Protein 2Z0B (pdb70)

B-factor: mean 16.67, std 8.99, range [2.0, 60.01]

Organism: Homo sapiens (NCBI:txid9606)

Sequence (657 aa):
SGPSQVAFEIRGTLLPGEVFAICGSCDALGNWNPQNAVALLPENDTGESLWKATIVLSRGVSVQYRYFKGYFLEPKTCQVIVHKWETHLQPRSITPLESEIIIDDGQFGISGPSQVAFEIRGTLLPGEVFAICGSCDALGNWNPQNAVALLPESLWKATIVLSRGVSVQYRYFKGYFLEPKTIGGPCQVIVHKWETHPRSITPLESEIIIDDGQFGGSSSSGPSQVAFEIRGTLLPGEVFAICGSCDALGNWNPQNAVALLPENDLWKATIVLSRGVSVQYRYFKGYFLEPKTIGGPCQVIVHKWETHLQPRSITPLESEIIIDDGQFGIHGSSGPSQVAFEIRGTLLPGEEVFAICGSCDALGNWNPQNAVALLPENDTGSLWKATIIVVLSRGVSVQYRRYFKGYFLEPKTIGGPCQVIVHKWETHLQPRSITPLESEIIIDDGQFGIPSQVAFEIRGTLLPGEVFAICGSCDALGNWNPQNAVALLPENSLWKATIVLSRGVSVQYRYFKGYFLEPKTIGGPCQVIVHKWETHPRSITPLESEIIIDDGQFGPSQVAFEIRGTLLPGEVFAICGSCDALGNWNPQNAVALLPENDTGESLWKKATIVLSRGVSVQYRYFKGYFLEPKKTCQVIVHKWETHLQPRSITPLESEIIIDDGQF

Solvent-accessible surface area: 32582 Å² total

InterPro domains:
  IPR002044 Carbohydrate binding module family 20 [PF00686] (5-70)
  IPR002044 Carbohydrate binding module family 20 [PS51166] (1-115)
  IPR002044 Carbohydrate binding module family 20 [SM01065] (3-110)
  IPR013783 Immunoglobulin-like fold [G3DSA:2.60.40.10] (1-125)
  IPR013784 Carbohydrate-binding-like fold [SSF49452] (6-113)
  IPR017946 PLC-like phosphodiesterase, TIM beta/alpha-barrel domain superfamily [G3DSA:3.20.20.190] (301-615)
  IPR017946 PLC-like phosphodiesterase, TIM beta/alpha-barrel domain superfamily [SSF51695] (318-612)
  IPR030395 Glycerophosphodiester phosphodiesterase domain [PF03009] (323-611)
  IPR030395 Glycerophosphodiester phosphodiesterase domain [PS51704] (318-618)
  IPR034839 Glycerophosphocholine phosphodiesterase GPCPD1, CBM20 domain [cd05814] (4-127)
  IPR051578 Glycerophosphodiester Phosphodiesterase [PTHR22958] (29-626)
  IPR057506 GPCPD1-like, C2 domain [PF25329] (130-298)

GO terms:
  GO:0005515 protein binding (F, IPI)

Nearest PDB structures (foldseek):
  2z0b-assembly8_B  TM=1.010E+00  e=6.546E-22  Homo sapiens
  2z0b-assembly9_E  TM=1.002E+00  e=6.139E-20  Homo sapiens
  2z0b-assembly8_C  TM=9.818E-01  e=3.217E-18  Homo sapiens
  2z0b-assembly9_D  TM=9.872E-01  e=6.103E-18  Homo sapiens
  8x8k-assembly4_D  TM=8.287E-01  e=7.245E-07  Homo sapiens

Secondary structure (DSSP, 8-state):
---EEEEEEEE----TT-EEEEEESSGGGTTT-GGG-EE-EE--TT----EEEEEEE-TT--EEEEEEEEEEE-----EEEEEEE--SSPPEEE---SSEEEEEEEETT-/--EEEEEEEEE----TT-EEEEEESSGGGTTT-GGGPEEPEE---EEEEEEEETT--EEEEEEEEEEEPPSSTTPPPEEEEEEE----EEE---SSEEEEEEEE--/-----SEEEEEEEEE----TT-EEEEEESSGGGTTT-GGGPEEPEEPP--EEEEEEEETT--EEEEEEEEEEEPPSSTT-PPEEEEEEE-S-SSPEEE---SSEEEEEEEES---/---SEEEEEEEEE----TT-EEEEEESSGGGTTT-GGGPEEPEE-S-----EEEEEEEETT--EEEEEEEEEEEPPSSTTPPPEEEEEEE-S-SSPEEE---SSEEEEEEEES--/-EEEEEEEE----TT-EEEEEESSTTTTTT-GGG-EE-EE----EEEEEEE-TT--EEEEEEEEEEEPPSSTTPPPEEEEEEE----EEE---SSEEEEEEEE--/-EEEEEEEE----TT-EEEEEESSGGGTTT-GGGPEEPEE--TT----EEEEEEE-TT--EEEEEEEEEEE-----EEEEEEE---SS-EEE---SSEEEEEEEE-

Radius of gyration: 28.68 Å; Cα contacts (8 Å, |Δi|>4): 1728; chains: 6; bounding box: 63×76×71 Å

Foldseek 3Di:
DQKAKEKEKADDDADVQKFKWKAWCDQQQPNRDQLNIGTWAADPPVPDVMTIDITIDDAQDKMWMWMFMWHQPDDPCGDTDTPGIAADDDTDMDHHHDRYYYHYPYYGND/DDKAWEKEWEDEDDDVQKFKWKAWCDPQQPNRDQLSIGTFPPCCTTMDITIDDAQDKMKMWMFMWHFADDPDVPHRTGTDTDGTAPDGDMDHHHDRYYYHYPYYGD/DDFAWAKAFEKEWADDDDDPQKFKWKAWCDVQQPNRDQLSIGTFPDDPVTTIDITIDTAPDKIWMWMFMWHFADAPDVVHGTDTDTDGIQPDPGTDMDGHGGRYYYHHPYYSDDD/DFWAKAFEKEKADDDDDPQKFKWKAWCDVQCPNRDQLNIGTWPDDVDDCCITIDITIDTAPDKIWMWMFMWHFADAPDVVHGTDTDTPGIQPDPGTDMDGHHDRYYYHHPYYSHD/DAWEKEKEDEDDDVQKFKWKAWCDVQCPNRDQLNIGTFPDDPVITIDITDDDAQDKMKMWMFMWHFADDPDPPHGTGTDTDGTAPDTDMDHDHDRYYYHYPYYGD/DAWEKEKADDDADVQKFKWKAWCDQQQPNRDQLSIGTWAADPPVPPVMTIDITDDDAQDKMWMWMFIWHFPDDPCTDIGTPGTDPPPGTDMDRHHDRYYYHYPYYD

CATH classification: 2.60.40.10

Structure (mmCIF, N/CA/C/O backbone):
data_2Z0B
#
_entry.id   2Z0B
#
_cell.length_a   111.040
_cell.length_b   111.040
_cell.length_c   77.385
_cell.angle_alpha   90.00
_cell.angle_beta   90.00
_cell.angle_gamma   120.00
#
_symmetry.space_group_name_H-M   'P 31'
#
loop_
_entity.id
_entity.type
_entity.pdbx_description
1 polymer 'Putative glycerophosphodiester phosphodiesterase 5'
2 non-polymer 'PHOSPHATE ION'
3 water water
#
loop_
_atom_site.group_PDB
_atom_site.id
_atom_site.type_symbol
_atom_site.label_atom_id
_atom_site.label_alt_id
_atom_site.label_comp_id
_atom_site.label_asym_id
_atom_site.label_entity_id
_atom_site.label_seq_id
_atom_site.pdbx_PDB_ins_code
_atom_site.Cartn_x
_atom_site.Cartn_y
_atom_site.Cartn_z
_atom_site.occupancy
_atom_site.B_iso_or_equiv
_atom_site.auth_seq_id
_atom_site.auth_comp_id
_atom_site.auth_asym_id
_atom_site.auth_atom_id
_atom_site.pdbx_PDB_model_num
ATOM 1 N N . SER A 1 6 ? 40.372 42.217 23.716 1.00 28.14 6 SER A N 1
ATOM 2 C CA . SER A 1 6 ? 40.819 43.525 23.146 1.00 28.12 6 SER A CA 1
ATOM 3 C C . SER A 1 6 ? 39.635 44.337 22.615 1.00 27.94 6 SER A C 1
ATOM 4 O O . SER A 1 6 ? 39.094 44.033 21.547 1.00 28.06 6 SER A O 1
ATOM 7 N N . GLY A 1 7 ? 39.238 45.360 23.373 1.00 27.71 7 GLY A N 1
ATOM 8 C CA . GLY A 1 7 ? 38.120 46.235 22.998 1.00 27.20 7 GLY A CA 1
ATOM 9 C C . GLY A 1 7 ? 38.519 47.250 21.939 1.00 26.79 7 GLY A C 1
ATOM 10 O O . GLY A 1 7 ? 39.320 48.141 22.223 1.00 27.07 7 GLY A O 1
ATOM 11 N N . PRO A 1 8 ? 37.933 47.139 20.723 1.00 26.19 8 PRO A N 1
ATOM 12 C CA . PRO A 1 8 ? 38.194 47.894 19.489 1.00 25.53 8 PRO A CA 1
ATOM 13 C C . PRO A 1 8 ? 38.717 49.321 19.646 1.00 24.80 8 PRO A C 1
ATOM 14 O O . PRO A 1 8 ? 38.390 50.008 20.611 1.00 24.82 8 PRO A O 1
ATOM 18 N N . SER A 1 9 ? 39.511 49.760 18.674 1.00 23.80 9 SER A N 1
ATOM 19 C CA . SER A 1 9 ? 40.088 51.101 18.684 1.00 22.99 9 SER A CA 1
ATOM 20 C C . SER A 1 9 ? 39.505 51.961 17.562 1.00 22.28 9 SER A C 1
ATOM 21 O O . SER A 1 9 ? 39.573 51.582 16.395 1.00 22.00 9 SER A O 1
ATOM 24 N N . GLN A 1 10 ? 38.912 53.100 17.932 1.00 21.64 10 GLN A N 1
ATOM 25 C CA . GLN A 1 10 ? 38.375 54.065 16.964 1.00 21.04 10 GLN A CA 1
ATOM 26 C C . GLN A 1 10 ? 39.480 55.023 16.566 1.00 20.18 10 GLN A C 1
ATOM 27 O O . GLN A 1 10 ? 39.990 55.777 17.397 1.00 19.85 10 GLN A O 1
ATOM 33 N N . VAL A 1 11 ? 39.850 54.989 15.290 1.00 19.36 11 VAL A N 1
ATOM 34 C CA . VAL A 1 11 ? 40.957 55.792 14.805 1.00 18.56 11 VAL A CA 1
ATOM 35 C C . VAL A 1 11 ? 40.480 56.792 13.757 1.00 18.45 11 VAL A C 1
ATOM 36 O O . VAL A 1 11 ? 39.825 56.422 12.776 1.00 18.04 11 VAL A O 1
ATOM 40 N N . ALA A 1 12 ? 40.792 58.061 13.988 1.00 18.04 12 ALA A N 1
ATOM 41 C CA . ALA A 1 12 ? 40.531 59.092 13.004 1.00 17.95 12 ALA A CA 1
ATOM 42 C C . ALA A 1 12 ? 41.821 59.322 12.220 1.00 17.78 12 ALA A C 1
ATOM 43 O O . ALA A 1 12 ? 42.853 59.676 12.797 1.00 18.00 12 ALA A O 1
ATOM 45 N N . PHE A 1 13 ? 41.768 59.057 10.916 1.00 17.30 13 PHE A N 1
ATOM 46 C CA . PHE A 1 13 ? 42.884 59.308 10.014 1.00 16.99 13 PHE A CA 1
ATOM 47 C C . PHE A 1 13 ? 42.601 60.607 9.266 1.00 16.81 13 PHE A C 1
ATOM 48 O O . PHE A 1 13 ? 41.524 60.767 8.694 1.00 17.08 13 PHE A O 1
ATOM 56 N N . GLU A 1 14 ? 43.566 61.522 9.257 1.00 16.51 14 GLU A N 1
ATOM 57 C CA . GLU A 1 14 ? 43.402 62.813 8.583 1.00 16.32 14 GLU A CA 1
ATOM 58 C C . GLU A 1 14 ? 44.545 63.131 7.630 1.00 15.63 14 GLU A C 1
ATOM 59 O O . GLU A 1 14 ? 45.703 62.790 7.889 1.00 15.59 14 GLU A O 1
ATOM 65 N N . ILE A 1 15 ? 44.202 63.813 6.538 1.00 14.69 15 ILE A N 1
ATOM 66 C CA . ILE A 1 15 ? 45.160 64.218 5.517 1.00 13.95 15 ILE A CA 1
ATOM 67 C C . ILE A 1 15 ? 44.614 65.454 4.796 1.00 13.35 15 ILE A C 1
ATOM 68 O O . ILE A 1 15 ? 43.390 65.650 4.728 1.00 12.96 15 ILE A O 1
ATOM 73 N N . ARG A 1 16 ? 45.519 66.287 4.281 1.00 12.72 16 ARG A N 1
ATOM 74 C CA . ARG A 1 16 ? 45.156 67.507 3.557 1.00 12.18 16 ARG A CA 1
ATOM 75 C C . ARG A 1 16 ? 45.679 67.489 2.126 1.00 12.02 16 ARG A C 1
ATOM 76 O O . ARG A 1 16 ? 46.726 66.898 1.846 1.00 12.07 16 ARG A O 1
ATOM 84 N N . GLY A 1 17 ? 44.959 68.152 1.226 1.00 11.50 17 GLY A N 1
ATOM 85 C CA . GLY A 1 17 ? 45.401 68.274 -0.160 1.00 11.46 17 GLY A CA 1
ATOM 86 C C . GLY A 1 17 ? 44.332 68.773 -1.106 1.00 11.22 17 GLY A C 1
ATOM 87 O O . GLY A 1 17 ? 43.164 68.909 -0.730 1.00 11.30 17 GLY A O 1
ATOM 88 N N . THR A 1 18 ? 44.742 69.040 -2.343 1.00 11.12 18 THR A N 1
ATOM 89 C CA . THR A 1 18 ? 43.835 69.522 -3.379 1.00 11.40 18 THR A CA 1
ATOM 90 C C . THR A 1 18 ? 43.186 68.350 -4.103 1.00 11.20 18 THR A C 1
ATOM 91 O O . THR A 1 18 ? 43.724 67.236 -4.104 1.00 11.36 18 THR A O 1
ATOM 95 N N . LEU A 1 19 ? 42.032 68.603 -4.715 1.00 10.68 19 LEU A N 1
ATOM 96 C CA . LEU A 1 19 ? 41.287 67.563 -5.428 1.00 10.39 19 LEU A CA 1
ATOM 97 C C . LEU A 1 19 ? 40.663 68.114 -6.699 1.00 10.06 19 LEU A C 1
ATOM 98 O O . LEU A 1 19 ? 40.331 69.297 -6.770 1.00 10.05 19 LEU A O 1
ATOM 103 N N . LEU A 1 20 ? 40.512 67.245 -7.696 1.00 9.65 20 LEU A N 1
ATOM 104 C CA . LEU A 1 20 ? 39.846 67.589 -8.944 1.00 9.27 20 LEU A CA 1
ATOM 105 C C . LEU A 1 20 ? 38.326 67.468 -8.757 1.00 9.22 20 LEU A C 1
ATOM 106 O O . LEU A 1 20 ? 37.875 66.850 -7.787 1.00 9.29 20 LEU A O 1
ATOM 111 N N . PRO A 1 21 ? 37.525 68.080 -9.657 1.00 9.16 21 PRO A N 1
ATOM 112 C CA . PRO A 1 21 ? 36.063 67.949 -9.563 1.00 9.14 21 PRO A CA 1
ATOM 113 C C . PRO A 1 21 ? 35.609 66.489 -9.475 1.00 9.27 21 PRO A C 1
ATOM 114 O O . PRO A 1 21 ? 36.016 65.667 -10.292 1.00 9.33 21 PRO A O 1
ATOM 118 N N . GLY A 1 22 ? 34.785 66.168 -8.479 1.00 9.94 22 GLY A N 1
ATOM 119 C CA . GLY A 1 22 ? 34.294 64.798 -8.286 1.00 9.96 22 GLY A CA 1
ATOM 120 C C . GLY A 1 22 ? 35.259 63.855 -7.579 1.00 10.33 22 GLY A C 1
ATOM 121 O O . GLY A 1 22 ? 34.911 62.704 -7.278 1.00 10.38 22 GLY A O 1
ATOM 122 N N . GLU A 1 23 ? 36.470 64.336 -7.311 1.00 10.30 23 GLU A N 1
ATOM 123 C CA . GLU A 1 23 ? 37.508 63.527 -6.668 1.00 10.42 23 GLU A CA 1
ATOM 124 C C . GLU A 1 23 ? 37.475 63.670 -5.149 1.00 10.39 23 GLU A C 1
ATOM 125 O O . GLU A 1 23 ? 37.097 64.712 -4.619 1.00 10.17 23 GLU A O 1
ATOM 131 N N . VAL A 1 24 ? 37.859 62.605 -4.452 1.00 10.61 24 VAL A N 1
ATOM 132 C CA . VAL A 1 24 ? 37.908 62.596 -2.989 1.00 10.68 24 VAL A CA 1
ATOM 133 C C . VAL A 1 24 ? 39.200 61.933 -2.511 1.00 11.11 24 VAL A C 1
ATOM 134 O O . VAL A 1 24 ? 39.908 61.304 -3.300 1.00 11.16 24 VAL A O 1
ATOM 138 N N . PHE A 1 25 ? 39.508 62.092 -1.225 1.00 11.34 25 PHE A N 1
ATOM 139 C CA . PHE A 1 25 ? 40.586 61.338 -0.600 1.00 11.80 25 PHE A CA 1
ATOM 140 C C . PHE A 1 25 ? 40.018 60.017 -0.078 1.00 11.96 25 PHE A C 1
ATOM 141 O O . PHE A 1 25 ? 38.842 59.939 0.298 1.00 11.76 25 PHE A O 1
ATOM 149 N N . ALA A 1 26 ? 40.858 58.985 -0.097 1.00 12.06 26 ALA A N 1
ATOM 150 C CA . ALA A 1 26 ? 40.495 57.662 0.385 1.00 12.23 26 ALA A CA 1
ATOM 151 C C . ALA A 1 26 ? 41.671 56.998 1.088 1.00 12.57 26 ALA A C 1
ATOM 152 O O . ALA A 1 26 ? 42.833 57.296 0.800 1.00 13.22 26 ALA A O 1
ATOM 154 N N . ILE A 1 27 ? 41.358 56.106 2.022 1.00 12.52 27 ILE A N 1
ATOM 155 C CA . ILE A 1 27 ? 42.372 55.348 2.744 1.00 12.23 27 ILE A CA 1
ATOM 156 C C . ILE A 1 27 ? 42.210 53.860 2.427 1.00 12.27 27 ILE A C 1
ATOM 157 O O . ILE A 1 27 ? 41.097 53.329 2.419 1.00 12.33 27 ILE A O 1
ATOM 162 N N . CYS A 1 28 ? 43.325 53.203 2.136 1.00 12.33 28 CYS A N 1
ATOM 163 C CA . CYS A 1 28 ? 43.317 51.794 1.775 1.00 12.87 28 CYS A CA 1
ATOM 164 C C . CYS A 1 28 ? 44.496 51.123 2.471 1.00 13.13 28 CYS A C 1
ATOM 165 O O . CYS A 1 28 ? 45.562 51.735 2.606 1.00 13.58 28 CYS A O 1
ATOM 168 N N . GLY A 1 29 ? 44.312 49.876 2.906 1.00 13.39 29 GLY A N 1
ATOM 169 C CA . GLY A 1 29 ? 45.332 49.200 3.708 1.00 13.40 29 GLY A CA 1
ATOM 170 C C . GLY A 1 29 ? 45.201 47.708 3.950 1.00 13.78 29 GLY A C 1
ATOM 171 O O . GLY A 1 29 ? 44.324 47.047 3.397 1.00 13.59 29 GLY A O 1
ATOM 172 N N . SER A 1 30 ? 46.063 47.206 4.835 1.00 13.97 30 SER A N 1
ATOM 173 C CA . SER A 1 30 ? 46.297 45.772 5.057 1.00 14.63 30 SER A CA 1
ATOM 174 C C . SER A 1 30 ? 45.302 44.964 5.906 1.00 15.25 30 SER A C 1
ATOM 175 O O . SER A 1 30 ? 45.627 43.852 6.336 1.00 16.12 30 SER A O 1
ATOM 178 N N . CYS A 1 31 ? 44.118 45.503 6.171 1.00 15.97 31 CYS A N 1
ATOM 179 C CA . CYS A 1 31 ? 43.110 44.779 6.962 1.00 16.37 31 CYS A CA 1
ATOM 180 C C . CYS A 1 31 ? 41.736 44.940 6.321 1.00 16.14 31 CYS A C 1
ATOM 181 O O . CYS A 1 31 ? 41.581 45.731 5.388 1.00 16.20 31 CYS A O 1
ATOM 184 N N . ASP A 1 32 ? 40.748 44.196 6.820 1.00 15.89 32 ASP A N 1
ATOM 185 C CA . ASP A 1 32 ? 39.371 44.256 6.304 1.00 15.75 32 ASP A CA 1
ATOM 186 C C . ASP A 1 32 ? 38.782 45.663 6.274 1.00 15.42 32 ASP A C 1
ATOM 187 O O . ASP A 1 32 ? 38.270 46.105 5.246 1.00 15.55 32 ASP A O 1
ATOM 192 N N . ALA A 1 33 ? 38.871 46.360 7.404 1.00 15.16 33 ALA A N 1
ATOM 193 C CA . ALA A 1 33 ? 38.305 47.697 7.564 1.00 14.92 33 ALA A CA 1
ATOM 194 C C . ALA A 1 33 ? 38.878 48.707 6.572 1.00 14.83 33 ALA A C 1
ATOM 195 O O . ALA A 1 33 ? 38.238 49.710 6.258 1.00 14.92 33 ALA A O 1
ATOM 197 N N . LEU A 1 34 ? 40.080 48.426 6.077 1.00 14.58 34 LEU A N 1
ATOM 198 C CA . LEU A 1 34 ? 40.746 49.286 5.108 1.00 14.42 34 LEU A CA 1
ATOM 199 C C . LEU A 1 34 ? 40.762 48.687 3.693 1.00 14.30 34 LEU A C 1
ATOM 200 O O . LEU A 1 34 ? 41.396 49.224 2.786 1.00 13.98 34 LEU A O 1
ATOM 205 N N . GLY A 1 35 ? 40.063 47.565 3.523 1.00 14.41 35 GLY A N 1
ATOM 206 C CA . GLY A 1 35 ? 39.890 46.941 2.208 1.00 14.54 35 GLY A CA 1
ATOM 207 C C . GLY A 1 35 ? 40.965 46.012 1.663 1.00 14.47 35 GLY A C 1
ATOM 208 O O . GLY A 1 35 ? 40.957 45.714 0.469 1.00 14.49 35 GLY A O 1
ATOM 209 N N . ASN A 1 36 ? 41.885 45.561 2.519 1.00 14.73 36 ASN A N 1
ATOM 210 C CA . ASN A 1 36 ? 42.945 44.602 2.130 1.00 14.67 36 ASN A CA 1
ATOM 211 C C . ASN A 1 36 ? 43.755 44.984 0.879 1.00 14.48 36 ASN A C 1
ATOM 212 O O . ASN A 1 36 ? 44.048 44.129 0.038 1.00 14.35 36 ASN A O 1
ATOM 217 N N . TRP A 1 37 ? 44.113 46.263 0.776 1.00 14.22 37 TRP A N 1
ATOM 218 C CA . TRP A 1 37 ? 44.846 46.826 -0.377 1.00 14.43 37 TRP A CA 1
ATOM 219 C C . TRP A 1 37 ? 44.060 46.891 -1.704 1.00 14.34 37 TRP A C 1
ATOM 220 O O . TRP A 1 37 ? 44.609 47.286 -2.736 1.00 14.36 37 TRP A O 1
ATOM 231 N N . ASN A 1 38 ? 42.786 46.499 -1.662 1.00 14.25 38 ASN A N 1
ATOM 232 C CA . ASN A 1 38 ? 41.896 46.591 -2.822 1.00 14.31 38 ASN A CA 1
ATOM 233 C C . ASN A 1 38 ? 41.101 47.902 -2.765 1.00 14.18 38 ASN A C 1
ATOM 234 O O . ASN A 1 38 ? 40.197 48.043 -1.936 1.00 14.11 38 ASN A O 1
ATOM 239 N N . PRO A 1 39 ? 41.426 48.861 -3.657 1.00 14.11 39 PRO A N 1
ATOM 240 C CA . PRO A 1 39 ? 40.780 50.178 -3.664 1.00 14.03 39 PRO A CA 1
ATOM 241 C C . PRO A 1 39 ? 39.258 50.115 -3.791 1.00 13.90 39 PRO A C 1
ATOM 242 O O . PRO A 1 39 ? 38.575 51.034 -3.341 1.00 13.55 39 PRO A O 1
ATOM 246 N N . GLN A 1 40 ? 38.735 49.042 -4.388 1.00 13.65 40 GLN A N 1
ATOM 247 C CA . GLN A 1 40 ? 37.284 48.862 -4.506 1.00 13.59 40 GLN A CA 1
ATOM 248 C C . GLN A 1 40 ? 36.615 48.844 -3.127 1.00 13.65 40 GLN A C 1
ATOM 249 O O . GLN A 1 40 ? 35.466 49.271 -2.982 1.00 13.72 40 GLN A O 1
ATOM 255 N N . ASN A 1 41 ? 37.354 48.370 -2.121 1.00 13.41 41 ASN A N 1
ATOM 256 C CA . ASN A 1 41 ? 36.866 48.328 -0.741 1.00 13.15 41 ASN A CA 1
ATOM 257 C C . ASN A 1 41 ? 37.541 49.332 0.189 1.00 12.96 41 ASN A C 1
ATOM 258 O O . ASN A 1 41 ? 37.514 49.178 1.413 1.00 13.10 41 ASN A O 1
ATOM 263 N N . ALA A 1 42 ? 38.135 50.366 -0.397 1.00 12.85 42 ALA A N 1
ATOM 264 C CA . ALA A 1 42 ? 38.776 51.423 0.371 1.00 12.74 42 ALA A CA 1
ATOM 265 C C . ALA A 1 42 ? 37.713 52.280 1.055 1.00 12.50 42 ALA A C 1
ATOM 266 O O . ALA A 1 42 ? 36.525 52.195 0.725 1.00 12.39 42 ALA A O 1
ATOM 268 N N . VAL A 1 43 ? 38.141 53.099 2.009 1.00 12.15 43 VAL A N 1
ATOM 269 C CA . VAL A 1 43 ? 37.216 53.980 2.710 1.00 12.05 43 VAL A CA 1
ATOM 270 C C . VAL A 1 43 ? 37.449 55.418 2.273 1.00 11.95 43 VAL A C 1
ATOM 271 O O . VAL A 1 43 ? 38.560 55.936 2.387 1.00 11.78 43 VAL A O 1
ATOM 275 N N . ALA A 1 44 ? 36.396 56.046 1.754 1.00 11.76 44 ALA A N 1
ATOM 276 C CA . ALA A 1 44 ? 36.463 57.442 1.345 1.00 11.90 44 ALA A CA 1
ATOM 277 C C . ALA A 1 44 ? 36.468 58.352 2.575 1.00 11.85 44 ALA A C 1
ATOM 278 O O . ALA A 1 44 ? 35.699 58.148 3.521 1.00 11.86 44 ALA A O 1
ATOM 280 N N . LEU A 1 45 ? 37.357 59.338 2.576 1.00 11.75 45 LEU A N 1
ATOM 281 C CA . LEU A 1 45 ? 37.361 60.325 3.649 1.00 11.47 45 LEU A CA 1
ATOM 282 C C . LEU A 1 45 ? 36.249 61.340 3.383 1.00 11.74 45 LEU A C 1
ATOM 283 O O . LEU A 1 45 ? 35.665 61.379 2.289 1.00 12.01 45 LEU A O 1
ATOM 288 N N . LEU A 1 46 ? 35.946 62.140 4.397 1.00 11.93 46 LEU A N 1
ATOM 289 C CA . LEU A 1 46 ? 34.974 63.220 4.279 1.00 12.10 46 LEU A CA 1
ATOM 290 C C . LEU A 1 46 ? 35.661 64.517 4.711 1.00 11.91 46 LEU A C 1
ATOM 291 O O . LEU A 1 46 ? 36.612 64.474 5.505 1.00 11.78 46 LEU A O 1
ATOM 296 N N . PRO A 1 47 ? 35.215 65.670 4.175 1.00 11.91 47 PRO A N 1
ATOM 297 C CA . PRO A 1 47 ? 35.814 66.931 4.613 1.00 12.15 47 PRO A CA 1
ATOM 298 C C . PRO A 1 47 ? 35.632 67.140 6.123 1.00 12.52 47 PRO A C 1
ATOM 299 O O . PRO A 1 47 ? 34.561 66.848 6.669 1.00 12.27 47 PRO A O 1
ATOM 303 N N . GLU A 1 48 ? 36.682 67.618 6.788 1.00 12.95 48 GLU A N 1
ATOM 304 C CA . GLU A 1 48 ? 36.635 67.900 8.222 1.00 13.36 48 GLU A CA 1
ATOM 305 C C . GLU A 1 48 ? 36.712 69.414 8.453 1.00 13.28 48 GLU A C 1
ATOM 306 O O . GLU A 1 48 ? 37.716 70.058 8.130 1.00 12.87 48 GLU A O 1
ATOM 312 N N . ASN A 1 49 ? 35.633 69.966 9.007 1.00 13.37 49 ASN A N 1
ATOM 313 C CA . ASN A 1 49 ? 35.489 71.408 9.188 1.00 13.39 49 ASN A CA 1
ATOM 314 C C . ASN A 1 49 ? 35.502 71.898 10.641 1.00 13.74 49 ASN A C 1
ATOM 315 O O . ASN A 1 49 ? 35.403 73.104 10.885 1.00 13.39 49 ASN A O 1
ATOM 320 N N . ASP A 1 50 ? 35.642 70.975 11.593 1.00 13.89 50 ASP A N 1
ATOM 321 C CA . ASP A 1 50 ? 35.567 71.330 13.018 1.00 14.26 50 ASP A CA 1
ATOM 322 C C . ASP A 1 50 ? 36.749 72.150 13.558 1.00 14.01 50 ASP A C 1
ATOM 323 O O . ASP A 1 50 ? 36.664 72.695 14.656 1.00 14.02 50 ASP A O 1
ATOM 328 N N . THR A 1 51 ? 37.843 72.227 12.799 1.00 13.65 51 THR A N 1
ATOM 329 C CA . THR A 1 51 ? 38.997 73.044 13.206 1.00 13.38 51 THR A CA 1
ATOM 330 C C . THR A 1 51 ? 39.184 74.287 12.325 1.00 12.89 51 THR A C 1
ATOM 331 O O . THR A 1 51 ? 40.126 75.062 12.517 1.00 12.54 51 THR A O 1
ATOM 335 N N . GLY A 1 52 ? 38.269 74.474 11.375 1.00 12.24 52 GLY A N 1
ATOM 336 C CA . GLY A 1 52 ? 38.275 75.647 10.509 1.00 11.87 52 GLY A CA 1
ATOM 337 C C . GLY A 1 52 ? 39.310 75.632 9.399 1.00 11.54 52 GLY A C 1
ATOM 338 O O . GLY A 1 52 ? 39.623 76.680 8.830 1.00 11.52 52 GLY A O 1
ATOM 339 N N . GLU A 1 53 ? 39.843 74.449 9.090 1.00 11.12 53 GLU A N 1
ATOM 340 C CA . GLU A 1 53 ? 40.812 74.306 7.998 1.00 11.00 53 GLU A CA 1
ATOM 341 C C . GLU A 1 53 ? 40.124 74.338 6.634 1.00 10.83 53 GLU A C 1
ATOM 342 O O . GLU A 1 53 ? 38.909 74.148 6.533 1.00 10.82 53 GLU A O 1
ATOM 348 N N . SER A 1 54 ? 40.913 74.568 5.588 1.00 10.45 54 SER A N 1
ATOM 349 C CA . SER A 1 54 ? 40.376 74.724 4.241 1.00 10.63 54 SER A CA 1
ATOM 350 C C . SER A 1 54 ? 40.378 73.446 3.404 1.00 11.24 54 SER A C 1
ATOM 351 O O . SER A 1 54 ? 39.548 73.292 2.499 1.00 10.89 54 SER A O 1
ATOM 362 N N . LEU A 1 56 ? 41.079 69.964 4.837 1.00 11.76 56 LEU A N 1
ATOM 363 C CA . LEU A 1 56 ? 41.247 68.802 5.698 1.00 10.98 56 LEU A CA 1
ATOM 364 C C . LEU A 1 56 ? 40.165 67.757 5.457 1.00 10.73 56 LEU A C 1
ATOM 365 O O . LEU A 1 56 ? 38.975 68.079 5.364 1.00 10.31 56 LEU A O 1
ATOM 370 N N . TRP A 1 57 ? 40.603 66.506 5.346 1.00 10.59 57 TRP A N 1
ATOM 371 C CA . TRP A 1 57 ? 39.718 65.363 5.159 1.00 10.75 57 TRP A CA 1
ATOM 372 C C . TRP A 1 57 ? 39.975 64.346 6.268 1.00 11.21 57 TRP A C 1
ATOM 373 O O . TRP A 1 57 ? 41.096 64.240 6.765 1.00 10.85 57 TRP A O 1
ATOM 384 N N . LYS A 1 58 ? 38.930 63.618 6.655 1.00 11.52 58 LYS A N 1
ATOM 385 C CA . LYS A 1 58 ? 39.022 62.633 7.734 1.00 12.27 58 LYS A CA 1
ATOM 386 C C . LYS A 1 58 ? 38.188 61.370 7.498 1.00 12.03 58 LYS A C 1
ATOM 387 O O . LYS A 1 58 ? 37.136 61.415 6.863 1.00 11.68 58 LYS A O 1
ATOM 393 N N . ALA A 1 59 ? 38.680 60.251 8.023 1.00 12.21 59 ALA A N 1
ATOM 394 C CA . ALA A 1 59 ? 37.941 58.996 8.052 1.00 12.63 59 ALA A CA 1
ATOM 395 C C . ALA A 1 59 ? 38.119 58.372 9.428 1.00 13.10 59 ALA A C 1
ATOM 396 O O . ALA A 1 59 ? 39.244 58.286 9.940 1.00 13.36 59 ALA A O 1
ATOM 398 N N . THR A 1 60 ? 37.008 57.967 10.037 1.00 13.08 60 THR A N 1
ATOM 399 C CA . THR A 1 60 ? 37.041 57.287 11.325 1.00 13.31 60 THR A CA 1
ATOM 400 C C . THR A 1 60 ? 36.856 55.798 11.067 1.00 13.62 60 THR A C 1
ATOM 401 O O . THR A 1 60 ? 35.863 55.382 10.460 1.00 13.69 60 THR A O 1
ATOM 405 N N . ILE A 1 61 ? 37.824 55.009 11.534 1.00 13.79 61 ILE A N 1
ATOM 406 C CA . ILE A 1 61 ? 37.890 53.573 11.271 1.00 14.08 61 ILE A CA 1
ATOM 407 C C . ILE A 1 61 ? 38.069 52.801 12.576 1.00 14.19 61 ILE A C 1
ATOM 408 O O . ILE A 1 61 ? 38.843 53.210 13.444 1.00 14.34 61 ILE A O 1
ATOM 413 N N . VAL A 1 62 ? 37.356 51.686 12.707 1.00 14.25 62 VAL A N 1
ATOM 414 C CA . VAL A 1 62 ? 37.507 50.808 13.861 1.00 14.37 62 VAL A CA 1
ATOM 415 C C . VAL A 1 62 ? 38.557 49.744 13.521 1.00 14.41 62 VAL A C 1
ATOM 416 O O . VAL A 1 62 ? 38.421 49.023 12.529 1.00 14.64 62 VAL A O 1
ATOM 420 N N . LEU A 1 63 ? 39.614 49.684 14.330 1.00 14.42 63 LEU A N 1
ATOM 421 C CA . LEU A 1 63 ? 40.696 48.708 14.154 1.00 14.20 63 LEU A CA 1
ATOM 422 C C . LEU A 1 63 ? 40.878 47.915 15.439 1.00 14.06 63 LEU A C 1
ATOM 423 O O . LEU A 1 63 ? 40.513 48.388 16.509 1.00 14.16 63 LEU A O 1
ATOM 428 N N . SER A 1 64 ? 41.447 46.717 15.337 1.00 13.73 64 SER A N 1
ATOM 429 C CA . SER A 1 64 ? 41.704 45.897 16.517 1.00 13.68 64 SER A CA 1
ATOM 430 C C . SER A 1 64 ? 42.931 46.408 17.254 1.00 13.22 64 SER A C 1
ATOM 431 O O . SER A 1 64 ? 43.963 46.684 16.627 1.00 12.89 64 SER A O 1
ATOM 434 N N . ARG A 1 65 ? 42.806 46.545 18.574 1.00 12.62 65 ARG A N 1
ATOM 435 C CA . ARG A 1 65 ? 43.924 46.933 19.436 1.00 12.64 65 ARG A CA 1
ATOM 436 C C . ARG A 1 65 ? 45.085 45.951 19.323 1.00 11.82 65 ARG A C 1
ATOM 437 O O . ARG A 1 65 ? 44.880 44.735 19.304 1.00 11.66 65 ARG A O 1
ATOM 445 N N . GLY A 1 66 ? 46.296 46.495 19.236 1.00 11.26 66 GLY A N 1
ATOM 446 C CA . GLY A 1 66 ? 47.516 45.694 19.211 1.00 10.65 66 GLY A CA 1
ATOM 447 C C . GLY A 1 66 ? 47.847 45.036 17.882 1.00 10.16 66 GLY A C 1
ATOM 448 O O . GLY A 1 66 ? 48.841 44.320 17.778 1.00 9.63 66 GLY A O 1
ATOM 449 N N . VAL A 1 67 ? 47.021 45.273 16.867 1.00 10.02 67 VAL A N 1
ATOM 450 C CA . VAL A 1 67 ? 47.264 44.693 15.543 1.00 9.88 67 VAL A CA 1
ATOM 451 C C . VAL A 1 67 ? 47.852 45.761 14.626 1.00 9.94 67 VAL A C 1
ATOM 452 O O . VAL A 1 67 ? 47.240 46.805 14.412 1.00 10.04 67 VAL A O 1
ATOM 456 N N . SER A 1 68 ? 49.053 45.498 14.118 1.00 10.09 68 SER A N 1
ATOM 457 C CA . SER A 1 68 ? 49.736 46.413 13.210 1.00 10.43 68 SER A CA 1
ATOM 458 C C . SER A 1 68 ? 49.055 46.455 11.840 1.00 10.46 68 SER A C 1
ATOM 459 O O . SER A 1 68 ? 48.742 45.417 11.252 1.00 9.75 68 SER A O 1
ATOM 462 N N . VAL A 1 69 ? 48.826 47.670 11.353 1.00 10.69 69 VAL A N 1
ATOM 463 C CA . VAL A 1 69 ? 48.134 47.904 10.091 1.00 10.92 69 VAL A CA 1
ATOM 464 C C . VAL A 1 69 ? 48.939 48.883 9.241 1.00 11.28 69 VAL A C 1
ATOM 465 O O . VAL A 1 69 ? 49.410 49.907 9.748 1.00 11.26 69 VAL A O 1
ATOM 469 N N . GLN A 1 70 ? 49.116 48.543 7.963 1.00 11.60 70 GLN A N 1
ATOM 470 C CA . GLN A 1 70 ? 49.770 49.423 6.996 1.00 12.33 70 GLN A CA 1
ATOM 471 C C . GLN A 1 70 ? 48.702 49.999 6.072 1.00 12.78 70 GLN A C 1
ATOM 472 O O . GLN A 1 70 ? 47.706 49.333 5.771 1.00 12.70 70 GLN A O 1
ATOM 478 N N . TYR A 1 71 ? 48.917 51.231 5.619 1.00 13.19 71 TYR A N 1
ATOM 479 C CA . TYR A 1 71 ? 47.930 51.934 4.809 1.00 13.69 71 TYR A CA 1
ATOM 480 C C . TYR A 1 71 ? 48.550 53.051 3.977 1.00 14.07 71 TYR A C 1
ATOM 481 O O . TYR A 1 71 ? 49.670 53.504 4.249 1.00 14.01 71 TYR A O 1
ATOM 490 N N . ARG A 1 72 ? 47.807 53.477 2.959 1.00 14.30 72 ARG A N 1
ATOM 491 C CA . ARG A 1 72 ? 48.184 54.597 2.110 1.00 14.76 72 ARG A CA 1
ATOM 492 C C . ARG A 1 72 ? 46.943 55.390 1.756 1.00 14.71 72 ARG A C 1
ATOM 493 O O . ARG A 1 72 ? 45.838 54.835 1.668 1.00 14.90 72 ARG A O 1
ATOM 501 N N . TYR A 1 73 ? 47.128 56.687 1.531 1.00 14.20 73 TYR A N 1
ATOM 502 C CA . TYR A 1 73 ? 46.053 57.513 1.033 1.00 13.50 73 TYR A CA 1
ATOM 503 C C . TYR A 1 73 ? 46.120 57.528 -0.484 1.00 13.64 73 TYR A C 1
ATOM 504 O O . TYR A 1 73 ? 47.197 57.383 -1.087 1.00 13.36 73 TYR A O 1
ATOM 513 N N . PHE A 1 74 ? 44.954 57.657 -1.098 1.00 13.57 74 PHE A N 1
ATOM 514 C CA . PHE A 1 74 ? 44.899 57.928 -2.517 1.00 13.63 74 PHE A CA 1
ATOM 515 C C . PHE A 1 74 ? 43.818 58.960 -2.792 1.00 13.84 74 PHE A C 1
ATOM 516 O O . PHE A 1 74 ? 42.962 59.237 -1.938 1.00 13.90 74 PHE A O 1
ATOM 524 N N . LYS A 1 75 ? 43.908 59.565 -3.967 1.00 13.71 75 LYS A N 1
ATOM 525 C CA . LYS A 1 75 ? 42.875 60.456 -4.439 1.00 13.88 75 LYS A CA 1
ATOM 526 C C . LYS A 1 75 ? 42.254 59.749 -5.633 1.00 12.87 75 LYS A C 1
ATOM 527 O O . LYS A 1 75 ? 42.962 59.206 -6.492 1.00 12.46 75 LYS A O 1
ATOM 533 N N . GLY A 1 76 ? 40.929 59.683 -5.637 1.00 12.06 76 GLY A N 1
ATOM 534 C CA . GLY A 1 76 ? 40.225 58.974 -6.680 1.00 11.67 76 GLY A CA 1
ATOM 535 C C . GLY A 1 76 ? 38.741 59.230 -6.725 1.00 11.54 76 GLY A C 1
ATOM 536 O O . GLY A 1 76 ? 38.231 60.152 -6.092 1.00 11.08 76 GLY A O 1
ATOM 537 N N . TYR A 1 77 ? 38.049 58.376 -7.464 1.00 11.79 77 TYR A N 1
ATOM 538 C CA . TYR A 1 77 ? 36.635 58.554 -7.735 1.00 12.41 77 TYR A CA 1
ATOM 539 C C . TYR A 1 77 ? 35.809 57.369 -7.262 1.00 13.05 77 TYR A C 1
ATOM 540 O O . TYR A 1 77 ? 36.171 56.222 -7.503 1.00 12.97 77 TYR A O 1
ATOM 549 N N . PHE A 1 78 ? 34.708 57.664 -6.577 1.00 13.95 78 PHE A N 1
ATOM 550 C CA . PHE A 1 78 ? 33.757 56.648 -6.127 1.00 14.96 78 PHE A CA 1
ATOM 551 C C . PHE A 1 78 ? 32.489 56.822 -6.953 1.00 15.73 78 PHE A C 1
ATOM 552 O O . PHE A 1 78 ? 31.670 57.694 -6.671 1.00 15.77 78 PHE A O 1
ATOM 560 N N . LEU A 1 79 ? 32.345 55.987 -7.979 1.00 17.05 79 LEU A N 1
ATOM 561 C CA . LEU A 1 79 ? 31.245 56.089 -8.937 1.00 18.53 79 LEU A CA 1
ATOM 562 C C . LEU A 1 79 ? 30.181 55.006 -8.739 1.00 19.49 79 LEU A C 1
ATOM 563 O O . LEU A 1 79 ? 30.406 54.025 -8.032 1.00 19.51 79 LEU A O 1
ATOM 568 N N . GLU A 1 80 ? 29.026 55.198 -9.375 1.00 20.74 80 GLU A N 1
ATOM 569 C CA . GLU A 1 80 ? 27.937 54.220 -9.347 1.00 21.99 80 GLU A CA 1
ATOM 570 C C . GLU A 1 80 ? 28.151 53.182 -10.460 1.00 22.68 80 GLU A C 1
ATOM 571 O O . GLU A 1 80 ? 28.827 53.482 -11.450 1.00 22.81 80 GLU A O 1
ATOM 577 N N . PRO A 1 81 ? 27.587 51.959 -10.305 1.00 23.37 81 PRO A N 1
ATOM 578 C CA . PRO A 1 81 ? 27.725 50.894 -11.316 1.00 23.76 81 PRO A CA 1
ATOM 579 C C . PRO A 1 81 ? 27.219 51.274 -12.710 1.00 24.25 81 PRO A C 1
ATOM 580 O O . PRO A 1 81 ? 26.283 52.068 -12.836 1.00 24.36 81 PRO A O 1
ATOM 584 N N . LYS A 1 82 ? 27.842 50.707 -13.744 1.00 24.71 82 LYS A N 1
ATOM 585 C CA . LYS A 1 82 ? 27.438 50.958 -15.134 1.00 25.17 82 LYS A CA 1
ATOM 586 C C . LYS A 1 82 ? 26.181 50.177 -15.508 1.00 25.20 82 LYS A C 1
ATOM 587 O O . LYS A 1 82 ? 25.407 50.606 -16.366 1.00 25.11 82 LYS A O 1
ATOM 593 N N . THR A 1 83 ? 25.994 49.033 -14.855 1.00 25.38 83 THR A N 1
ATOM 594 C CA . THR A 1 83 ? 24.835 48.170 -15.082 1.00 25.55 83 THR A CA 1
ATOM 595 C C . THR A 1 83 ? 24.105 47.869 -13.771 1.00 25.58 83 THR A C 1
ATOM 596 O O . THR A 1 83 ? 24.681 47.975 -12.684 1.00 25.54 83 THR A O 1
ATOM 600 N N . CYS A 1 88 ? 29.676 48.845 -7.743 1.00 25.08 88 CYS A N 1
ATOM 601 C CA . CYS A 1 88 ? 30.378 50.120 -7.627 1.00 25.26 88 CYS A CA 1
ATOM 602 C C . CYS A 1 88 ? 31.707 50.132 -8.369 1.00 24.58 88 CYS A C 1
ATOM 603 O O . CYS A 1 88 ? 32.228 49.083 -8.757 1.00 24.87 88 CYS A O 1
ATOM 606 N N . GLN A 1 89 ? 32.237 51.336 -8.568 1.00 23.59 89 GLN A N 1
ATOM 607 C CA . GLN A 1 89 ? 33.506 51.530 -9.255 1.00 22.47 89 GLN A CA 1
ATOM 608 C C . GLN A 1 89 ? 34.367 52.523 -8.486 1.00 21.05 89 GLN A C 1
ATOM 609 O O . GLN A 1 89 ? 33.943 53.646 -8.219 1.00 20.95 89 GLN A O 1
ATOM 615 N N . VAL A 1 90 ? 35.568 52.094 -8.119 1.00 19.56 90 VAL A N 1
ATOM 616 C CA . VAL A 1 90 ? 36.533 52.975 -7.471 1.00 18.45 90 VAL A CA 1
ATOM 617 C C . VAL A 1 90 ? 37.718 53.091 -8.419 1.00 17.89 90 VAL A C 1
ATOM 618 O O . VAL A 1 90 ? 38.340 52.090 -8.790 1.00 17.63 90 VAL A O 1
ATOM 622 N N . ILE A 1 91 ? 37.998 54.317 -8.842 1.00 17.01 91 ILE A N 1
ATOM 623 C CA . ILE A 1 91 ? 39.108 54.573 -9.744 1.00 16.64 91 ILE A CA 1
ATOM 624 C C . ILE A 1 91 ? 40.115 55.459 -9.033 1.00 16.19 91 ILE A C 1
ATOM 625 O O . ILE A 1 91 ? 39.814 56.595 -8.667 1.00 16.07 91 ILE A O 1
ATOM 630 N N . VAL A 1 92 ? 41.304 54.909 -8.827 1.00 15.78 92 VAL A N 1
ATOM 631 C CA . VAL A 1 92 ? 42.396 55.632 -8.212 1.00 15.54 92 VAL A CA 1
ATOM 632 C C . VAL A 1 92 ? 43.042 56.515 -9.271 1.00 15.38 92 VAL A C 1
ATOM 633 O O . VAL A 1 92 ? 43.388 56.049 -10.356 1.00 14.97 92 VAL A O 1
ATOM 637 N N . HIS A 1 93 ? 43.169 57.797 -8.963 1.00 15.18 93 HIS A N 1
ATOM 638 C CA . HIS A 1 93 ? 43.898 58.701 -9.824 1.00 15.41 93 HIS A CA 1
ATOM 639 C C . HIS A 1 93 ? 45.374 58.657 -9.436 1.00 15.99 93 HIS A C 1
ATOM 640 O O . HIS A 1 93 ? 46.243 58.454 -10.290 1.00 15.53 93 HIS A O 1
ATOM 647 N N . LYS A 1 94 ? 45.639 58.798 -8.140 1.00 16.69 94 LYS A N 1
ATOM 648 C CA . LYS A 1 94 ? 47.000 58.917 -7.648 1.00 17.60 94 LYS A CA 1
ATOM 649 C C . LYS A 1 94 ? 47.159 58.399 -6.215 1.00 17.81 94 LYS A C 1
ATOM 650 O O . LYS A 1 94 ? 46.431 58.818 -5.316 1.00 17.41 94 LYS A O 1
ATOM 656 N N . TRP A 1 95 ? 48.095 57.468 -6.023 1.00 18.39 95 TRP A N 1
ATOM 657 C CA . TRP A 1 95 ? 48.483 57.012 -4.690 1.00 19.17 95 TRP A CA 1
ATOM 658 C C . TRP A 1 95 ? 49.522 58.001 -4.171 1.00 20.21 95 TRP A C 1
ATOM 659 O O . TRP A 1 95 ? 50.217 58.641 -4.963 1.00 20.05 95 TRP A O 1
ATOM 670 N N . GLU A 1 96 ? 49.634 58.113 -2.849 1.00 21.52 96 GLU A N 1
ATOM 671 C CA . GLU A 1 96 ? 50.604 59.014 -2.208 1.00 23.06 96 GLU A CA 1
ATOM 672 C C . GLU A 1 96 ? 52.026 58.945 -2.756 1.00 24.18 96 GLU A C 1
ATOM 673 O O . GLU A 1 96 ? 52.510 57.867 -3.107 1.00 24.33 96 GLU A O 1
ATOM 679 N N . THR A 1 97 ? 52.691 60.104 -2.779 1.00 25.66 97 THR A N 1
ATOM 680 C CA . THR A 1 97 ? 54.031 60.271 -3.373 1.00 27.12 97 THR A CA 1
ATOM 681 C C . THR A 1 97 ? 55.145 59.383 -2.777 1.00 27.66 97 THR A C 1
ATOM 682 O O . THR A 1 97 ? 54.893 58.548 -1.901 1.00 28.02 97 THR A O 1
ATOM 686 N N . HIS A 1 98 ? 56.369 59.591 -3.266 1.00 28.23 98 HIS A N 1
ATOM 687 C CA . HIS A 1 98 ? 57.563 58.828 -2.878 1.00 28.68 98 HIS A CA 1
ATOM 688 C C . HIS A 1 98 ? 57.797 58.703 -1.367 1.00 28.79 98 HIS A C 1
ATOM 689 O O . HIS A 1 98 ? 58.665 59.375 -0.794 1.00 28.93 98 HIS A O 1
ATOM 696 N N . LEU A 1 99 ? 57.013 57.830 -0.738 1.00 28.71 99 LEU A N 1
ATOM 697 C CA . LEU A 1 99 ? 57.141 57.523 0.684 1.00 28.53 99 LEU A CA 1
ATOM 698 C C . LEU A 1 99 ? 56.696 56.089 0.968 1.00 28.05 99 LEU A C 1
ATOM 699 O O . LEU A 1 99 ? 55.826 55.552 0.276 1.00 28.22 99 LEU A O 1
ATOM 704 N N . GLN A 1 100 ? 57.312 55.475 1.978 1.00 27.28 100 GLN A N 1
ATOM 705 C CA . GLN A 1 100 ? 56.977 54.113 2.407 1.00 26.61 100 GLN A CA 1
ATOM 706 C C . GLN A 1 100 ? 55.513 54.032 2.853 1.00 25.65 100 GLN A C 1
ATOM 707 O O . GLN A 1 100 ? 54.943 55.047 3.264 1.00 25.79 100 GLN A O 1
ATOM 713 N N . PRO A 1 101 ? 54.887 52.836 2.753 1.00 24.68 101 PRO A N 1
ATOM 714 C CA . PRO A 1 101 ? 53.517 52.724 3.264 1.00 23.62 101 PRO A CA 1
ATOM 715 C C . PRO A 1 101 ? 53.477 53.111 4.741 1.00 22.51 101 PRO A C 1
ATOM 716 O O . PRO A 1 101 ? 54.393 52.771 5.495 1.00 22.16 101 PRO A O 1
ATOM 720 N N . ARG A 1 102 ? 52.435 53.841 5.124 1.00 21.28 102 ARG A N 1
ATOM 721 C CA . ARG A 1 102 ? 52.249 54.298 6.494 1.00 20.24 102 ARG A CA 1
ATOM 722 C C . ARG A 1 102 ? 51.855 53.113 7.373 1.00 19.54 102 ARG A C 1
ATOM 723 O O . ARG A 1 102 ? 51.355 52.106 6.872 1.00 19.01 102 ARG A O 1
ATOM 731 N N . SER A 1 103 ? 52.082 53.235 8.677 1.00 19.06 103 SER A N 1
ATOM 732 C CA . SER A 1 103 ? 51.802 52.144 9.606 1.00 18.69 103 SER A CA 1
ATOM 733 C C . SER A 1 103 ? 51.309 52.621 10.973 1.00 18.10 103 SER A C 1
ATOM 734 O O . SER A 1 103 ? 51.686 53.702 11.442 1.00 18.01 103 SER A O 1
ATOM 737 N N . ILE A 1 104 ? 50.460 51.807 11.597 1.00 17.18 104 ILE A N 1
ATOM 738 C CA . ILE A 1 104 ? 49.960 52.079 12.955 1.00 16.54 104 ILE A CA 1
ATOM 739 C C . ILE A 1 104 ? 49.722 50.775 13.718 1.00 15.60 104 ILE A C 1
ATOM 740 O O . ILE A 1 104 ? 49.300 49.775 13.142 1.00 15.02 104 ILE A O 1
ATOM 745 N N . THR A 1 105 ? 50.024 50.798 15.012 1.00 15.06 105 THR A N 1
ATOM 746 C CA . THR A 1 105 ? 49.685 49.717 15.920 1.00 14.66 105 THR A CA 1
ATOM 747 C C . THR A 1 105 ? 48.862 50.406 17.013 1.00 14.57 105 THR A C 1
ATOM 748 O O . THR A 1 105 ? 49.429 51.005 17.928 1.00 14.47 105 THR A O 1
ATOM 752 N N . PRO A 1 106 ? 47.519 50.346 16.902 1.00 14.51 106 PRO A N 1
ATOM 753 C CA . PRO A 1 106 ? 46.640 51.067 17.826 1.00 14.61 106 PRO A CA 1
ATOM 754 C C . PRO A 1 106 ? 46.634 50.438 19.213 1.00 14.81 106 PRO A C 1
ATOM 755 O O . PRO A 1 106 ? 46.458 49.225 19.343 1.00 14.53 106 PRO A O 1
ATOM 759 N N . LEU A 1 107 ? 46.820 51.268 20.239 1.00 15.43 107 LEU A N 1
ATOM 760 C CA . LEU A 1 107 ? 46.876 50.783 21.617 1.00 15.91 107 LEU A CA 1
ATOM 761 C C . LEU A 1 107 ? 45.791 51.379 22.517 1.00 16.50 107 LEU A C 1
ATOM 762 O O . LEU A 1 107 ? 45.377 50.750 23.494 1.00 16.67 107 LEU A O 1
ATOM 767 N N . GLU A 1 108 ? 45.346 52.589 22.182 1.00 17.01 108 GLU A N 1
ATOM 768 C CA . GLU A 1 108 ? 44.295 53.294 22.919 1.00 17.70 108 GLU A CA 1
ATOM 769 C C . GLU A 1 108 ? 42.918 53.073 22.280 1.00 17.78 108 GLU A C 1
ATOM 770 O O . GLU A 1 108 ? 42.818 52.632 21.127 1.00 17.63 108 GLU A O 1
ATOM 776 N N . SER A 1 109 ? 41.869 53.396 23.038 1.00 17.75 109 SER A N 1
ATOM 777 C CA . SER A 1 109 ? 40.479 53.256 22.596 1.00 18.00 109 SER A CA 1
ATOM 778 C C . SER A 1 109 ? 40.105 54.280 21.529 1.00 18.02 109 SER A C 1
ATOM 779 O O . SER A 1 109 ? 39.308 53.988 20.639 1.00 18.06 109 SER A O 1
ATOM 782 N N . GLU A 1 110 ? 40.676 55.478 21.649 1.00 18.16 110 GLU A N 1
ATOM 783 C CA . GLU A 1 110 ? 40.443 56.593 20.735 1.00 18.56 110 GLU A CA 1
ATOM 784 C C . GLU A 1 110 ? 41.792 57.153 20.301 1.00 18.16 110 GLU A C 1
ATOM 785 O O . GLU A 1 110 ? 42.658 57.425 21.142 1.00 18.00 110 GLU A O 1
ATOM 791 N N . ILE A 1 111 ? 41.973 57.314 18.991 1.00 17.81 111 ILE A N 1
ATOM 792 C CA . ILE A 1 111 ? 43.229 57.818 18.431 1.00 17.22 111 ILE A CA 1
ATOM 793 C C . ILE A 1 111 ? 42.965 58.752 17.255 1.00 17.11 111 ILE A C 1
ATOM 794 O O . ILE A 1 111 ? 42.096 58.486 16.423 1.00 16.97 111 ILE A O 1
ATOM 799 N N . ILE A 1 112 ? 43.709 59.852 17.197 1.00 16.89 112 ILE A N 1
ATOM 800 C CA . ILE A 1 112 ? 43.667 60.729 16.032 1.00 17.01 112 ILE A CA 1
ATOM 801 C C . ILE A 1 112 ? 45.049 60.699 15.396 1.00 16.78 112 ILE A C 1
ATOM 802 O O . ILE A 1 112 ? 46.058 61.020 16.043 1.00 16.67 112 ILE A O 1
ATOM 807 N N . ILE A 1 113 ? 45.082 60.266 14.142 1.00 16.38 113 ILE A N 1
ATOM 808 C CA . ILE A 1 113 ? 46.307 60.227 13.358 1.00 16.18 113 ILE A CA 1
ATOM 809 C C . ILE A 1 113 ? 46.230 61.343 12.325 1.00 15.99 113 ILE A C 1
ATOM 810 O O . ILE A 1 113 ? 45.452 61.271 11.368 1.00 16.00 113 ILE A O 1
ATOM 815 N N . ASP A 1 114 ? 47.020 62.388 12.543 1.00 15.57 114 ASP A N 1
ATOM 816 C CA . ASP A 1 114 ? 47.091 63.495 11.604 1.00 15.52 114 ASP A CA 1
ATOM 817 C C . ASP A 1 114 ? 48.326 63.288 10.731 1.00 15.22 114 ASP A C 1
ATOM 818 O O . ASP A 1 114 ? 49.449 63.542 11.163 1.00 15.08 114 ASP A O 1
ATOM 823 N N . ASP A 1 115 ? 48.109 62.814 9.505 1.00 15.12 115 ASP A N 1
ATOM 824 C CA . ASP A 1 115 ? 49.216 62.505 8.592 1.00 14.92 115 ASP A CA 1
ATOM 825 C C . ASP A 1 115 ? 49.719 63.690 7.750 1.00 15.00 115 ASP A C 1
ATOM 826 O O . ASP A 1 115 ? 50.518 63.508 6.830 1.00 15.04 115 ASP A O 1
ATOM 831 N N . GLY A 1 116 ? 49.253 64.893 8.076 1.00 15.08 116 GLY A N 1
ATOM 832 C CA . GLY A 1 116 ? 49.742 66.120 7.448 1.00 15.46 116 GLY A CA 1
ATOM 833 C C . GLY A 1 116 ? 49.230 66.391 6.049 1.00 15.90 116 GLY A C 1
ATOM 834 O O . GLY A 1 116 ? 48.022 66.513 5.840 1.00 15.63 116 GLY A O 1
ATOM 835 N N . GLN A 1 117 ? 50.166 66.493 5.101 1.00 16.41 117 GLN A N 1
ATOM 836 C CA . GLN A 1 117 ? 49.867 66.765 3.694 1.00 17.09 117 GLN A CA 1
ATOM 837 C C . GLN A 1 117 ? 49.973 65.510 2.832 1.00 17.43 117 GLN A C 1
ATOM 838 O O . GLN A 1 117 ? 50.905 64.715 2.993 1.00 17.32 117 GLN A O 1
ATOM 844 N N . PHE A 1 118 ? 49.022 65.348 1.912 1.00 18.07 118 PHE A N 1
ATOM 845 C CA . PHE A 1 118 ? 49.002 64.212 0.991 1.00 18.41 118 PHE A CA 1
ATOM 846 C C . PHE A 1 118 ? 50.312 64.141 0.221 1.00 19.17 118 PHE A C 1
ATOM 847 O O . PHE A 1 118 ? 50.694 65.093 -0.458 1.00 19.24 118 PHE A O 1
ATOM 855 N N . GLY A 1 119 ? 50.992 63.004 0.345 1.00 20.16 119 GLY A N 1
ATOM 856 C CA . GLY A 1 119 ? 52.282 62.786 -0.301 1.00 21.34 119 GLY A CA 1
ATOM 857 C C . GLY A 1 119 ? 53.481 63.065 0.594 1.00 22.06 119 GLY A C 1
ATOM 858 O O . GLY A 1 119 ? 54.624 62.885 0.175 1.00 22.33 119 GLY A O 1
ATOM 859 N N . ILE A 1 120 ? 53.225 63.510 1.824 1.00 22.52 120 ILE A N 1
ATOM 860 C CA . ILE A 1 120 ? 54.287 63.830 2.786 1.00 22.94 120 ILE A CA 1
ATOM 861 C C . ILE A 1 120 ? 53.989 63.201 4.154 1.00 23.03 120 ILE A C 1
ATOM 862 O O . ILE A 1 120 ? 52.865 63.288 4.669 1.00 23.07 120 ILE A O 1
ATOM 867 N N . SER B 1 6 ? 9.555 61.129 -17.403 1.00 28.46 6 SER B N 1
ATOM 868 C CA . SER B 1 6 ? 10.737 61.875 -16.870 1.00 28.43 6 SER B CA 1
ATOM 869 C C . SER B 1 6 ? 11.607 61.023 -15.943 1.00 28.37 6 SER B C 1
ATOM 870 O O . SER B 1 6 ? 12.770 61.358 -15.693 1.00 28.34 6 SER B O 1
ATOM 873 N N . GLY B 1 7 ? 11.042 59.921 -15.450 1.00 28.28 7 GLY B N 1
ATOM 874 C CA . GLY B 1 7 ? 11.735 59.021 -14.526 1.00 28.12 7 GLY B CA 1
ATOM 875 C C . GLY B 1 7 ? 12.801 58.144 -15.165 1.00 27.97 7 GLY B C 1
ATOM 876 O O . GLY B 1 7 ? 13.255 58.425 -16.277 1.00 28.10 7 GLY B O 1
ATOM 877 N N . PRO B 1 8 ? 13.216 57.072 -14.460 1.00 27.79 8 PRO B N 1
ATOM 878 C CA . PRO B 1 8 ? 14.241 56.167 -14.978 1.00 27.61 8 PRO B CA 1
ATOM 879 C C . PRO B 1 8 ? 13.687 55.015 -15.823 1.00 27.40 8 PRO B C 1
ATOM 880 O O . PRO B 1 8 ? 12.680 54.397 -15.463 1.00 27.37 8 PRO B O 1
ATOM 884 N N . SER B 1 9 ? 14.353 54.744 -16.941 1.00 27.17 9 SER B N 1
ATOM 885 C CA . SER B 1 9 ? 13.979 53.651 -17.830 1.00 26.87 9 SER B CA 1
ATOM 886 C C . SER B 1 9 ? 15.083 52.601 -17.862 1.00 26.66 9 SER B C 1
ATOM 887 O O . SER B 1 9 ? 16.193 52.864 -18.329 1.00 26.61 9 SER B O 1
ATOM 890 N N . GLN B 1 10 ? 14.764 51.415 -17.353 1.00 26.37 10 GLN B N 1
ATOM 891 C CA . GLN B 1 10 ? 15.705 50.304 -17.297 1.00 26.06 10 GLN B CA 1
ATOM 892 C C . GLN B 1 10 ? 15.674 49.559 -18.630 1.00 25.61 10 GLN B C 1
ATOM 893 O O . GLN B 1 10 ? 14.740 48.801 -18.908 1.00 25.58 10 GLN B O 1
ATOM 899 N N . VAL B 1 11 ? 16.698 49.785 -19.451 1.00 25.12 11 VAL B N 1
ATOM 900 C CA . VAL B 1 11 ? 16.744 49.228 -20.805 1.00 24.68 11 VAL B CA 1
ATOM 901 C C . VAL B 1 11 ? 17.796 48.128 -20.978 1.00 24.44 11 VAL B C 1
ATOM 902 O O . VAL B 1 11 ? 18.980 48.330 -20.702 1.00 24.33 11 VAL B O 1
ATOM 906 N N . ALA B 1 12 ? 17.344 46.966 -21.444 1.00 24.14 12 ALA B N 1
ATOM 907 C CA . ALA B 1 12 ? 18.223 45.836 -21.706 1.00 23.84 12 ALA B CA 1
ATOM 908 C C . ALA B 1 12 ? 18.531 45.738 -23.198 1.00 23.72 12 ALA B C 1
ATOM 909 O O . ALA B 1 12 ? 17.632 45.518 -24.013 1.00 23.51 12 ALA B O 1
ATOM 911 N N . PHE B 1 13 ? 19.803 45.922 -23.549 1.00 23.48 13 PHE B N 1
ATOM 912 C CA . PHE B 1 13 ? 20.251 45.823 -24.938 1.00 23.42 13 PHE B CA 1
ATOM 913 C C . PHE B 1 13 ? 20.846 44.443 -25.202 1.00 23.55 13 PHE B C 1
ATOM 914 O O . PHE B 1 13 ? 21.662 43.954 -24.415 1.00 23.51 13 PHE B O 1
ATOM 922 N N . GLU B 1 14 ? 20.436 43.825 -26.310 1.00 23.58 14 GLU B N 1
ATOM 923 C CA . GLU B 1 14 ? 20.884 42.478 -26.673 1.00 23.70 14 GLU B CA 1
ATOM 924 C C . GLU B 1 14 ? 21.380 42.384 -28.112 1.00 23.69 14 GLU B C 1
ATOM 925 O O . GLU B 1 14 ? 20.832 43.030 -29.009 1.00 23.61 14 GLU B O 1
ATOM 931 N N . ILE B 1 15 ? 22.416 41.571 -28.320 1.00 23.73 15 ILE B N 1
ATOM 932 C CA . ILE B 1 15 ? 22.966 41.311 -29.654 1.00 23.81 15 ILE B CA 1
ATOM 933 C C . ILE B 1 15 ? 23.750 39.992 -29.676 1.00 23.91 15 ILE B C 1
ATOM 934 O O . ILE B 1 15 ? 24.277 39.558 -28.647 1.00 23.76 15 ILE B O 1
ATOM 939 N N . ARG B 1 16 ? 23.805 39.359 -30.847 1.00 24.16 16 ARG B N 1
ATOM 940 C CA . ARG B 1 16 ? 24.555 38.117 -31.037 1.00 24.43 16 ARG B CA 1
ATOM 941 C C . ARG B 1 16 ? 25.672 38.318 -32.057 1.00 24.37 16 ARG B C 1
ATOM 942 O O . ARG B 1 16 ? 25.636 39.264 -32.846 1.00 24.44 16 ARG B O 1
ATOM 950 N N . GLY B 1 17 ? 26.652 37.417 -32.045 1.00 24.28 17 GLY B N 1
ATOM 951 C CA . GLY B 1 17 ? 27.770 37.475 -32.984 1.00 24.32 17 GLY B CA 1
ATOM 952 C C . GLY B 1 17 ? 28.966 36.655 -32.540 1.00 24.35 17 GLY B C 1
ATOM 953 O O . GLY B 1 17 ? 29.021 36.191 -31.401 1.00 24.28 17 GLY B O 1
ATOM 954 N N . THR B 1 18 ? 29.924 36.483 -33.448 1.00 24.47 18 THR B N 1
ATOM 955 C CA . THR B 1 18 ? 31.130 35.691 -33.187 1.00 24.62 18 THR B CA 1
ATOM 956 C C . THR B 1 18 ? 32.252 36.546 -32.595 1.00 24.17 18 THR B C 1
ATOM 957 O O . THR B 1 18 ? 32.366 37.734 -32.910 1.00 24.41 18 THR B O 1
ATOM 961 N N . LEU B 1 19 ? 33.067 35.939 -31.732 1.00 23.65 19 LEU B N 1
ATOM 962 C CA . LEU B 1 19 ? 34.132 36.660 -31.021 1.00 23.04 19 LEU B CA 1
ATOM 963 C C . LEU B 1 19 ? 35.420 35.855 -30.827 1.00 22.66 19 LEU B C 1
ATOM 964 O O . LEU B 1 19 ? 35.399 34.624 -30.788 1.00 22.53 19 LEU B O 1
ATOM 969 N N . LEU B 1 20 ? 36.536 36.569 -30.699 1.00 22.16 20 LEU B N 1
ATOM 970 C CA . LEU B 1 20 ? 37.838 35.959 -30.429 1.00 21.84 20 LEU B CA 1
ATOM 971 C C . LEU B 1 20 ? 37.954 35.633 -28.932 1.00 21.57 20 LEU B C 1
ATOM 972 O O . LEU B 1 20 ? 37.123 36.091 -28.145 1.00 21.59 20 LEU B O 1
ATOM 977 N N . PRO B 1 21 ? 38.953 34.812 -28.535 1.00 21.29 21 PRO B N 1
ATOM 978 C CA . PRO B 1 21 ? 39.149 34.518 -27.108 1.00 20.92 21 PRO B CA 1
ATOM 979 C C . PRO B 1 21 ? 39.221 35.765 -26.220 1.00 20.64 21 PRO B C 1
ATOM 980 O O . PRO B 1 21 ? 40.042 36.655 -26.459 1.00 20.54 21 PRO B O 1
ATOM 984 N N . GLY B 1 22 ? 38.344 35.823 -25.219 1.00 20.26 22 GLY B N 1
ATOM 985 C CA . GLY B 1 22 ? 38.300 36.931 -24.266 1.00 19.64 22 GLY B CA 1
ATOM 986 C C . GLY B 1 22 ? 37.655 38.215 -24.762 1.00 19.44 22 GLY B C 1
ATOM 987 O O . GLY B 1 22 ? 37.464 39.161 -23.988 1.00 19.36 22 GLY B O 1
ATOM 988 N N . GLU B 1 23 ? 37.322 38.252 -26.051 1.00 19.10 23 GLU B N 1
ATOM 989 C CA . GLU B 1 23 ? 36.687 39.414 -26.665 1.00 18.90 23 GLU B CA 1
ATOM 990 C C . GLU B 1 23 ? 35.213 39.498 -26.249 1.00 18.77 23 GLU B C 1
ATOM 991 O O . GLU B 1 23 ? 34.566 38.479 -26.013 1.00 18.88 23 GLU B O 1
ATOM 997 N N . VAL B 1 24 ? 34.701 40.718 -26.132 1.00 18.81 24 VAL B N 1
ATOM 998 C CA . VAL B 1 24 ? 33.311 40.940 -25.735 1.00 18.71 24 VAL B CA 1
ATOM 999 C C . VAL B 1 24 ? 32.630 41.960 -26.649 1.00 18.92 24 VAL B C 1
ATOM 1000 O O . VAL B 1 24 ? 33.299 42.647 -27.431 1.00 18.59 24 VAL B O 1
ATOM 1004 N N . PHE B 1 25 ? 31.303 42.045 -26.546 1.00 18.86 25 PHE B N 1
ATOM 1005 C CA . PHE B 1 25 ? 30.540 43.089 -27.214 1.00 19.05 25 PHE B CA 1
ATOM 1006 C C . PHE B 1 25 ? 30.302 44.223 -26.229 1.00 19.35 25 PHE B C 1
ATOM 1007 O O . PHE B 1 25 ? 30.134 43.990 -25.026 1.00 19.24 25 PHE B O 1
ATOM 1015 N N . ALA B 1 26 ? 30.298 45.451 -26.737 1.00 19.29 26 ALA B N 1
ATOM 1016 C CA . ALA B 1 26 ? 30.075 46.614 -25.891 1.00 19.52 26 ALA B CA 1
ATOM 1017 C C . ALA B 1 26 ? 29.119 47.576 -26.560 1.00 19.65 26 ALA B C 1
ATOM 1018 O O . ALA B 1 26 ? 28.988 47.585 -27.787 1.00 19.90 26 ALA B O 1
ATOM 1020 N N . ILE B 1 27 ? 28.441 48.374 -25.742 1.00 19.83 27 ILE B N 1
ATOM 1021 C CA . ILE B 1 27 ? 27.526 49.391 -26.246 1.00 19.80 27 ILE B CA 1
ATOM 1022 C C . ILE B 1 27 ? 28.031 50.776 -25.865 1.00 19.72 27 ILE B C 1
ATOM 1023 O O . ILE B 1 27 ? 28.382 51.031 -24.713 1.00 19.91 27 ILE B O 1
ATOM 1028 N N . CYS B 1 28 ? 28.093 51.657 -26.854 1.00 19.52 28 CYS B N 1
ATOM 1029 C CA . CYS B 1 28 ? 28.571 53.007 -26.642 1.00 19.44 28 CYS B CA 1
ATOM 1030 C C . CYS B 1 28 ? 27.604 53.969 -27.333 1.00 19.57 28 CYS B C 1
ATOM 1031 O O . CYS B 1 28 ? 27.106 53.672 -28.423 1.00 19.35 28 CYS B O 1
ATOM 1034 N N . GLY B 1 29 ? 27.321 55.106 -26.699 1.00 19.52 29 GLY B N 1
ATOM 1035 C CA . GLY B 1 29 ? 26.323 56.026 -27.241 1.00 19.81 29 GLY B CA 1
ATOM 1036 C C . GLY B 1 29 ? 26.310 57.448 -26.721 1.00 19.99 29 GLY B C 1
ATOM 1037 O O . GLY B 1 29 ? 27.216 57.869 -26.003 1.00 19.99 29 GLY B O 1
ATOM 1038 N N . SER B 1 30 ? 25.234 58.159 -27.057 1.00 20.13 30 SER B N 1
ATOM 1039 C CA . SER B 1 30 ? 25.127 59.610 -26.877 1.00 20.43 30 SER B CA 1
ATOM 1040 C C . SER B 1 30 ? 24.683 60.167 -25.516 1.00 20.57 30 SER B C 1
ATOM 1041 O O . SER B 1 30 ? 24.120 61.260 -25.464 1.00 21.01 30 SER B O 1
ATOM 1044 N N . CYS B 1 31 ? 24.924 59.445 -24.427 1.00 20.77 31 CYS B N 1
ATOM 1045 C CA . CYS B 1 31 ? 24.593 59.967 -23.093 1.00 20.98 31 CYS B CA 1
ATOM 1046 C C . CYS B 1 31 ? 25.588 59.497 -22.029 1.00 20.87 31 CYS B C 1
ATOM 1047 O O . CYS B 1 31 ? 26.490 58.706 -22.326 1.00 20.67 31 CYS B O 1
ATOM 1050 N N . ASP B 1 32 ? 25.429 59.998 -20.802 1.00 20.79 32 ASP B N 1
ATOM 1051 C CA . ASP B 1 32 ? 26.295 59.619 -19.673 1.00 20.72 32 ASP B CA 1
ATOM 1052 C C . ASP B 1 32 ? 26.334 58.115 -19.437 1.00 20.29 32 ASP B C 1
ATOM 1053 O O . ASP B 1 32 ? 27.398 57.550 -19.165 1.00 20.44 32 ASP B O 1
ATOM 1058 N N . ALA B 1 33 ? 25.167 57.480 -19.535 1.00 19.89 33 ALA B N 1
ATOM 1059 C CA . ALA B 1 33 ? 25.022 56.041 -19.327 1.00 19.46 33 ALA B CA 1
ATOM 1060 C C . ALA B 1 33 ? 25.763 55.212 -20.376 1.00 19.27 33 ALA B C 1
ATOM 1061 O O . ALA B 1 33 ? 26.242 54.110 -20.085 1.00 19.27 33 ALA B O 1
ATOM 1063 N N . LEU B 1 34 ? 25.856 55.740 -21.591 1.00 18.81 34 LEU B N 1
ATOM 1064 C CA . LEU B 1 34 ? 26.507 55.014 -22.680 1.00 18.63 34 LEU B CA 1
ATOM 1065 C C . LEU B 1 34 ? 27.892 55.559 -23.023 1.00 18.34 34 LEU B C 1
ATOM 1066 O O . LEU B 1 34 ? 28.490 55.193 -24.043 1.00 18.40 34 LEU B O 1
ATOM 1071 N N . GLY B 1 35 ? 28.385 56.439 -22.154 1.00 18.23 35 GLY B N 1
ATOM 1072 C CA . GLY B 1 35 ? 29.742 56.957 -22.234 1.00 17.90 35 GLY B CA 1
ATOM 1073 C C . GLY B 1 35 ? 30.019 58.139 -23.134 1.00 17.75 35 GLY B C 1
ATOM 1074 O O . GLY B 1 35 ? 31.180 58.461 -23.358 1.00 17.33 35 GLY B O 1
ATOM 1075 N N . ASN B 1 36 ? 28.966 58.784 -23.647 1.00 17.80 36 ASN B N 1
ATOM 1076 C CA . ASN B 1 36 ? 29.100 59.947 -24.544 1.00 17.67 36 ASN B CA 1
ATOM 1077 C C . ASN B 1 36 ? 30.069 59.694 -25.705 1.00 17.52 36 ASN B C 1
ATOM 1078 O O . ASN B 1 36 ? 30.961 60.506 -25.974 1.00 17.30 36 ASN B O 1
ATOM 1083 N N . TRP B 1 37 ? 29.890 58.548 -26.366 1.00 17.53 37 TRP B N 1
ATOM 1084 C CA . TRP B 1 37 ? 30.714 58.111 -27.505 1.00 17.44 37 TRP B CA 1
ATOM 1085 C C . TRP B 1 37 ? 32.192 57.846 -27.196 1.00 17.34 37 TRP B C 1
ATOM 1086 O O . TRP B 1 37 ? 32.982 57.611 -28.108 1.00 17.09 37 TRP B O 1
ATOM 1097 N N . ASN B 1 38 ? 32.558 57.893 -25.915 1.00 17.35 38 ASN B N 1
ATOM 1098 C CA . ASN B 1 38 ? 33.916 57.590 -25.476 1.00 17.14 38 ASN B CA 1
ATOM 1099 C C . ASN B 1 38 ? 33.986 56.078 -25.269 1.00 17.48 38 ASN B C 1
ATOM 1100 O O . ASN B 1 38 ? 33.314 55.552 -24.376 1.00 17.45 38 ASN B O 1
ATOM 1105 N N . PRO B 1 39 ? 34.772 55.368 -26.109 1.00 17.27 39 PRO B N 1
ATOM 1106 C CA . PRO B 1 39 ? 34.843 53.902 -26.013 1.00 17.38 39 PRO B CA 1
ATOM 1107 C C . PRO B 1 39 ? 35.361 53.420 -24.652 1.00 17.57 39 PRO B C 1
ATOM 1108 O O . PRO B 1 39 ? 34.998 52.326 -24.207 1.00 17.00 39 PRO B O 1
ATOM 1112 N N . GLN B 1 40 ? 36.189 54.243 -24.004 1.00 17.68 40 GLN B N 1
ATOM 1113 C CA . GLN B 1 40 ? 36.709 53.943 -22.665 1.00 17.89 40 GLN B CA 1
ATOM 1114 C C . GLN B 1 40 ? 35.594 53.935 -21.620 1.00 18.03 40 GLN B C 1
ATOM 1115 O O . GLN B 1 40 ? 35.753 53.355 -20.550 1.00 18.56 40 GLN B O 1
ATOM 1121 N N . ASN B 1 41 ? 34.472 54.583 -21.928 1.00 17.80 41 ASN B N 1
ATOM 1122 C CA . ASN B 1 41 ? 33.319 54.604 -21.022 1.00 17.81 41 ASN B CA 1
ATOM 1123 C C . ASN B 1 41 ? 32.144 53.761 -21.532 1.00 17.88 41 ASN B C 1
ATOM 1124 O O . ASN B 1 41 ? 31.029 53.859 -21.019 1.00 17.42 41 ASN B O 1
ATOM 1129 N N . ALA B 1 42 ? 32.403 52.936 -22.547 1.00 17.96 42 ALA B N 1
ATOM 1130 C CA . ALA B 1 42 ? 31.385 52.047 -23.086 1.00 18.30 42 ALA B CA 1
ATOM 1131 C C . ALA B 1 42 ? 31.019 50.998 -22.046 1.00 18.71 42 ALA B C 1
ATOM 1132 O O . ALA B 1 42 ? 31.788 50.733 -21.112 1.00 18.73 42 ALA B O 1
ATOM 1134 N N . VAL B 1 43 ? 29.835 50.413 -22.197 1.00 19.07 43 VAL B N 1
ATOM 1135 C CA . VAL B 1 43 ? 29.363 49.402 -21.264 1.00 18.96 43 VAL B CA 1
ATOM 1136 C C . VAL B 1 43 ? 29.517 48.028 -21.913 1.00 19.18 43 VAL B C 1
ATOM 1137 O O . VAL B 1 43 ? 28.980 47.780 -22.993 1.00 18.96 43 VAL B O 1
ATOM 1141 N N . ALA B 1 44 ? 30.276 47.150 -21.259 1.00 19.41 44 ALA B N 1
ATOM 1142 C CA . ALA B 1 44 ? 30.466 45.783 -21.747 1.00 19.94 44 ALA B CA 1
ATOM 1143 C C . ALA B 1 44 ? 29.207 44.960 -21.551 1.00 20.25 44 ALA B C 1
ATOM 1144 O O . ALA B 1 44 ? 28.597 44.982 -20.477 1.00 20.19 44 ALA B O 1
ATOM 1146 N N . LEU B 1 45 ? 28.821 44.238 -22.598 1.00 20.73 45 LEU B N 1
ATOM 1147 C CA . LEU B 1 45 ? 27.707 43.321 -22.513 1.00 21.22 45 LEU B CA 1
ATOM 1148 C C . LEU B 1 45 ? 28.192 42.064 -21.805 1.00 21.70 45 LEU B C 1
ATOM 1149 O O . LEU B 1 45 ? 29.388 41.753 -21.825 1.00 21.52 45 LEU B O 1
ATOM 1154 N N . LEU B 1 46 ? 27.261 41.363 -21.166 1.00 22.40 46 LEU B N 1
ATOM 1155 C CA . LEU B 1 46 ? 27.549 40.124 -20.451 1.00 23.11 46 LEU B CA 1
ATOM 1156 C C . LEU B 1 46 ? 27.022 38.931 -21.243 1.00 23.41 46 LEU B C 1
ATOM 1157 O O . LEU B 1 46 ? 25.928 39.005 -21.807 1.00 23.47 46 LEU B O 1
ATOM 1162 N N . PRO B 1 47 ? 27.796 37.828 -21.292 1.00 23.89 47 PRO B N 1
ATOM 1163 C CA . PRO B 1 47 ? 27.322 36.623 -21.976 1.00 24.21 47 PRO B CA 1
ATOM 1164 C C . PRO B 1 47 ? 26.165 35.977 -21.205 1.00 24.48 47 PRO B C 1
ATOM 1165 O O . PRO B 1 47 ? 26.296 35.690 -20.010 1.00 24.48 47 PRO B O 1
ATOM 1169 N N . GLU B 1 48 ? 25.040 35.775 -21.889 1.00 24.72 48 GLU B N 1
ATOM 1170 C CA . GLU B 1 48 ? 23.844 35.211 -21.270 1.00 25.09 48 GLU B CA 1
ATOM 1171 C C . GLU B 1 48 ? 23.622 33.756 -21.691 1.00 25.07 48 GLU B C 1
ATOM 1172 O O . GLU B 1 48 ? 23.262 33.471 -22.836 1.00 25.16 48 GLU B O 1
ATOM 1178 N N . SER B 1 54 ? 28.836 32.295 -24.865 1.00 38.82 54 SER B N 1
ATOM 1179 C CA . SER B 1 54 ? 27.477 32.171 -25.389 1.00 38.84 54 SER B CA 1
ATOM 1180 C C . SER B 1 54 ? 27.269 33.090 -26.597 1.00 38.65 54 SER B C 1
ATOM 1181 O O . SER B 1 54 ? 28.004 34.069 -26.772 1.00 38.73 54 SER B O 1
ATOM 1192 N N . LEU B 1 56 ? 24.352 34.870 -27.285 1.00 35.66 56 LEU B N 1
ATOM 1193 C CA . LEU B 1 56 ? 23.599 36.063 -26.883 1.00 34.69 56 LEU B CA 1
ATOM 1194 C C . LEU B 1 56 ? 24.312 36.863 -25.790 1.00 33.75 56 LEU B C 1
ATOM 1195 O O . LEU B 1 56 ? 24.689 36.314 -24.751 1.00 33.64 56 LEU B O 1
ATOM 1200 N N . TRP B 1 57 ? 24.479 38.161 -26.041 1.00 32.69 57 TRP B N 1
ATOM 1201 C CA . TRP B 1 57 ? 25.124 39.086 -25.105 1.00 31.55 57 TRP B CA 1
ATOM 1202 C C . TRP B 1 57 ? 24.138 40.169 -24.669 1.00 30.92 57 TRP B C 1
ATOM 1203 O O . TRP B 1 57 ? 23.389 40.698 -25.491 1.00 30.74 57 TRP B O 1
ATOM 1214 N N . LYS B 1 58 ? 24.148 40.501 -23.379 1.00 30.13 58 LYS B N 1
ATOM 1215 C CA . LYS B 1 58 ? 23.177 41.447 -22.823 1.00 29.51 58 LYS B CA 1
ATOM 1216 C C . LYS B 1 58 ? 23.747 42.437 -21.797 1.00 28.97 58 LYS B C 1
ATOM 1217 O O . LYS B 1 58 ? 24.622 42.097 -20.998 1.00 28.66 58 LYS B O 1
ATOM 1223 N N . ALA B 1 59 ? 23.227 43.662 -21.837 1.00 28.33 59 ALA B N 1
ATOM 1224 C CA . ALA B 1 59 ? 23.588 44.709 -20.884 1.00 27.87 59 ALA B CA 1
ATOM 1225 C C . ALA B 1 59 ? 22.340 45.475 -20.442 1.00 27.45 59 ALA B C 1
ATOM 1226 O O . ALA B 1 59 ? 21.557 45.933 -21.279 1.00 27.33 59 ALA B O 1
ATOM 1228 N N . THR B 1 60 ? 22.154 45.601 -19.130 1.00 26.89 60 THR B N 1
ATOM 1229 C CA . THR B 1 60 ? 21.018 46.342 -18.579 1.00 26.46 60 THR B CA 1
ATOM 1230 C C . THR B 1 60 ? 21.467 47.727 -18.112 1.00 26.20 60 THR B C 1
ATOM 1231 O O . THR B 1 60 ? 22.260 47.855 -17.178 1.00 26.07 60 THR B O 1
ATOM 1235 N N . ILE B 1 61 ? 20.939 48.755 -18.771 1.00 25.95 61 ILE B N 1
ATOM 1236 C CA . ILE B 1 61 ? 21.366 50.137 -18.557 1.00 25.83 61 ILE B CA 1
ATOM 1237 C C . ILE B 1 61 ? 20.185 51.067 -18.283 1.00 25.57 61 ILE B C 1
ATOM 1238 O O . ILE B 1 61 ? 19.143 50.972 -18.936 1.00 25.46 61 ILE B O 1
ATOM 1243 N N . VAL B 1 62 ? 20.362 51.961 -17.313 1.00 25.36 62 VAL B N 1
ATOM 1244 C CA . VAL B 1 62 ? 19.329 52.927 -16.944 1.00 25.12 62 VAL B CA 1
ATOM 1245 C C . VAL B 1 62 ? 19.480 54.219 -17.752 1.00 25.04 62 VAL B C 1
ATOM 1246 O O . VAL B 1 62 ? 20.510 54.895 -17.681 1.00 24.92 62 VAL B O 1
ATOM 1250 N N . LEU B 1 63 ? 18.447 54.543 -18.525 1.00 25.00 63 LEU B N 1
ATOM 1251 C CA . LEU B 1 63 ? 18.417 55.764 -19.327 1.00 24.99 63 LEU B CA 1
ATOM 1252 C C . LEU B 1 63 ? 17.298 56.678 -18.833 1.00 25.15 63 LEU B C 1
ATOM 1253 O O . LEU B 1 63 ? 16.475 56.268 -18.008 1.00 25.18 63 LEU B O 1
ATOM 1258 N N . SER B 1 64 ? 17.273 57.914 -19.326 1.00 25.28 64 SER B N 1
ATOM 1259 C CA . SER B 1 64 ? 16.210 58.852 -18.971 1.00 25.41 64 SER B CA 1
ATOM 1260 C C . SER B 1 64 ? 15.026 58.688 -19.915 1.00 25.39 64 SER B C 1
ATOM 1261 O O . SER B 1 64 ? 15.188 58.712 -21.137 1.00 25.32 64 SER B O 1
ATOM 1264 N N . ARG B 1 65 ? 13.845 58.510 -19.327 1.00 25.41 65 ARG B N 1
ATOM 1265 C CA . ARG B 1 65 ? 12.595 58.341 -20.066 1.00 25.48 65 ARG B CA 1
ATOM 1266 C C . ARG B 1 65 ? 12.272 59.584 -20.897 1.00 25.40 65 ARG B C 1
ATOM 1267 O O . ARG B 1 65 ? 12.374 60.712 -20.408 1.00 25.39 65 ARG B O 1
ATOM 1275 N N . GLY B 1 66 ? 11.899 59.362 -22.156 1.00 25.35 66 GLY B N 1
ATOM 1276 C CA . GLY B 1 66 ? 11.502 60.437 -23.068 1.00 25.26 66 GLY B CA 1
ATOM 1277 C C . GLY B 1 66 ? 12.628 61.088 -23.853 1.00 25.22 66 GLY B C 1
ATOM 1278 O O . GLY B 1 66 ? 12.371 61.879 -24.764 1.00 25.27 66 GLY B O 1
ATOM 1279 N N . VAL B 1 67 ? 13.870 60.750 -23.510 1.00 25.05 67 VAL B N 1
ATOM 1280 C CA . VAL B 1 67 ? 15.044 61.346 -24.145 1.00 24.93 67 VAL B CA 1
ATOM 1281 C C . VAL B 1 67 ? 15.608 60.463 -25.262 1.00 24.87 67 VAL B C 1
ATOM 1282 O O . VAL B 1 67 ? 15.933 59.293 -25.038 1.00 24.94 67 VAL B O 1
ATOM 1286 N N . SER B 1 68 ? 15.721 61.040 -26.458 1.00 24.76 68 SER B N 1
ATOM 1287 C CA . SER B 1 68 ? 16.283 60.354 -27.621 1.00 24.57 68 SER B CA 1
ATOM 1288 C C . SER B 1 68 ? 17.785 60.116 -27.462 1.00 24.38 68 SER B C 1
ATOM 1289 O O . SER B 1 68 ? 18.548 61.048 -27.186 1.00 24.39 68 SER B O 1
ATOM 1292 N N . VAL B 1 69 ? 18.193 58.861 -27.643 1.00 24.07 69 VAL B N 1
ATOM 1293 C CA . VAL B 1 69 ? 19.585 58.445 -27.493 1.00 23.72 69 VAL B CA 1
ATOM 1294 C C . VAL B 1 69 ? 20.053 57.643 -28.710 1.00 23.59 69 VAL B C 1
ATOM 1295 O O . VAL B 1 69 ? 19.353 56.739 -29.171 1.00 23.58 69 VAL B O 1
ATOM 1299 N N . GLN B 1 70 ? 21.229 57.992 -29.230 1.00 23.47 70 GLN B N 1
ATOM 1300 C CA . GLN B 1 70 ? 21.847 57.273 -30.350 1.00 23.33 70 GLN B CA 1
ATOM 1301 C C . GLN B 1 70 ? 22.950 56.352 -29.824 1.00 23.10 70 GLN B C 1
ATOM 1302 O O . GLN B 1 70 ? 23.658 56.716 -28.884 1.00 22.90 70 GLN B O 1
ATOM 1308 N N . TYR B 1 71 ? 23.099 55.170 -30.426 1.00 22.83 71 TYR B N 1
ATOM 1309 C CA . TYR B 1 71 ? 24.085 54.184 -29.954 1.00 22.62 71 TYR B CA 1
ATOM 1310 C C . TYR B 1 71 ? 24.571 53.220 -31.043 1.00 22.66 71 TYR B C 1
ATOM 1311 O O . TYR B 1 71 ? 23.901 53.026 -32.056 1.00 22.28 71 TYR B O 1
ATOM 1320 N N . ARG B 1 72 ? 25.739 52.623 -30.806 1.00 22.51 72 ARG B N 1
ATOM 1321 C CA . ARG B 1 72 ? 26.334 51.613 -31.686 1.00 22.68 72 ARG B CA 1
ATOM 1322 C C . ARG B 1 72 ? 27.030 50.556 -30.828 1.00 22.01 72 ARG B C 1
ATOM 1323 O O . ARG B 1 72 ? 27.414 50.824 -29.684 1.00 21.65 72 ARG B O 1
ATOM 1331 N N . TYR B 1 73 ? 27.186 49.355 -31.378 1.00 21.46 73 TYR B N 1
ATOM 1332 C CA . TYR B 1 73 ? 27.904 48.292 -30.687 1.00 20.90 73 TYR B CA 1
ATOM 1333 C C . TYR B 1 73 ? 29.304 48.150 -31.264 1.00 20.72 73 TYR B C 1
ATOM 1334 O O . TYR B 1 73 ? 29.533 48.411 -32.451 1.00 20.64 73 TYR B O 1
ATOM 1343 N N . PHE B 1 74 ? 30.246 47.751 -30.417 1.00 20.31 74 PHE B N 1
ATOM 1344 C CA . PHE B 1 74 ? 31.550 47.351 -30.915 1.00 19.96 74 PHE B CA 1
ATOM 1345 C C . PHE B 1 74 ? 31.999 46.066 -30.243 1.00 19.89 74 PHE B C 1
ATOM 1346 O O . PHE B 1 74 ? 31.420 45.636 -29.244 1.00 19.72 74 PHE B O 1
ATOM 1354 N N . LYS B 1 75 ? 32.989 45.423 -30.847 1.00 19.92 75 LYS B N 1
ATOM 1355 C CA . LYS B 1 75 ? 33.630 44.271 -30.250 1.00 19.82 75 LYS B CA 1
ATOM 1356 C C . LYS B 1 75 ? 35.011 44.729 -29.821 1.00 19.16 75 LYS B C 1
ATOM 1357 O O . LYS B 1 75 ? 35.662 45.517 -30.515 1.00 18.76 75 LYS B O 1
ATOM 1363 N N . GLY B 1 76 ? 35.450 44.242 -28.672 1.00 18.90 76 GLY B N 1
ATOM 1364 C CA . GLY B 1 76 ? 36.742 44.629 -28.146 1.00 18.80 76 GLY B CA 1
ATOM 1365 C C . GLY B 1 76 ? 37.072 43.963 -26.833 1.00 18.85 76 GLY B C 1
ATOM 1366 O O . GLY B 1 76 ? 36.439 42.991 -26.439 1.00 18.89 76 GLY B O 1
ATOM 1367 N N . TYR B 1 77 ? 38.069 44.518 -26.155 1.00 18.85 77 TYR B N 1
ATOM 1368 C CA . TYR B 1 77 ? 38.588 43.954 -24.915 1.00 18.83 77 TYR B CA 1
ATOM 1369 C C . TYR B 1 77 ? 38.507 44.971 -23.793 1.00 18.77 77 TYR B C 1
ATOM 1370 O O . TYR B 1 77 ? 38.836 46.144 -23.988 1.00 18.50 77 TYR B O 1
ATOM 1379 N N . PHE B 1 78 ? 38.041 44.505 -22.635 1.00 18.65 78 PHE B N 1
ATOM 1380 C CA . PHE B 1 78 ? 37.981 45.304 -21.416 1.00 19.23 78 PHE B CA 1
ATOM 1381 C C . PHE B 1 78 ? 39.064 44.766 -20.492 1.00 19.41 78 PHE B C 1
ATOM 1382 O O . PHE B 1 78 ? 38.980 43.640 -19.993 1.00 19.33 78 PHE B O 1
ATOM 1390 N N . LEU B 1 79 ? 40.092 45.579 -20.288 1.00 19.92 79 LEU B N 1
ATOM 1391 C CA . LEU B 1 79 ? 41.280 45.152 -19.570 1.00 20.95 79 LEU B CA 1
ATOM 1392 C C . LEU B 1 79 ? 41.257 45.486 -18.093 1.00 21.68 79 LEU B C 1
ATOM 1393 O O . LEU B 1 79 ? 40.728 46.515 -17.688 1.00 21.87 79 LEU B O 1
ATOM 1398 N N . GLU B 1 80 ? 41.847 44.602 -17.299 1.00 22.40 80 GLU B N 1
ATOM 1399 C CA . GLU B 1 80 ? 42.042 44.837 -15.881 1.00 24.01 80 GLU B CA 1
ATOM 1400 C C . GLU B 1 80 ? 42.969 46.064 -15.759 1.00 23.99 80 GLU B C 1
ATOM 1401 O O . GLU B 1 80 ? 43.802 46.292 -16.644 1.00 23.57 80 GLU B O 1
ATOM 1407 N N . PRO B 1 81 ? 42.817 46.868 -14.684 1.00 24.56 81 PRO B N 1
ATOM 1408 C CA . PRO B 1 81 ? 43.710 48.011 -14.481 1.00 24.86 81 PRO B CA 1
ATOM 1409 C C . PRO B 1 81 ? 45.184 47.603 -14.522 1.00 25.15 81 PRO B C 1
ATOM 1410 O O . PRO B 1 81 ? 45.556 46.555 -13.984 1.00 24.84 81 PRO B O 1
ATOM 1414 N N . LYS B 1 82 ? 46.003 48.435 -15.158 1.00 25.52 82 LYS B N 1
ATOM 1415 C CA . LYS B 1 82 ? 47.437 48.200 -15.269 1.00 26.33 82 LYS B CA 1
ATOM 1416 C C . LYS B 1 82 ? 48.118 48.477 -13.929 1.00 26.16 82 LYS B C 1
ATOM 1417 O O . LYS B 1 82 ? 49.028 47.753 -13.518 1.00 26.02 82 LYS B O 1
ATOM 1423 N N . THR B 1 83 ? 47.658 49.533 -13.261 1.00 26.35 83 THR B N 1
ATOM 1424 C CA . THR B 1 83 ? 48.119 49.900 -11.929 1.00 26.86 83 THR B CA 1
ATOM 1425 C C . THR B 1 83 ? 46.985 49.608 -10.952 1.00 26.68 83 THR B C 1
ATOM 1426 O O . THR B 1 83 ? 45.814 49.594 -11.336 1.00 26.74 83 THR B O 1
ATOM 1430 N N . ILE B 1 84 ? 47.329 49.389 -9.692 1.00 26.58 84 ILE B N 1
ATOM 1431 C CA . ILE B 1 84 ? 46.334 49.075 -8.673 1.00 26.64 84 ILE B CA 1
ATOM 1432 C C . ILE B 1 84 ? 45.263 50.172 -8.547 1.00 26.50 84 ILE B C 1
ATOM 1433 O O . ILE B 1 84 ? 45.564 51.324 -8.217 1.00 26.63 84 ILE B O 1
ATOM 1438 N N . GLY B 1 85 ? 44.019 49.793 -8.828 1.00 26.26 85 GLY B N 1
ATOM 1439 C CA . GLY B 1 85 ? 42.884 50.701 -8.730 1.00 26.25 85 GLY B CA 1
ATOM 1440 C C . GLY B 1 85 ? 42.657 51.585 -9.943 1.00 26.41 85 GLY B C 1
ATOM 1441 O O . GLY B 1 85 ? 41.753 52.423 -9.936 1.00 26.38 85 GLY B O 1
ATOM 1442 N N . GLY B 1 86 ? 43.464 51.392 -10.985 1.00 26.28 86 GLY B N 1
ATOM 1443 C CA . GLY B 1 86 ? 43.347 52.169 -12.221 1.00 26.67 86 GLY B CA 1
ATOM 1444 C C . GLY B 1 86 ? 42.051 51.897 -12.965 1.00 26.94 86 GLY B C 1
ATOM 1445 O O . GLY B 1 86 ? 41.296 51.002 -12.596 1.00 26.76 86 GLY B O 1
ATOM 1446 N N . PRO B 1 87 ? 41.771 52.674 -14.024 1.00 27.47 87 PRO B N 1
ATOM 1447 C CA . PRO B 1 87 ? 40.540 52.397 -14.756 1.00 27.57 87 PRO B CA 1
ATOM 1448 C C . PRO B 1 87 ? 40.713 51.183 -15.666 1.00 27.58 87 PRO B C 1
ATOM 1449 O O . PRO B 1 87 ? 41.844 50.824 -16.002 1.00 27.49 87 PRO B O 1
ATOM 1453 N N . CYS B 1 88 ? 39.603 50.537 -16.014 1.00 28.09 88 CYS B N 1
ATOM 1454 C CA . CYS B 1 88 ? 39.607 49.468 -17.002 1.00 27.96 88 CYS B CA 1
ATOM 1455 C C . CYS B 1 88 ? 39.923 50.116 -18.344 1.00 27.27 88 CYS B C 1
ATOM 1456 O O . CYS B 1 88 ? 39.308 51.120 -18.707 1.00 27.58 88 CYS B O 1
ATOM 1459 N N . GLN B 1 89 ? 40.909 49.585 -19.058 1.00 26.40 89 GLN B N 1
ATOM 1460 C CA . GLN B 1 89 ? 41.220 50.106 -20.375 1.00 25.40 89 GLN B CA 1
ATOM 1461 C C . GLN B 1 89 ? 40.417 49.332 -21.409 1.00 24.47 89 GLN B C 1
ATOM 1462 O O . GLN B 1 89 ? 40.288 48.108 -21.328 1.00 24.45 89 GLN B O 1
ATOM 1468 N N . VAL B 1 90 ? 39.876 50.057 -22.377 1.00 23.28 90 VAL B N 1
ATOM 1469 C CA . VAL B 1 90 ? 39.083 49.446 -23.425 1.00 22.40 90 VAL B CA 1
ATOM 1470 C C . VAL B 1 90 ? 39.867 49.493 -24.732 1.00 21.87 90 VAL B C 1
ATOM 1471 O O . VAL B 1 90 ? 40.441 50.525 -25.090 1.00 21.22 90 VAL B O 1
ATOM 1475 N N . ILE B 1 91 ? 39.927 48.353 -25.411 1.00 21.57 91 ILE B N 1
ATOM 1476 C CA . ILE B 1 91 ? 40.559 48.273 -26.720 1.00 21.25 91 ILE B CA 1
ATOM 1477 C C . ILE B 1 91 ? 39.495 47.907 -27.743 1.00 21.30 91 ILE B C 1
ATOM 1478 O O . ILE B 1 91 ? 38.930 46.815 -27.699 1.00 20.91 91 ILE B O 1
ATOM 1483 N N . VAL B 1 92 ? 39.208 48.851 -28.639 1.00 21.22 92 VAL B N 1
ATOM 1484 C CA . VAL B 1 92 ? 38.233 48.647 -29.701 1.00 21.08 92 VAL B CA 1
ATOM 1485 C C . VAL B 1 92 ? 38.883 47.844 -30.825 1.00 21.31 92 VAL B C 1
ATOM 1486 O O . VAL B 1 92 ? 39.921 48.239 -31.371 1.00 21.11 92 VAL B O 1
ATOM 1490 N N . HIS B 1 93 ? 38.286 46.698 -31.136 1.00 21.54 93 HIS B N 1
ATOM 1491 C CA . HIS B 1 93 ? 38.720 45.884 -32.259 1.00 21.84 93 HIS B CA 1
ATOM 1492 C C . HIS B 1 93 ? 37.971 46.369 -33.504 1.00 22.11 93 HIS B C 1
ATOM 1493 O O . HIS B 1 93 ? 38.598 46.850 -34.456 1.00 22.04 93 HIS B O 1
ATOM 1500 N N . LYS B 1 94 ? 36.640 46.266 -33.490 1.00 22.08 94 LYS B N 1
ATOM 1501 C CA . LYS B 1 94 ? 35.813 46.734 -34.603 1.00 22.74 94 LYS B CA 1
ATOM 1502 C C . LYS B 1 94 ? 34.437 47.224 -34.161 1.00 22.44 94 LYS B C 1
ATOM 1503 O O . LYS B 1 94 ? 33.798 46.635 -33.287 1.00 22.35 94 LYS B O 1
ATOM 1509 N N . TRP B 1 95 ? 33.997 48.317 -34.771 1.00 22.58 95 TRP B N 1
ATOM 1510 C CA . TRP B 1 95 ? 32.632 48.786 -34.608 1.00 22.85 95 TRP B CA 1
ATOM 1511 C C . TRP B 1 95 ? 31.768 47.987 -35.579 1.00 23.29 95 TRP B C 1
ATOM 1512 O O . TRP B 1 95 ? 32.276 47.463 -36.575 1.00 22.96 95 TRP B O 1
ATOM 1523 N N . GLU B 1 96 ? 30.474 47.884 -35.286 1.00 23.99 96 GLU B N 1
ATOM 1524 C CA . GLU B 1 96 ? 29.539 47.231 -36.201 1.00 24.90 96 GLU B CA 1
ATOM 1525 C C . GLU B 1 96 ? 29.411 48.067 -37.477 1.00 25.62 96 GLU B C 1
ATOM 1526 O O . GLU B 1 96 ? 29.564 49.293 -37.443 1.00 25.72 96 GLU B O 1
ATOM 1532 N N . THR B 1 97 ? 29.134 47.399 -38.596 1.00 26.48 97 THR B N 1
ATOM 1533 C CA . THR B 1 97 ? 29.036 48.075 -39.894 1.00 27.26 97 THR B CA 1
ATOM 1534 C C . THR B 1 97 ? 27.623 48.595 -40.222 1.00 27.58 97 THR B C 1
ATOM 1535 O O . THR B 1 97 ? 27.315 48.907 -41.378 1.00 27.95 97 THR B O 1
ATOM 1539 N N . HIS B 1 98 ? 26.777 48.689 -39.196 1.00 28.05 98 HIS B N 1
ATOM 1540 C CA . HIS B 1 98 ? 25.406 49.184 -39.335 1.00 28.41 98 HIS B CA 1
ATOM 1541 C C . HIS B 1 98 ? 25.397 50.622 -39.854 1.00 28.54 98 HIS B C 1
ATOM 1542 O O . HIS B 1 98 ? 26.246 51.433 -39.480 1.00 28.71 98 HIS B O 1
ATOM 1549 N N . PRO B 1 101 ? 23.949 55.050 -37.272 1.00 28.63 101 PRO B N 1
ATOM 1550 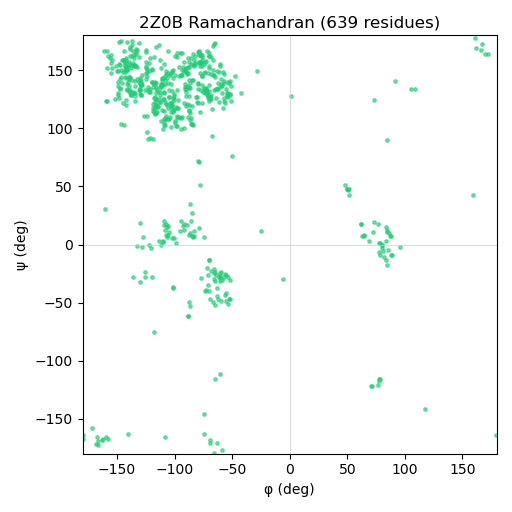C CA . PRO B 1 101 ? 23.845 54.562 -35.900 1.00 28.45 101 PRO B CA 1
ATOM 1551 C C . PRO B 1 101 ? 22.405 54.224 -35.510 1.00 28.28 101 PRO B C 1
ATOM 1552 O O . PRO B 1 101 ? 21.464 54.625 -36.196 1.00 28.18 101 PRO B O 1
ATOM 1556 N N . ARG B 1 102 ? 22.253 53.485 -34.413 1.00 27.99 102 ARG B N 1
ATOM 1557 C CA . ARG B 1 102 ? 20.943 53.076 -33.913 1.00 27.57 102 ARG B CA 1
ATOM 1558 C C . ARG B 1 102 ? 20.415 54.152 -32.971 1.00 27.28 102 ARG B C 1
ATOM 1559 O O . ARG B 1 102 ? 21.186 54.972 -32.476 1.00 26.92 102 ARG B O 1
ATOM 1567 N N . SER B 1 103 ? 19.106 54.159 -32.732 1.00 27.02 103 SER B N 1
ATOM 1568 C CA . SER B 1 103 ? 18.506 55.135 -31.820 1.00 26.98 103 SER B CA 1
ATOM 1569 C C . SER B 1 103 ? 17.309 54.592 -31.040 1.00 26.83 103 SER B C 1
ATOM 1570 O O . SER B 1 103 ? 16.590 53.711 -31.516 1.00 26.89 103 SER B O 1
ATOM 1573 N N . ILE B 1 104 ? 17.114 55.130 -29.839 1.00 26.68 104 ILE B N 1
ATOM 1574 C CA . ILE B 1 104 ? 16.022 54.727 -28.954 1.00 26.45 104 ILE B CA 1
ATOM 1575 C C . ILE B 1 104 ? 15.510 55.895 -28.106 1.00 26.37 104 ILE B C 1
ATOM 1576 O O . ILE B 1 104 ? 16.295 56.661 -27.540 1.00 26.35 104 ILE B O 1
ATOM 1581 N N . THR B 1 105 ? 14.188 56.027 -28.043 1.00 26.35 105 THR B N 1
ATOM 1582 C CA . THR B 1 105 ? 13.537 57.004 -27.176 1.00 26.21 105 THR B CA 1
ATOM 1583 C C . THR B 1 105 ? 12.656 56.228 -26.187 1.00 26.18 105 THR B C 1
ATOM 1584 O O . THR B 1 105 ? 11.495 55.933 -26.485 1.00 26.25 105 THR B O 1
ATOM 1588 N N . PRO B 1 106 ? 13.224 55.869 -25.018 1.00 26.17 106 PRO B N 1
ATOM 1589 C CA . PRO B 1 106 ? 12.522 55.120 -23.975 1.00 26.13 106 PRO B CA 1
ATOM 1590 C C . PRO B 1 106 ? 11.276 55.839 -23.473 1.00 26.15 106 PRO B C 1
ATOM 1591 O O . PRO B 1 106 ? 11.335 57.024 -23.147 1.00 26.08 106 PRO B O 1
ATOM 1595 N N . LEU B 1 107 ? 10.158 55.117 -23.423 1.00 26.25 107 LEU B N 1
ATOM 1596 C CA . LEU B 1 107 ? 8.874 55.688 -23.002 1.00 26.30 107 LEU B CA 1
ATOM 1597 C C . LEU B 1 107 ? 8.198 54.890 -21.882 1.00 26.31 107 LEU B C 1
ATOM 1598 O O . LEU B 1 107 ? 7.060 55.183 -21.505 1.00 26.33 107 LEU B O 1
ATOM 1603 N N . GLU B 1 108 ? 8.903 53.888 -21.357 1.00 26.30 108 GLU B N 1
ATOM 1604 C CA . GLU B 1 108 ? 8.391 53.062 -20.257 1.00 26.31 108 GLU B CA 1
ATOM 1605 C C . GLU B 1 108 ? 9.491 52.655 -19.270 1.00 26.18 108 GLU B C 1
ATOM 1606 O O . GLU B 1 108 ? 10.681 52.798 -19.560 1.00 26.16 108 GLU B O 1
ATOM 1612 N N . SER B 1 109 ? 9.077 52.156 -18.105 1.00 26.10 109 SER B N 1
ATOM 1613 C CA . SER B 1 109 ? 9.996 51.789 -17.021 1.00 26.04 109 SER B CA 1
ATOM 1614 C C . SER B 1 109 ? 10.973 50.659 -17.357 1.00 25.92 109 SER B C 1
ATOM 1615 O O . SER B 1 109 ? 12.126 50.694 -16.924 1.00 25.88 109 SER B O 1
ATOM 1618 N N . GLU B 1 110 ? 10.509 49.663 -18.112 1.00 25.80 110 GLU B N 1
ATOM 1619 C CA . GLU B 1 110 ? 11.350 48.524 -18.509 1.00 25.63 110 GLU B CA 1
ATOM 1620 C C . GLU B 1 110 ? 11.197 48.193 -19.994 1.00 25.39 110 GLU B C 1
ATOM 1621 O O . GLU B 1 110 ? 10.079 48.021 -20.491 1.00 25.30 110 GLU B O 1
ATOM 1627 N N . ILE B 1 111 ? 12.330 48.106 -20.692 1.00 25.08 111 ILE B N 1
ATOM 1628 C CA . ILE B 1 111 ? 12.360 47.824 -22.131 1.00 24.89 111 ILE B CA 1
ATOM 1629 C C . ILE B 1 111 ? 13.451 46.806 -22.469 1.00 24.75 111 ILE B C 1
ATOM 1630 O O . ILE B 1 111 ? 14.541 46.832 -21.888 1.00 24.70 111 ILE B O 1
ATOM 1635 N N . ILE B 1 112 ? 13.147 45.915 -23.412 1.00 24.51 112 ILE B N 1
ATOM 1636 C CA . ILE B 1 112 ? 14.107 44.925 -23.902 1.00 24.31 112 ILE B CA 1
ATOM 1637 C C . ILE B 1 112 ? 14.340 45.133 -25.403 1.00 24.13 112 ILE B C 1
ATOM 1638 O O . ILE B 1 112 ? 13.412 45.011 -26.209 1.00 24.16 112 ILE B O 1
ATOM 1643 N N . ILE B 1 113 ? 15.581 45.459 -25.759 1.00 23.89 113 ILE B N 1
ATOM 1644 C CA . ILE B 1 113 ? 15.967 45.712 -27.149 1.00 23.69 113 ILE B CA 1
ATOM 1645 C C . ILE B 1 113 ? 16.809 44.567 -27.709 1.00 23.64 113 ILE B C 1
ATOM 1646 O O . ILE B 1 113 ? 17.874 44.249 -27.174 1.00 23.58 113 ILE B O 1
ATOM 1651 N N . ASP B 1 114 ? 16.320 43.952 -28.782 1.00 23.45 114 ASP B N 1
ATOM 1652 C CA . ASP B 1 114 ? 17.047 42.894 -29.468 1.00 23.41 114 ASP B CA 1
ATOM 1653 C C . ASP B 1 114 ? 17.464 43.427 -30.832 1.00 23.48 114 ASP B C 1
ATOM 1654 O O . ASP B 1 114 ? 16.634 43.581 -31.728 1.00 23.46 114 ASP B O 1
ATOM 1659 N N . ASP B 1 115 ? 18.753 43.724 -30.976 1.00 23.58 115 ASP B N 1
ATOM 1660 C CA . ASP B 1 115 ? 19.284 44.264 -32.230 1.00 23.86 115 ASP B CA 1
ATOM 1661 C C . ASP B 1 115 ? 19.822 43.185 -33.181 1.00 24.14 115 ASP B C 1
ATOM 1662 O O . ASP B 1 115 ? 20.550 43.485 -34.131 1.00 24.14 115 ASP B O 1
ATOM 1667 N N . GLY B 1 116 ? 19.445 41.936 -32.917 1.00 24.60 116 GLY B N 1
ATOM 1668 C CA . GLY B 1 116 ? 19.770 40.806 -33.785 1.00 25.08 116 GLY B CA 1
ATOM 1669 C C . GLY B 1 116 ? 21.222 40.378 -33.811 1.00 25.43 116 GLY B C 1
ATOM 1670 O O . GLY B 1 116 ? 21.792 40.019 -32.781 1.00 25.32 116 GLY B O 1
ATOM 1671 N N . GLN B 1 117 ? 21.810 40.409 -35.005 1.00 25.86 117 GLN B N 1
ATOM 1672 C CA . GLN B 1 117 ? 23.190 39.980 -35.216 1.00 26.32 117 GLN B CA 1
ATOM 1673 C C . GLN B 1 117 ? 24.121 41.165 -35.443 1.00 26.66 117 GLN B C 1
ATOM 1674 O O . GLN B 1 117 ? 23.742 42.153 -36.075 1.00 26.78 117 GLN B O 1
ATOM 1680 N N . PHE B 1 118 ? 25.340 41.045 -34.922 1.00 26.96 118 PHE B N 1
ATOM 1681 C CA . PHE B 1 118 ? 26.367 42.077 -35.034 1.00 27.44 118 PHE B CA 1
ATOM 1682 C C . PHE B 1 118 ? 26.884 42.199 -36.469 1.00 27.90 118 PHE B C 1
ATOM 1683 O O . PHE B 1 118 ? 27.350 41.220 -37.061 1.00 27.85 118 PHE B O 1
ATOM 1691 N N . GLY B 1 119 ? 26.790 43.408 -37.017 1.00 28.67 119 GLY B N 1
ATOM 1692 C CA . GLY B 1 119 ? 27.298 43.698 -38.355 1.00 29.38 119 GLY B CA 1
ATOM 1693 C C . GLY B 1 119 ? 28.789 43.984 -38.315 1.00 29.94 119 GLY B C 1
ATOM 1694 O O . GLY B 1 119 ? 29.557 43.463 -39.131 1.00 30.63 119 GLY B O 1
ATOM 1695 N N . GLY C 1 1 ? 59.641 37.967 6.279 1.00 27.21 1 GLY C N 1
ATOM 1696 C CA . GLY C 1 1 ? 60.427 38.946 7.084 1.00 27.79 1 GLY C CA 1
ATOM 1697 C C . GLY C 1 1 ? 61.563 38.336 7.884 1.00 27.87 1 GLY C C 1
ATOM 1698 O O . GLY C 1 1 ? 61.855 38.791 8.988 1.00 28.02 1 GLY C O 1
ATOM 1699 N N . SER C 1 2 ? 62.212 37.319 7.318 1.00 28.06 2 SER C N 1
ATOM 1700 C CA . SER C 1 2 ? 63.334 36.624 7.964 1.00 28.11 2 SER C CA 1
ATOM 1701 C C . SER C 1 2 ? 64.622 37.461 7.950 1.00 28.78 2 SER C C 1
ATOM 1702 O O . SER C 1 2 ? 64.562 38.690 8.063 1.00 29.07 2 SER C O 1
ATOM 1705 N N . SER C 1 3 ? 65.772 36.785 7.832 1.00 29.14 3 SER C N 1
ATOM 1706 C CA . SER C 1 3 ? 67.122 37.389 7.731 1.00 29.22 3 SER C CA 1
ATOM 1707 C C . SER C 1 3 ? 68.211 36.391 8.128 1.00 29.29 3 SER C C 1
ATOM 1708 O O . SER C 1 3 ? 69.150 36.141 7.371 1.00 29.08 3 SER C O 1
ATOM 1711 N N . SER C 1 5 ? 67.944 31.334 6.450 1.00 14.45 5 SER C N 1
ATOM 1712 C CA . SER C 1 5 ? 68.409 30.277 5.561 1.00 14.36 5 SER C CA 1
ATOM 1713 C C . SER C 1 5 ? 67.240 29.568 4.875 1.00 13.63 5 SER C C 1
ATOM 1714 O O . SER C 1 5 ? 67.361 29.123 3.732 1.00 14.07 5 SER C O 1
ATOM 1717 N N . SER C 1 6 ? 66.110 29.475 5.572 1.00 12.82 6 SER C N 1
ATOM 1718 C CA . SER C 1 6 ? 64.935 28.775 5.040 1.00 11.85 6 SER C CA 1
ATOM 1719 C C . SER C 1 6 ? 63.632 29.582 5.089 1.00 10.58 6 SER C C 1
ATOM 1720 O O . SER C 1 6 ? 62.588 29.133 4.603 1.00 11.17 6 SER C O 1
ATOM 1723 N N . GLY C 1 7 ? 63.698 30.785 5.636 1.00 8.91 7 GLY C N 1
ATOM 1724 C CA . GLY C 1 7 ? 62.502 31.601 5.788 1.00 7.01 7 GLY C CA 1
ATOM 1725 C C . GLY C 1 7 ? 61.858 32.160 4.531 1.00 5.19 7 GLY C C 1
ATOM 1726 O O . GLY C 1 7 ? 62.202 31.772 3.406 1.00 5.65 7 GLY C O 1
ATOM 1727 N N . PRO C 1 8 ? 60.879 33.058 4.720 1.00 3.86 8 PRO C N 1
ATOM 1728 C CA . PRO C 1 8 ? 60.232 33.726 3.595 1.00 2.90 8 PRO C CA 1
ATOM 1729 C C . PRO C 1 8 ? 61.158 34.770 2.984 1.00 2.77 8 PRO C C 1
ATOM 1730 O O . PRO C 1 8 ? 62.068 35.264 3.648 1.00 2.00 8 PRO C O 1
ATOM 1734 N N . SER C 1 9 ? 60.908 35.097 1.724 1.00 2.21 9 SER C N 1
ATOM 1735 C CA . SER C 1 9 ? 61.655 36.132 1.031 1.00 3.06 9 SER C CA 1
ATOM 1736 C C . SER C 1 9 ? 60.685 36.935 0.187 1.00 3.05 9 SER C C 1
ATOM 1737 O O . SER C 1 9 ? 59.859 36.366 -0.520 1.00 3.45 9 SER C O 1
ATOM 1740 N N . GLN C 1 10 ? 60.779 38.256 0.282 1.00 3.36 10 GLN C N 1
ATOM 1741 C CA . GLN C 1 10 ? 60.048 39.140 -0.627 1.00 3.39 10 GLN C CA 1
ATOM 1742 C C . GLN C 1 10 ? 60.907 39.308 -1.877 1.00 3.24 10 GLN C C 1
ATOM 1743 O O . GLN C 1 10 ? 61.903 40.035 -1.864 1.00 3.31 10 GLN C O 1
ATOM 1749 N N . VAL C 1 11 ? 60.519 38.613 -2.941 1.00 2.78 11 VAL C N 1
ATOM 1750 C CA . VAL C 1 11 ? 61.277 38.579 -4.181 1.00 2.86 11 VAL C CA 1
ATOM 1751 C C . VAL C 1 11 ? 60.625 39.481 -5.235 1.00 3.18 11 VAL C C 1
ATOM 1752 O O . VAL C 1 11 ? 59.500 39.238 -5.684 1.00 2.64 11 VAL C O 1
ATOM 1756 N N . ALA C 1 12 ? 61.339 40.539 -5.594 1.00 3.71 12 ALA C N 1
ATOM 1757 C CA . ALA C 1 12 ? 60.877 41.469 -6.609 1.00 4.10 12 ALA C CA 1
ATOM 1758 C C . ALA C 1 12 ? 61.478 41.103 -7.964 1.00 4.78 12 ALA C C 1
ATOM 1759 O O . ALA C 1 12 ? 62.681 41.255 -8.174 1.00 5.35 12 ALA C O 1
ATOM 1761 N N . PHE C 1 13 ? 60.636 40.603 -8.868 1.00 4.67 13 PHE C N 1
ATOM 1762 C CA . PHE C 1 13 ? 61.051 40.258 -10.231 1.00 5.23 13 PHE C CA 1
ATOM 1763 C C . PHE C 1 13 ? 60.864 41.489 -11.100 1.00 5.06 13 PHE C C 1
ATOM 1764 O O . PHE C 1 13 ? 59.799 42.109 -11.063 1.00 5.18 13 PHE C O 1
ATOM 1772 N N . GLU C 1 14 ? 61.895 41.836 -11.870 1.00 5.15 14 GLU C N 1
ATOM 1773 C CA . GLU C 1 14 ? 61.890 43.035 -12.715 1.00 5.55 14 GLU C CA 1
ATOM 1774 C C . GLU C 1 14 ? 62.322 42.745 -14.157 1.00 5.01 14 GLU C C 1
ATOM 1775 O O . GLU C 1 14 ? 63.278 42.008 -14.378 1.00 5.11 14 GLU C O 1
ATOM 1781 N N . ILE C 1 15 ? 61.623 43.346 -15.118 1.00 4.74 15 ILE C N 1
ATOM 1782 C CA . ILE C 1 15 ? 61.969 43.232 -16.552 1.00 5.03 15 ILE C CA 1
ATOM 1783 C C . ILE C 1 15 ? 61.588 44.542 -17.267 1.00 4.71 15 ILE C C 1
ATOM 1784 O O . ILE C 1 15 ? 60.714 45.281 -16.799 1.00 4.08 15 ILE C O 1
ATOM 1789 N N . ARG C 1 16 ? 62.264 44.840 -18.378 1.00 4.85 16 ARG C N 1
ATOM 1790 C CA . ARG C 1 16 ? 61.962 46.025 -19.181 1.00 4.96 16 ARG C CA 1
ATOM 1791 C C . ARG C 1 16 ? 61.565 45.605 -20.595 1.00 5.07 16 ARG C C 1
ATOM 1792 O O . ARG C 1 16 ? 62.011 44.572 -21.092 1.00 4.65 16 ARG C O 1
ATOM 1800 N N . GLY C 1 17 ? 60.733 46.409 -21.243 1.00 5.66 17 GLY C N 1
ATOM 1801 C CA . GLY C 1 17 ? 60.377 46.140 -22.633 1.00 6.85 17 GLY C CA 1
ATOM 1802 C C . GLY C 1 17 ? 59.238 46.974 -23.165 1.00 7.43 17 GLY C C 1
ATOM 1803 O O . GLY C 1 17 ? 58.484 47.573 -22.399 1.00 7.77 17 GLY C O 1
ATOM 1804 N N . THR C 1 18 ? 59.120 46.994 -24.489 1.00 8.37 18 THR C N 1
ATOM 1805 C CA . THR C 1 18 ? 58.051 47.707 -25.176 1.00 9.09 18 THR C CA 1
ATOM 1806 C C . THR C 1 18 ? 56.799 46.839 -25.255 1.00 8.88 18 THR C C 1
ATOM 1807 O O . THR C 1 18 ? 56.876 45.617 -25.442 1.00 9.28 18 THR C O 1
ATOM 1811 N N . LEU C 1 19 ? 55.648 47.479 -25.082 1.00 8.44 19 LEU C N 1
ATOM 1812 C CA . LEU C 1 19 ? 54.369 46.789 -25.093 1.00 7.98 19 LEU C CA 1
ATOM 1813 C C . LEU C 1 19 ? 53.353 47.527 -25.937 1.00 7.63 19 LEU C C 1
ATOM 1814 O O . LEU C 1 19 ? 53.454 48.741 -26.130 1.00 7.75 19 LEU C O 1
ATOM 1819 N N . LEU C 1 20 ? 52.375 46.783 -26.442 1.00 7.05 20 LEU C N 1
ATOM 1820 C CA . LEU C 1 20 ? 51.278 47.373 -27.189 1.00 6.91 20 LEU C CA 1
ATOM 1821 C C . LEU C 1 20 ? 50.290 47.979 -26.195 1.00 6.41 20 LEU C C 1
ATOM 1822 O O . LEU C 1 20 ? 50.354 47.663 -25.000 1.00 6.21 20 LEU C O 1
ATOM 1827 N N . PRO C 1 21 ? 49.395 48.874 -26.666 1.00 6.02 21 PRO C N 1
ATOM 1828 C CA . PRO C 1 21 ? 48.408 49.448 -25.751 1.00 5.87 21 PRO C CA 1
ATOM 1829 C C . PRO C 1 21 ? 47.636 48.382 -24.968 1.00 5.64 21 PRO C C 1
ATOM 1830 O O . PRO C 1 21 ? 47.144 47.410 -25.549 1.00 5.90 21 PRO C O 1
ATOM 1834 N N . GLY C 1 22 ? 47.582 48.548 -23.652 1.00 5.20 22 GLY C N 1
ATOM 1835 C CA . GLY C 1 22 ? 46.852 47.633 -22.778 1.00 4.72 22 GLY C CA 1
ATOM 1836 C C . GLY C 1 22 ? 47.580 46.377 -22.338 1.00 4.54 22 GLY C C 1
ATOM 1837 O O . GLY C 1 22 ? 47.165 45.724 -21.378 1.00 4.52 22 GLY C O 1
ATOM 1838 N N . GLU C 1 23 ? 48.651 46.023 -23.045 1.00 4.10 23 GLU C N 1
ATOM 1839 C CA . GLU C 1 23 ? 49.444 44.846 -22.709 1.00 4.18 23 GLU C CA 1
ATOM 1840 C C . GLU C 1 23 ? 50.287 45.052 -21.469 1.00 3.77 23 GLU C C 1
ATOM 1841 O O . GLU C 1 23 ? 50.760 46.157 -21.197 1.00 3.84 23 GLU C O 1
ATOM 1847 N N . VAL C 1 24 ? 50.493 43.960 -20.740 1.00 4.07 24 VAL C N 1
ATOM 1848 C CA . VAL C 1 24 ? 51.329 43.956 -19.547 1.00 3.51 24 VAL C CA 1
ATOM 1849 C C . VAL C 1 24 ? 52.304 42.788 -19.634 1.00 3.87 24 VAL C C 1
ATOM 1850 O O . VAL C 1 24 ? 52.095 41.852 -20.420 1.00 3.79 24 VAL C O 1
ATOM 1854 N N . PHE C 1 25 ? 53.373 42.865 -18.845 1.00 3.55 25 PHE C N 1
ATOM 1855 C CA . PHE C 1 25 ? 54.265 41.741 -18.621 1.00 3.90 25 PHE C CA 1
ATOM 1856 C C . PHE C 1 25 ? 53.758 40.960 -17.411 1.00 4.32 25 PHE C C 1
ATOM 1857 O O . PHE C 1 25 ? 53.155 41.530 -16.501 1.00 3.74 25 PHE C O 1
ATOM 1865 N N . ALA C 1 26 ? 54.000 39.658 -17.418 1.00 4.79 26 ALA C N 1
ATOM 1866 C CA . ALA C 1 26 ? 53.578 38.785 -16.346 1.00 5.19 26 ALA C CA 1
ATOM 1867 C C . ALA C 1 26 ? 54.615 37.693 -16.143 1.00 5.40 26 ALA C C 1
ATOM 1868 O O . ALA C 1 26 ? 55.405 37.394 -17.052 1.00 5.42 26 ALA C O 1
ATOM 1870 N N . ILE C 1 27 ? 54.597 37.110 -14.947 1.00 5.25 27 ILE C N 1
ATOM 1871 C CA . ILE C 1 27 ? 55.481 36.005 -14.596 1.00 5.12 27 ILE C CA 1
ATOM 1872 C C . ILE C 1 27 ? 54.630 34.771 -14.270 1.00 5.35 27 ILE C C 1
ATOM 1873 O O . ILE C 1 27 ? 53.581 34.862 -13.625 1.00 5.30 27 ILE C O 1
ATOM 1878 N N . CYS C 1 28 ? 55.093 33.627 -14.747 1.00 6.00 28 CYS C N 1
ATOM 1879 C CA . CYS C 1 28 ? 54.391 32.367 -14.609 1.00 6.29 28 CYS C CA 1
ATOM 1880 C C . CYS C 1 28 ? 55.465 31.315 -14.345 1.00 6.04 28 CYS C C 1
ATOM 1881 O O . CYS C 1 28 ? 56.470 31.283 -15.063 1.00 6.16 28 CYS C O 1
ATOM 1884 N N . GLY C 1 29 ? 55.257 30.447 -13.350 1.00 5.63 29 GLY C N 1
ATOM 1885 C CA . GLY C 1 29 ? 56.307 29.511 -12.946 1.00 4.75 29 GLY C CA 1
ATOM 1886 C C . GLY C 1 29 ? 55.949 28.254 -12.166 1.00 4.34 29 GLY C C 1
ATOM 1887 O O . GLY C 1 29 ? 54.784 27.876 -12.069 1.00 4.58 29 GLY C O 1
ATOM 1888 N N . SER C 1 30 ? 56.974 27.634 -11.584 1.00 3.52 30 SER C N 1
ATOM 1889 C CA . SER C 1 30 ? 56.8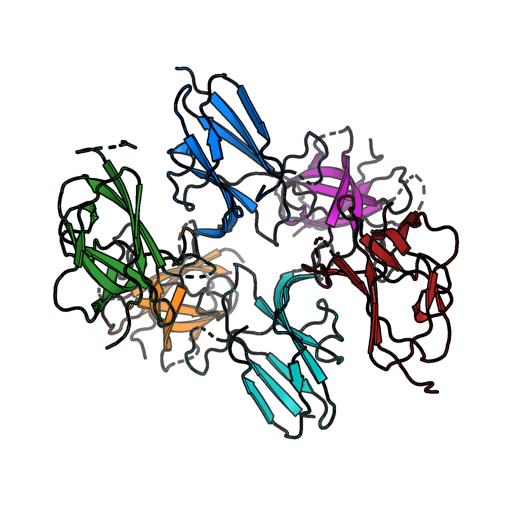92 26.264 -11.076 1.00 3.64 30 SER C CA 1
ATOM 1890 C C . SER C 1 30 ? 56.298 26.025 -9.678 1.00 3.63 30 SER C C 1
ATOM 1891 O O . SER C 1 30 ? 56.428 24.924 -9.152 1.00 4.00 30 SER C O 1
ATOM 1894 N N . CYS C 1 31 ? 55.663 27.024 -9.076 1.00 3.44 31 CYS C N 1
ATOM 1895 C CA . CYS C 1 31 ? 55.048 26.820 -7.755 1.00 3.97 31 CYS C CA 1
ATOM 1896 C C . CYS C 1 31 ? 53.716 27.560 -7.642 1.00 3.66 31 CYS C C 1
ATOM 1897 O O . CYS C 1 31 ? 53.351 28.310 -8.552 1.00 3.00 31 CYS C O 1
ATOM 1900 N N . ASP C 1 32 ? 53.005 27.348 -6.529 1.00 3.57 32 ASP C N 1
ATOM 1901 C CA . ASP C 1 32 ? 51.696 27.963 -6.290 1.00 4.23 32 ASP C CA 1
ATOM 1902 C C . ASP C 1 32 ? 51.694 29.474 -6.477 1.00 4.20 32 ASP C C 1
ATOM 1903 O O . ASP C 1 32 ? 50.788 30.017 -7.097 1.00 4.53 32 ASP C O 1
ATOM 1908 N N . ALA C 1 33 ? 52.693 30.143 -5.899 1.00 4.32 33 ALA C N 1
ATOM 1909 C CA . ALA C 1 33 ? 52.823 31.599 -5.972 1.00 4.64 33 ALA C CA 1
ATOM 1910 C C . ALA C 1 33 ? 53.049 32.090 -7.401 1.00 4.90 33 ALA C C 1
ATOM 1911 O O . ALA C 1 33 ? 52.705 33.232 -7.743 1.00 5.28 33 ALA C O 1
ATOM 1913 N N . LEU C 1 34 ? 53.623 31.221 -8.227 1.00 4.82 34 LEU C N 1
ATOM 1914 C CA . LEU C 1 34 ? 53.914 31.543 -9.627 1.00 5.10 34 LEU C CA 1
ATOM 1915 C C . LEU C 1 34 ? 52.859 31.006 -10.610 1.00 4.66 34 LEU C C 1
ATOM 1916 O O . LEU C 1 34 ? 52.981 31.166 -11.831 1.00 4.75 34 LEU C O 1
ATOM 1921 N N . GLY C 1 35 ? 51.829 30.362 -10.069 1.00 4.38 35 GLY C N 1
ATOM 1922 C CA . GLY C 1 35 ? 50.718 29.859 -10.876 1.00 3.95 35 GLY C CA 1
ATOM 1923 C C . GLY C 1 35 ? 50.841 28.465 -11.460 1.00 3.25 35 GLY C C 1
ATOM 1924 O O . GLY C 1 35 ? 49.985 28.058 -12.237 1.00 3.29 35 GLY C O 1
ATOM 1925 N N . ASN C 1 36 ? 51.881 27.722 -11.076 1.00 2.71 36 ASN C N 1
ATOM 1926 C CA . ASN C 1 36 ? 52.076 26.347 -11.551 1.00 2.27 36 ASN C CA 1
ATOM 1927 C C . ASN C 1 36 ? 51.992 26.216 -13.082 1.00 2.43 36 ASN C C 1
ATOM 1928 O O . ASN C 1 36 ? 51.301 25.341 -13.609 1.00 2.00 36 ASN C O 1
ATOM 1933 N N . TRP C 1 37 ? 52.691 27.117 -13.772 1.00 2.77 37 TRP C N 1
ATOM 1934 C CA . TRP C 1 37 ? 52.734 27.129 -15.236 1.00 3.53 37 TRP C CA 1
ATOM 1935 C C . TRP C 1 37 ? 51.374 27.343 -15.926 1.00 4.05 37 TRP C C 1
ATOM 1936 O O . TRP C 1 37 ? 51.233 27.060 -17.108 1.00 5.17 37 TRP C O 1
ATOM 1947 N N . ASN C 1 38 ? 50.380 27.839 -15.192 1.00 4.23 38 ASN C N 1
ATOM 1948 C CA . ASN C 1 38 ? 49.068 28.149 -15.768 1.00 4.15 38 ASN C CA 1
ATOM 1949 C C . ASN C 1 38 ? 48.941 29.667 -15.927 1.00 4.02 38 ASN C C 1
ATOM 1950 O O . ASN C 1 38 ? 48.827 30.386 -14.920 1.00 4.01 38 ASN C O 1
ATOM 1955 N N . PRO C 1 39 ? 48.986 30.170 -17.189 1.00 3.75 39 PRO C N 1
ATOM 1956 C CA . PRO C 1 39 ? 48.881 31.608 -17.442 1.00 3.63 39 PRO C CA 1
ATOM 1957 C C . PRO C 1 39 ? 47.670 32.277 -16.785 1.00 3.57 39 PRO C C 1
ATOM 1958 O O . PRO C 1 39 ? 47.750 33.456 -16.440 1.00 3.75 39 PRO C O 1
ATOM 1962 N N . GLN C 1 40 ? 46.571 31.538 -16.612 1.00 3.51 40 GLN C N 1
ATOM 1963 C CA . GLN C 1 40 ? 45.391 32.067 -15.917 1.00 3.66 40 GLN C CA 1
ATOM 1964 C C . GLN C 1 40 ? 45.716 32.468 -14.475 1.00 4.08 40 GLN C C 1
ATOM 1965 O O . GLN C 1 40 ? 45.065 33.347 -13.902 1.00 3.78 40 GLN C O 1
ATOM 1971 N N . ASN C 1 41 ? 46.729 31.819 -13.904 1.00 4.04 41 ASN C N 1
ATOM 1972 C CA . ASN C 1 41 ? 47.168 32.105 -12.535 1.00 4.46 41 ASN C CA 1
ATOM 1973 C C . ASN C 1 41 ? 48.522 32.807 -12.468 1.00 3.91 41 ASN C C 1
ATOM 1974 O O . ASN C 1 41 ? 49.155 32.860 -11.418 1.00 3.83 41 ASN C O 1
ATOM 1979 N N . ALA C 1 42 ? 48.956 33.365 -13.594 1.00 3.88 42 ALA C N 1
ATOM 1980 C CA . ALA C 1 42 ? 50.210 34.090 -13.634 1.00 3.83 42 ALA C CA 1
ATOM 1981 C C . ALA C 1 42 ? 50.102 35.414 -12.861 1.00 4.15 42 ALA C C 1
ATOM 1982 O O . ALA C 1 42 ? 48.999 35.906 -12.591 1.00 3.90 42 ALA C O 1
ATOM 1984 N N . VAL C 1 43 ? 51.248 35.985 -12.508 1.00 4.21 43 VAL C N 1
ATOM 1985 C CA . VAL C 1 43 ? 51.270 37.254 -11.786 1.00 4.80 43 VAL C CA 1
ATOM 1986 C C . VAL C 1 43 ? 51.622 38.398 -12.742 1.00 4.63 43 VAL C C 1
ATOM 1987 O O . VAL C 1 43 ? 52.703 38.420 -13.322 1.00 4.12 43 VAL C O 1
ATOM 1991 N N . ALA C 1 44 ? 50.710 39.353 -12.876 1.00 4.81 44 ALA C N 1
ATOM 1992 C CA . ALA C 1 44 ? 50.940 40.518 -13.725 1.00 5.34 44 ALA C CA 1
ATOM 1993 C C . ALA C 1 44 ? 51.931 41.452 -13.051 1.00 5.78 44 ALA C C 1
ATOM 1994 O O . ALA C 1 44 ? 51.800 41.751 -11.867 1.00 5.11 44 ALA C O 1
ATOM 1996 N N . LEU C 1 45 ? 52.931 41.901 -13.805 1.00 6.20 45 LEU C N 1
ATOM 1997 C CA . LEU C 1 45 ? 53.867 42.896 -13.299 1.00 6.97 45 LEU C CA 1
ATOM 1998 C C . LEU C 1 45 ? 53.188 44.265 -13.340 1.00 7.27 45 LEU C C 1
ATOM 1999 O O . LEU C 1 45 ? 52.221 44.468 -14.089 1.00 7.19 45 LEU C O 1
ATOM 2004 N N . LEU C 1 46 ? 53.678 45.180 -12.512 1.00 7.77 46 LEU C N 1
ATOM 2005 C CA . LEU C 1 46 ? 53.181 46.550 -12.449 1.00 9.00 46 LEU C CA 1
ATOM 2006 C C . LEU C 1 46 ? 54.254 47.502 -12.970 1.00 9.93 46 LEU C C 1
ATOM 2007 O O . LEU C 1 46 ? 55.432 47.349 -12.631 1.00 9.03 46 LEU C O 1
ATOM 2012 N N . PRO C 1 47 ? 53.849 48.491 -13.791 1.00 11.48 47 PRO C N 1
ATOM 2013 C CA . PRO C 1 47 ? 54.809 49.452 -14.333 1.00 13.17 47 PRO C CA 1
ATOM 2014 C C . PRO C 1 47 ? 55.383 50.354 -13.239 1.00 14.79 47 PRO C C 1
ATOM 2015 O O . PRO C 1 47 ? 54.639 51.093 -12.592 1.00 15.10 47 PRO C O 1
ATOM 2019 N N . GLU C 1 48 ? 56.693 50.248 -13.018 1.00 16.78 48 GLU C N 1
ATOM 2020 C CA . GLU C 1 48 ? 57.398 51.054 -12.022 1.00 18.97 48 GLU C CA 1
ATOM 2021 C C . GLU C 1 48 ? 57.798 52.329 -12.757 1.00 20.09 48 GLU C C 1
ATOM 2022 O O . GLU C 1 48 ? 58.518 52.279 -13.761 1.00 20.29 48 GLU C O 1
ATOM 2028 N N . ASN C 1 49 ? 57.318 53.464 -12.264 1.00 21.58 49 ASN C N 1
ATOM 2029 C CA . ASN C 1 49 ? 57.459 54.738 -12.971 1.00 22.95 49 ASN C CA 1
ATOM 2030 C C . ASN C 1 49 ? 58.841 55.395 -12.905 1.00 23.56 49 ASN C C 1
ATOM 2031 O O . ASN C 1 49 ? 59.360 55.685 -11.822 1.00 23.73 49 ASN C O 1
ATOM 2036 N N . ASP C 1 50 ? 59.415 55.621 -14.087 1.00 24.26 50 ASP C N 1
ATOM 2037 C CA . ASP C 1 50 ? 60.731 56.241 -14.243 1.00 24.83 50 ASP C CA 1
ATOM 2038 C C . ASP C 1 50 ? 60.606 57.558 -15.012 1.00 24.96 50 ASP C C 1
ATOM 2039 O O . ASP C 1 50 ? 59.847 57.657 -15.980 1.00 25.18 50 ASP C O 1
ATOM 2052 N N . LEU C 1 56 ? 60.436 50.150 -16.633 1.00 18.79 56 LEU C N 1
ATOM 2053 C CA . LEU C 1 56 ? 60.545 48.967 -15.800 1.00 15.49 56 LEU C CA 1
ATOM 2054 C C . LEU C 1 56 ? 59.200 48.440 -15.291 1.00 13.19 56 LEU C C 1
ATOM 2055 O O . LEU C 1 56 ? 58.311 49.205 -14.926 1.00 12.53 56 LEU C O 1
ATOM 2060 N N . TRP C 1 57 ? 59.073 47.119 -15.278 1.00 10.35 57 TRP C N 1
ATOM 2061 C CA . TRP C 1 57 ? 57.890 46.442 -14.769 1.00 8.54 57 TRP C CA 1
ATOM 2062 C C . TRP C 1 57 ? 58.330 45.558 -13.616 1.00 7.78 57 TRP C C 1
ATOM 2063 O O . TRP C 1 57 ? 59.376 44.915 -13.699 1.00 7.59 57 TRP C O 1
ATOM 2074 N N . LYS C 1 58 ? 57.528 45.517 -12.554 1.00 6.72 58 LYS C N 1
ATOM 2075 C CA . LYS C 1 58 ? 57.889 44.748 -11.359 1.00 6.24 58 LYS C CA 1
ATOM 2076 C C . LYS C 1 58 ? 56.714 44.060 -10.655 1.00 5.39 58 LYS C C 1
ATOM 2077 O O . LYS C 1 58 ? 55.596 44.577 -10.629 1.00 4.96 58 LYS C O 1
ATOM 2083 N N . ALA C 1 59 ? 56.997 42.872 -10.122 1.00 4.94 59 ALA C N 1
ATOM 2084 C CA . ALA C 1 59 ? 56.083 42.139 -9.244 1.00 4.89 59 ALA C CA 1
ATOM 2085 C C . ALA C 1 59 ? 56.869 41.600 -8.045 1.00 4.74 59 ALA C C 1
ATOM 2086 O O . ALA C 1 59 ? 57.934 40.996 -8.213 1.00 4.42 59 ALA C O 1
ATOM 2088 N N . THR C 1 60 ? 56.351 41.838 -6.840 1.00 4.67 60 THR C N 1
ATOM 2089 C CA . THR C 1 60 ? 56.965 41.310 -5.626 1.00 4.88 60 THR C CA 1
ATOM 2090 C C . THR C 1 60 ? 56.128 40.133 -5.127 1.00 5.17 60 THR C C 1
ATOM 2091 O O . THR C 1 60 ? 54.910 40.251 -4.963 1.00 5.34 60 THR C O 1
ATOM 2095 N N . ILE C 1 61 ? 56.796 39.001 -4.920 1.00 5.17 61 ILE C N 1
ATOM 2096 C CA . ILE C 1 61 ? 56.149 37.742 -4.541 1.00 5.06 61 ILE C CA 1
ATOM 2097 C C . ILE C 1 61 ? 56.879 37.117 -3.344 1.00 4.76 61 ILE C C 1
ATOM 2098 O O . ILE C 1 61 ? 58.112 37.133 -3.284 1.00 4.78 61 ILE C O 1
ATOM 2103 N N . VAL C 1 62 ? 56.120 36.562 -2.403 1.00 4.14 62 VAL C N 1
ATOM 2104 C CA . VAL C 1 62 ? 56.724 35.917 -1.222 1.00 3.86 62 VAL C CA 1
ATOM 2105 C C . VAL C 1 62 ? 57.023 34.455 -1.561 1.00 3.48 62 VAL C C 1
ATOM 2106 O O . VAL C 1 62 ? 56.107 33.658 -1.821 1.00 3.77 62 VAL C O 1
ATOM 2110 N N . LEU C 1 63 ? 58.314 34.130 -1.565 1.00 2.97 63 LEU C N 1
ATOM 2111 C CA . LEU C 1 63 ? 58.818 32.791 -1.907 1.00 3.25 63 LEU C CA 1
ATOM 2112 C C . LEU C 1 63 ? 59.691 32.232 -0.778 1.00 3.36 63 LEU C C 1
ATOM 2113 O O . LEU C 1 63 ? 60.077 32.971 0.121 1.00 3.32 63 LEU C O 1
ATOM 2118 N N . SER C 1 64 ? 59.982 30.930 -0.795 1.00 3.43 64 SER C N 1
ATOM 2119 C CA . SER C 1 64 ? 60.828 30.339 0.261 1.00 3.22 64 SER C CA 1
ATOM 2120 C C . SER C 1 64 ? 62.297 30.458 -0.108 1.00 3.18 64 SER C C 1
ATOM 2121 O O . SER C 1 64 ? 62.671 30.179 -1.236 1.00 2.89 64 SER C O 1
ATOM 2124 N N . ARG C 1 65 ? 63.122 30.859 0.854 1.00 3.52 65 ARG C N 1
ATOM 2125 C CA . ARG C 1 65 ? 64.573 30.927 0.672 1.00 3.47 65 ARG C CA 1
ATOM 2126 C C . ARG C 1 65 ? 65.164 29.524 0.610 1.00 3.69 65 ARG C C 1
ATOM 2127 O O . ARG C 1 65 ? 64.659 28.600 1.263 1.00 3.15 65 ARG C O 1
ATOM 2135 N N . GLY C 1 66 ? 66.239 29.374 -0.164 1.00 3.82 66 GLY C N 1
ATOM 2136 C CA . GLY C 1 66 ? 66.956 28.102 -0.263 1.00 4.18 66 GLY C CA 1
ATOM 2137 C C . GLY C 1 66 ? 66.289 27.105 -1.196 1.00 4.74 66 GLY C C 1
ATOM 2138 O O . GLY C 1 66 ? 66.786 25.998 -1.385 1.00 4.64 66 GLY C O 1
ATOM 2139 N N . VAL C 1 67 ? 65.167 27.510 -1.787 1.00 5.20 67 VAL C N 1
ATOM 2140 C CA . VAL C 1 67 ? 64.390 26.654 -2.683 1.00 5.53 67 VAL C CA 1
ATOM 2141 C C . VAL C 1 67 ? 64.371 27.250 -4.093 1.00 5.39 67 VAL C C 1
ATOM 2142 O O . VAL C 1 67 ? 64.000 28.410 -4.290 1.00 5.31 67 VAL C O 1
ATOM 2146 N N . SER C 1 68 ? 64.780 26.439 -5.065 1.00 5.24 68 SER C N 1
ATOM 2147 C CA . SER C 1 68 ? 64.829 26.846 -6.460 1.00 5.96 68 SER C CA 1
ATOM 2148 C C . SER C 1 68 ? 63.430 26.925 -7.076 1.00 5.45 68 SER C C 1
ATOM 2149 O O . SER C 1 68 ? 62.604 26.031 -6.874 1.00 5.42 68 SER C O 1
ATOM 2152 N N . VAL C 1 69 ? 63.153 28.011 -7.799 1.00 5.29 69 VAL C N 1
ATOM 2153 C CA . VAL C 1 69 ? 61.916 28.106 -8.581 1.00 4.83 69 VAL C CA 1
ATOM 2154 C C . VAL C 1 69 ? 62.256 28.417 -10.033 1.00 4.76 69 VAL C C 1
ATOM 2155 O O . VAL C 1 69 ? 63.195 29.161 -10.311 1.00 4.51 69 VAL C O 1
ATOM 2159 N N . GLN C 1 70 ? 61.504 27.824 -10.953 1.00 4.35 70 GLN C N 1
ATOM 2160 C CA . GLN C 1 70 ? 61.692 28.073 -12.371 1.00 4.86 70 GLN C CA 1
ATOM 2161 C C . GLN C 1 70 ? 60.519 28.922 -12.853 1.00 4.34 70 GLN C C 1
ATOM 2162 O O . GLN C 1 70 ? 59.409 28.791 -12.344 1.00 4.16 70 GLN C O 1
ATOM 2168 N N . TYR C 1 71 ? 60.769 29.801 -13.819 1.00 3.86 71 TYR C N 1
ATOM 2169 C CA . TYR C 1 71 ? 59.734 30.715 -14.282 1.00 3.90 71 TYR C CA 1
ATOM 2170 C C . TYR C 1 71 ? 60.002 31.254 -15.678 1.00 3.60 71 TYR C C 1
ATOM 2171 O O . TYR C 1 71 ? 61.104 31.120 -16.210 1.00 3.56 71 TYR C O 1
ATOM 2180 N N . ARG C 1 72 ? 58.973 31.867 -16.255 1.00 3.58 72 ARG C N 1
ATOM 2181 C CA . ARG C 1 72 ? 59.090 32.543 -17.541 1.00 3.14 72 ARG C CA 1
ATOM 2182 C C . ARG C 1 72 ? 58.299 33.826 -17.473 1.00 3.25 72 ARG C C 1
ATOM 2183 O O . ARG C 1 72 ? 57.386 33.955 -16.666 1.00 3.75 72 ARG C O 1
ATOM 2191 N N . TYR C 1 73 ? 58.658 34.769 -18.336 1.00 3.19 73 TYR C N 1
ATOM 2192 C CA . TYR C 1 73 ? 57.885 35.972 -18.537 1.00 3.14 73 TYR C CA 1
ATOM 2193 C C . TYR C 1 73 ? 57.067 35.803 -19.814 1.00 3.09 73 TYR C C 1
ATOM 2194 O O . TYR C 1 73 ? 57.473 35.076 -20.733 1.00 3.21 73 TYR C O 1
ATOM 2203 N N . PHE C 1 74 ? 55.911 36.457 -19.854 1.00 2.69 74 PHE C N 1
ATOM 2204 C CA . PHE C 1 74 ? 55.143 36.589 -21.090 1.00 2.89 74 PHE C CA 1
ATOM 2205 C C . PHE C 1 74 ? 54.512 37.976 -21.151 1.00 2.91 74 PHE C C 1
ATOM 2206 O O . PHE C 1 74 ? 54.401 38.658 -20.127 1.00 2.38 74 PHE C O 1
ATOM 2214 N N . LYS C 1 75 ? 54.161 38.414 -22.360 1.00 3.01 75 LYS C N 1
ATOM 2215 C CA . LYS C 1 75 ? 53.358 39.612 -22.518 1.00 3.18 75 LYS C CA 1
ATOM 2216 C C . LYS C 1 75 ? 51.971 39.185 -22.999 1.00 3.28 75 LYS C C 1
ATOM 2217 O O . LYS C 1 75 ? 51.832 38.227 -23.769 1.00 3.23 75 LYS C O 1
ATOM 2223 N N . GLY C 1 76 ? 50.947 39.882 -22.525 1.00 3.34 76 GLY C N 1
ATOM 2224 C CA . GLY C 1 76 ? 49.581 39.575 -22.917 1.00 3.64 76 GLY C CA 1
ATOM 2225 C C . GLY C 1 76 ? 48.563 40.470 -22.255 1.00 3.89 76 GLY C C 1
ATOM 2226 O O . GLY C 1 76 ? 48.909 41.527 -21.722 1.00 3.61 76 GLY C O 1
ATOM 2227 N N . TYR C 1 77 ? 47.307 40.035 -22.301 1.00 3.89 77 TYR C N 1
ATOM 2228 C CA . TYR C 1 77 ? 46.198 40.783 -21.736 1.00 4.34 77 TYR C CA 1
ATOM 2229 C C . TYR C 1 77 ? 45.632 40.078 -20.516 1.00 4.51 77 TYR C C 1
ATOM 2230 O O . TYR C 1 77 ? 45.449 38.860 -20.533 1.00 3.78 77 TYR C O 1
ATOM 2239 N N . PHE C 1 78 ? 45.343 40.863 -19.477 1.00 4.92 78 PHE C N 1
ATOM 2240 C CA . PHE C 1 78 ? 44.594 40.405 -18.311 1.00 5.35 78 PHE C CA 1
ATOM 2241 C C . PHE C 1 78 ? 43.232 41.089 -18.425 1.00 6.00 78 PHE C C 1
ATOM 2242 O O . PHE C 1 78 ? 43.117 42.305 -18.272 1.00 6.23 78 PHE C O 1
ATOM 2250 N N . LEU C 1 79 ? 42.207 40.304 -18.733 1.00 6.53 79 LEU C N 1
ATOM 2251 C CA . LEU C 1 79 ? 40.883 40.837 -18.997 1.00 7.49 79 LEU C CA 1
ATOM 2252 C C . LEU C 1 79 ? 40.006 40.884 -17.760 1.00 8.39 79 LEU C C 1
ATOM 2253 O O . LEU C 1 79 ? 40.193 40.106 -16.822 1.00 8.14 79 LEU C O 1
ATOM 2258 N N . GLU C 1 80 ? 39.057 41.815 -17.766 1.00 9.79 80 GLU C N 1
ATOM 2259 C CA . GLU C 1 80 ? 38.056 41.919 -16.709 1.00 11.48 80 GLU C CA 1
ATOM 2260 C C . GLU C 1 80 ? 37.189 40.661 -16.752 1.00 12.39 80 GLU C C 1
ATOM 2261 O O . GLU C 1 80 ? 36.946 40.126 -17.836 1.00 12.25 80 GLU C O 1
ATOM 2267 N N . PRO C 1 81 ? 36.746 40.166 -15.579 1.00 13.70 81 PRO C N 1
ATOM 2268 C CA . PRO C 1 81 ? 35.832 39.026 -15.597 1.00 14.75 81 PRO C CA 1
ATOM 2269 C C . PRO C 1 81 ? 34.603 39.376 -16.425 1.00 15.90 81 PRO C C 1
ATOM 2270 O O . PRO C 1 81 ? 33.947 40.385 -16.151 1.00 16.16 81 PRO C O 1
ATOM 2274 N N . LYS C 1 82 ? 34.317 38.576 -17.451 1.00 17.07 82 LYS C N 1
ATOM 2275 C CA . LYS C 1 82 ? 33.177 38.859 -18.330 1.00 18.53 82 LYS C CA 1
ATOM 2276 C C . LYS C 1 82 ? 31.834 38.598 -17.644 1.00 18.93 82 LYS C C 1
ATOM 2277 O O . LYS C 1 82 ? 30.797 39.117 -18.068 1.00 19.16 82 LYS C O 1
ATOM 2283 N N . THR C 1 83 ? 31.874 37.793 -16.584 1.00 19.58 83 THR C N 1
ATOM 2284 C CA . THR C 1 83 ? 30.710 37.516 -15.750 1.00 20.26 83 THR C CA 1
ATOM 2285 C C . THR C 1 83 ? 31.012 38.065 -14.357 1.00 20.32 83 THR C C 1
ATOM 2286 O O . THR C 1 83 ? 32.136 37.928 -13.866 1.00 20.21 83 THR C O 1
ATOM 2290 N N . ILE C 1 84 ? 30.018 38.697 -13.734 1.00 20.56 84 ILE C N 1
ATOM 2291 C CA . ILE C 1 84 ? 30.177 39.269 -12.396 1.00 20.80 84 ILE C CA 1
ATOM 2292 C C . ILE C 1 84 ? 30.687 38.220 -11.407 1.00 20.86 84 ILE C C 1
ATOM 2293 O O . ILE C 1 84 ? 30.135 37.121 -11.323 1.00 21.10 84 ILE C O 1
ATOM 2295 N N . GLY C 1 85 ? 31.752 38.559 -10.683 1.00 20.87 85 GLY C N 1
ATOM 2296 C CA . GLY C 1 85 ? 32.356 37.649 -9.705 1.00 20.69 85 GLY C CA 1
ATOM 2297 C C . GLY C 1 85 ? 33.296 36.620 -10.316 1.00 20.64 85 GLY C C 1
ATOM 2298 O O . GLY C 1 85 ? 34.030 35.932 -9.598 1.00 20.87 85 GLY C O 1
ATOM 2299 N N . GLY C 1 86 ? 33.282 36.524 -11.645 1.00 20.17 86 GLY C N 1
ATOM 2300 C CA . GLY C 1 86 ? 34.101 35.563 -12.379 1.00 19.56 86 GLY C CA 1
ATOM 2301 C C . GLY C 1 86 ? 35.603 35.783 -12.290 1.00 19.08 86 GLY C C 1
ATOM 2302 O O . GLY C 1 86 ? 36.070 36.711 -11.618 1.00 19.23 86 GLY C O 1
ATOM 2303 N N . PRO C 1 87 ? 36.379 34.921 -12.968 1.00 18.60 87 PRO C N 1
ATOM 2304 C CA . PRO C 1 87 ? 37.828 35.060 -12.944 1.00 17.97 87 PRO C CA 1
ATOM 2305 C C . PRO C 1 87 ? 38.336 35.982 -14.056 1.00 17.14 87 PRO C C 1
ATOM 2306 O O . PRO C 1 87 ? 37.683 36.124 -15.097 1.00 16.99 87 PRO C O 1
ATOM 2310 N N . CYS C 1 88 ? 39.483 36.611 -13.820 1.00 16.38 88 CYS C N 1
ATOM 2311 C CA . CYS C 1 88 ? 40.163 37.390 -14.850 1.00 15.50 88 CYS C CA 1
ATOM 2312 C C . CYS C 1 88 ? 40.700 36.425 -15.913 1.00 14.14 88 CYS C C 1
ATOM 2313 O O . CYS C 1 88 ? 41.378 35.453 -15.589 1.00 14.25 88 CYS C O 1
ATOM 2316 N N . GLN C 1 89 ? 40.372 36.662 -17.176 1.00 12.60 89 GLN C N 1
ATOM 2317 C CA . GLN C 1 89 ? 40.885 35.801 -18.232 1.00 11.26 89 GLN C CA 1
ATOM 2318 C C . GLN C 1 89 ? 42.199 36.368 -18.748 1.00 10.06 89 GLN C C 1
ATOM 2319 O O . GLN C 1 89 ? 42.302 37.563 -19.002 1.00 10.35 89 GLN C O 1
ATOM 2325 N N . VAL C 1 90 ? 43.197 35.503 -18.892 1.00 8.66 90 VAL C N 1
ATOM 2326 C CA . VAL C 1 90 ? 44.518 35.899 -19.366 1.00 7.50 90 VAL C CA 1
ATOM 2327 C C . VAL C 1 90 ? 44.743 35.354 -20.783 1.00 7.18 90 VAL C C 1
ATOM 2328 O O . VAL C 1 90 ? 44.501 34.173 -21.050 1.00 6.42 90 VAL C O 1
ATOM 2332 N N . ILE C 1 91 ? 45.173 36.235 -21.687 1.00 6.40 91 ILE C N 1
ATOM 2333 C CA . ILE C 1 91 ? 45.525 35.849 -23.050 1.00 6.46 91 ILE C CA 1
ATOM 2334 C C . ILE C 1 91 ? 46.999 36.158 -23.245 1.00 5.76 91 ILE C C 1
ATOM 2335 O O . ILE C 1 91 ? 47.399 37.313 -23.230 1.00 6.05 91 ILE C O 1
ATOM 2340 N N . VAL C 1 92 ? 47.798 35.113 -23.418 1.00 4.98 92 VAL C N 1
ATOM 2341 C CA . VAL C 1 92 ? 49.219 35.257 -23.704 1.00 4.33 92 VAL C CA 1
ATOM 2342 C C . VAL C 1 92 ? 49.398 35.680 -25.164 1.00 4.23 92 VAL C C 1
ATOM 2343 O O . VAL C 1 92 ? 48.805 35.089 -26.070 1.00 3.77 92 VAL C O 1
ATOM 2347 N N . HIS C 1 93 ? 50.209 36.708 -25.390 1.00 3.96 93 HIS C N 1
ATOM 2348 C CA . HIS C 1 93 ? 50.560 37.092 -26.754 1.00 3.90 93 HIS C CA 1
ATOM 2349 C C . HIS C 1 93 ? 51.945 36.609 -27.147 1.00 3.35 93 HIS C C 1
ATOM 2350 O O . HIS C 1 93 ? 52.153 36.222 -28.285 1.00 2.63 93 HIS C O 1
ATOM 2357 N N . LYS C 1 94 ? 52.880 36.618 -26.199 1.00 2.96 94 LYS C N 1
ATOM 2358 C CA . LYS C 1 94 ? 54.228 36.144 -26.468 1.00 2.99 94 LYS C CA 1
ATOM 2359 C C . LYS C 1 94 ? 54.967 35.777 -25.197 1.00 2.98 94 LYS C C 1
ATOM 2360 O O . LYS C 1 94 ? 55.093 36.596 -24.281 1.00 2.78 94 LYS C O 1
ATOM 2366 N N . TRP C 1 95 ? 55.444 34.533 -25.143 1.00 2.91 95 TRP C N 1
ATOM 2367 C CA . TRP C 1 95 ? 56.345 34.114 -24.071 1.00 2.84 95 TRP C CA 1
ATOM 2368 C C . TRP C 1 95 ? 57.687 34.711 -24.440 1.00 2.68 95 TRP C C 1
ATOM 2369 O O . TRP C 1 95 ? 58.024 34.802 -25.628 1.00 2.00 95 TRP C O 1
ATOM 2380 N N . GLU C 1 96 ? 58.454 35.117 -23.438 1.00 2.33 96 GLU C N 1
ATOM 2381 C CA . GLU C 1 96 ? 59.782 35.654 -23.678 1.00 2.44 96 GLU C CA 1
ATOM 2382 C C . GLU C 1 96 ? 60.595 34.694 -24.552 1.00 2.66 96 GLU C C 1
ATOM 2383 O O . GLU C 1 96 ? 60.507 33.468 -24.387 1.00 2.16 96 GLU C O 1
ATOM 2389 N N . THR C 1 97 ? 61.369 35.263 -25.478 1.00 3.59 97 THR C N 1
ATOM 2390 C CA . THR C 1 97 ? 62.257 34.506 -26.368 1.00 4.81 97 THR C CA 1
ATOM 2391 C C . THR C 1 97 ? 63.535 34.155 -25.597 1.00 5.23 97 THR C C 1
ATOM 2392 O O . THR C 1 97 ? 64.606 34.720 -25.833 1.00 6.17 97 THR C O 1
ATOM 2396 N N . HIS C 1 98 ? 63.387 33.231 -24.658 1.00 5.59 98 HIS C N 1
ATOM 2397 C CA . HIS C 1 98 ? 64.451 32.744 -23.793 1.00 5.04 98 HIS C CA 1
ATOM 2398 C C . HIS C 1 98 ? 64.051 31.288 -23.600 1.00 4.69 98 HIS C C 1
ATOM 2399 O O . HIS C 1 98 ? 63.116 31.001 -22.861 1.00 4.48 98 HIS C O 1
ATOM 2406 N N . LEU C 1 99 ? 64.741 30.378 -24.282 1.00 4.73 99 LEU C N 1
ATOM 2407 C CA . LEU C 1 99 ? 64.314 28.968 -24.361 1.00 5.24 99 LEU C CA 1
ATOM 2408 C C . LEU C 1 99 ? 64.264 28.203 -23.051 1.00 5.31 99 LEU C C 1
ATOM 2409 O O . LEU C 1 99 ? 63.290 27.500 -22.779 1.00 5.30 99 LEU C O 1
ATOM 2414 N N . GLN C 1 100 ? 65.317 28.331 -22.256 1.00 5.85 100 GLN C N 1
ATOM 2415 C CA . GLN C 1 100 ? 65.377 27.711 -20.940 1.00 6.33 100 GLN C CA 1
ATOM 2416 C C . GLN C 1 100 ? 64.534 28.475 -19.925 1.00 5.87 100 GLN C C 1
ATOM 2417 O O . GLN C 1 100 ? 64.546 29.710 -19.911 1.00 5.72 100 GLN C O 1
ATOM 2423 N N . PRO C 1 101 ? 63.779 27.750 -19.072 1.00 5.45 101 PRO C N 1
ATOM 2424 C CA . PRO C 1 101 ? 63.097 28.491 -18.029 1.00 5.01 101 PRO C CA 1
ATOM 2425 C C . PRO C 1 101 ? 64.137 29.216 -17.182 1.00 4.71 101 PRO C C 1
ATOM 2426 O O . PRO C 1 101 ? 65.231 28.686 -16.966 1.00 4.20 101 PRO C O 1
ATOM 2430 N N . ARG C 1 102 ? 63.813 30.430 -16.753 1.00 4.51 102 ARG C N 1
ATOM 2431 C CA . ARG C 1 102 ? 64.655 31.154 -15.797 1.00 4.72 102 ARG C CA 1
ATOM 2432 C C . ARG C 1 102 ? 64.532 30.450 -14.454 1.00 4.82 102 ARG C C 1
ATOM 2433 O O . ARG C 1 102 ? 63.513 29.822 -14.168 1.00 5.08 102 ARG C O 1
ATOM 2441 N N . SER C 1 103 ? 65.567 30.538 -13.631 1.00 5.20 103 SER C N 1
ATOM 2442 C CA . SER C 1 103 ? 65.553 29.851 -12.347 1.00 5.12 103 SER C CA 1
ATOM 2443 C C . SER C 1 103 ? 66.367 30.618 -11.318 1.00 5.19 103 SER C C 1
ATOM 2444 O O . SER C 1 103 ? 67.501 31.023 -11.590 1.00 5.29 103 SER C O 1
ATOM 2447 N N . ILE C 1 104 ? 65.768 30.836 -10.149 1.00 5.03 104 ILE C N 1
ATOM 2448 C CA . ILE C 1 104 ? 66.427 31.541 -9.045 1.00 4.77 104 ILE C CA 1
ATOM 2449 C C . ILE C 1 104 ? 66.207 30.853 -7.700 1.00 4.76 104 ILE C C 1
ATOM 2450 O O . ILE C 1 104 ? 65.239 30.113 -7.522 1.00 4.93 104 ILE C O 1
ATOM 2455 N N . THR C 1 105 ? 67.124 31.109 -6.770 1.00 4.34 105 THR C N 1
ATOM 2456 C CA . THR C 1 105 ? 67.031 30.622 -5.401 1.00 4.50 105 THR C CA 1
ATOM 2457 C C . THR C 1 105 ? 67.175 31.860 -4.517 1.00 4.37 105 THR C C 1
ATOM 2458 O O . THR C 1 105 ? 68.252 32.452 -4.480 1.00 4.47 105 THR C O 1
ATOM 2462 N N . PRO C 1 106 ? 66.083 32.279 -3.832 1.00 4.34 106 PRO C N 1
ATOM 2463 C CA . PRO C 1 106 ? 66.171 33.427 -2.934 1.00 4.13 106 PRO C CA 1
ATOM 2464 C C . PRO C 1 106 ? 67.119 33.102 -1.779 1.00 4.31 106 PRO C C 1
ATOM 2465 O O . PRO C 1 106 ? 67.031 32.024 -1.183 1.00 4.28 106 PRO C O 1
ATOM 2469 N N . LEU C 1 107 ? 68.020 34.026 -1.472 1.00 4.36 107 LEU C N 1
ATOM 2470 C CA . LEU C 1 107 ? 69.031 33.781 -0.443 1.00 4.71 107 LEU C CA 1
ATOM 2471 C C . LEU C 1 107 ? 68.998 34.807 0.679 1.00 4.74 107 LEU C C 1
ATOM 2472 O O . LEU C 1 107 ? 69.796 34.733 1.612 1.00 4.95 107 LEU C O 1
ATOM 2477 N N . GLU C 1 108 ? 68.086 35.769 0.576 1.00 5.05 108 GLU C N 1
ATOM 2478 C CA . GLU C 1 108 ? 67.921 36.814 1.590 1.00 5.90 108 GLU C CA 1
ATOM 2479 C C . GLU C 1 108 ? 66.430 37.053 1.813 1.00 5.62 108 GLU C C 1
ATOM 2480 O O . GLU C 1 108 ? 65.595 36.563 1.043 1.00 5.71 108 GLU C O 1
ATOM 2486 N N . SER C 1 109 ? 66.103 37.825 2.846 1.00 5.37 109 SER C N 1
ATOM 2487 C CA . SER C 1 109 ? 64.713 38.106 3.197 1.00 5.46 109 SER C CA 1
ATOM 2488 C C . SER C 1 109 ? 64.001 39.026 2.197 1.00 5.41 109 SER C C 1
ATOM 2489 O O . SER C 1 109 ? 62.783 38.991 2.085 1.00 5.09 109 SER C O 1
ATOM 2492 N N . GLU C 1 110 ? 64.769 39.857 1.497 1.00 6.05 110 GLU C N 1
ATOM 2493 C CA . GLU C 1 110 ? 64.246 40.758 0.468 1.00 7.14 110 GLU C CA 1
ATOM 2494 C C . GLU C 1 110 ? 65.266 40.815 -0.664 1.00 6.98 110 GLU C C 1
ATOM 2495 O O . GLU C 1 110 ? 66.416 41.187 -0.445 1.00 7.09 110 GLU C O 1
ATOM 2501 N N . ILE C 1 111 ? 64.856 40.419 -1.862 1.00 7.23 111 ILE C N 1
ATOM 2502 C CA . ILE C 1 111 ? 65.749 40.477 -3.020 1.00 7.45 111 ILE C CA 1
ATOM 2503 C C . ILE C 1 111 ? 65.079 41.075 -4.255 1.00 7.16 111 ILE C C 1
ATOM 2504 O O . ILE C 1 111 ? 63.856 41.030 -4.407 1.00 7.24 111 ILE C O 1
ATOM 2509 N N . ILE C 1 112 ? 65.906 41.649 -5.120 1.00 6.65 112 ILE C N 1
ATOM 2510 C CA . ILE C 1 112 ? 65.468 42.169 -6.403 1.00 6.56 112 ILE C CA 1
ATOM 2511 C C . ILE C 1 112 ? 66.131 41.318 -7.481 1.00 6.05 112 ILE C C 1
ATOM 2512 O O . ILE C 1 112 ? 67.364 41.218 -7.532 1.00 5.83 112 ILE C O 1
ATOM 2517 N N . ILE C 1 113 ? 65.301 40.660 -8.286 1.00 5.63 113 ILE C N 1
ATOM 2518 C CA . ILE C 1 113 ? 65.765 39.899 -9.444 1.00 5.58 113 ILE C CA 1
ATOM 2519 C C . ILE C 1 113 ? 65.543 40.794 -10.660 1.00 5.61 113 ILE C C 1
ATOM 2520 O O . ILE C 1 113 ? 64.411 40.978 -11.106 1.00 5.70 113 ILE C O 1
ATOM 2525 N N . ASP C 1 114 ? 66.625 41.372 -11.168 1.00 5.61 114 ASP C N 1
ATOM 2526 C CA . ASP C 1 114 ? 66.550 42.235 -12.329 1.00 5.73 114 ASP C CA 1
ATOM 2527 C C . ASP C 1 114 ? 66.936 41.415 -13.558 1.00 5.86 114 ASP C C 1
ATOM 2528 O O . ASP C 1 114 ? 68.113 41.148 -13.797 1.00 5.61 114 ASP C O 1
ATOM 2533 N N . ASP C 1 115 ? 65.926 41.000 -14.314 1.00 6.13 115 ASP C N 1
ATOM 2534 C CA . ASP C 1 115 ? 66.142 40.162 -15.490 1.00 6.46 115 ASP C CA 1
ATOM 2535 C C . ASP C 1 115 ? 66.423 40.948 -16.767 1.00 6.76 115 ASP C C 1
ATOM 2536 O O . ASP C 1 115 ? 66.485 40.373 -17.860 1.00 7.32 115 ASP C O 1
ATOM 2541 N N . GLY C 1 116 ? 66.604 42.263 -16.623 1.00 7.18 116 GLY C N 1
ATOM 2542 C CA . GLY C 1 116 ? 67.029 43.129 -17.733 1.00 7.22 116 GLY C CA 1
ATOM 2543 C C . GLY C 1 116 ? 65.960 43.501 -18.744 1.00 7.51 116 GLY C C 1
ATOM 2544 O O . GLY C 1 116 ? 64.988 44.187 -18.412 1.00 7.00 116 GLY C O 1
ATOM 2545 N N . GLN C 1 117 ? 66.157 43.048 -19.984 1.00 7.93 117 GLN C N 1
ATOM 2546 C CA . GLN C 1 117 ? 65.251 43.336 -21.094 1.00 8.75 117 GLN C CA 1
ATOM 2547 C C . GLN C 1 117 ? 64.523 42.085 -21.568 1.00 9.54 117 GLN C C 1
ATOM 2548 O O . GLN C 1 117 ? 65.148 41.032 -21.750 1.00 9.57 117 GLN C O 1
ATOM 2554 N N . PHE C 1 118 ? 63.214 42.224 -21.792 1.00 10.60 118 PHE C N 1
ATOM 2555 C CA . PHE C 1 118 ? 62.356 41.150 -22.297 1.00 12.09 118 PHE C CA 1
ATOM 2556 C C . PHE C 1 118 ? 62.724 40.875 -23.747 1.00 14.00 118 PHE C C 1
ATOM 2557 O O . PHE C 1 118 ? 62.900 39.724 -24.134 1.00 14.37 118 PHE C O 1
ATOM 2565 N N . GLY C 1 119 ? 62.844 41.957 -24.517 1.00 16.01 119 GLY C N 1
ATOM 2566 C CA . GLY C 1 119 ? 63.114 41.927 -25.955 1.00 19.31 119 GLY C CA 1
ATOM 2567 C C . GLY C 1 119 ? 64.436 41.328 -26.389 1.00 21.27 119 GLY C C 1
ATOM 2568 O O . GLY C 1 119 ? 65.182 40.767 -25.577 1.00 21.85 119 GLY C O 1
ATOM 2569 N N . ILE C 1 120 ? 64.714 41.507 -27.679 1.00 23.18 120 ILE C N 1
ATOM 2570 C CA . ILE C 1 120 ? 65.826 40.899 -28.426 1.00 25.09 120 ILE C CA 1
ATOM 2571 C C . ILE C 1 120 ? 65.349 39.515 -28.882 1.00 25.86 120 ILE C C 1
ATOM 2572 O O . ILE C 1 120 ? 65.495 38.514 -28.171 1.00 26.40 120 ILE C O 1
ATOM 2577 N N . HIS C 1 121 ? 64.750 39.507 -30.073 1.00 26.68 121 HIS C N 1
ATOM 2578 C CA . HIS C 1 121 ? 64.072 38.344 -30.663 1.00 27.27 121 HIS C CA 1
ATOM 2579 C C . HIS C 1 121 ? 62.775 38.066 -29.913 1.00 27.45 121 HIS C C 1
ATOM 2580 O O . HIS C 1 121 ? 62.546 38.607 -28.821 1.00 27.78 121 HIS C O 1
ATOM 2582 N N . GLY D 1 4 ? 71.528 100.612 -28.352 1.00 22.25 4 GLY D N 1
ATOM 2583 C CA . GLY D 1 4 ? 71.542 99.898 -29.663 1.00 21.93 4 GLY D CA 1
ATOM 2584 C C . GLY D 1 4 ? 70.149 99.642 -30.212 1.00 21.74 4 GLY D C 1
ATOM 2585 O O . GLY D 1 4 ? 69.617 100.448 -30.982 1.00 22.03 4 GLY D O 1
ATOM 2586 N N . SER D 1 5 ? 69.559 98.513 -29.827 1.00 21.24 5 SER D N 1
ATOM 2587 C CA . SER D 1 5 ? 68.213 98.169 -30.283 1.00 20.39 5 SER D CA 1
ATOM 2588 C C . SER D 1 5 ? 67.146 98.856 -29.433 1.00 19.09 5 SER D C 1
ATOM 2589 O O . SER D 1 5 ? 67.405 99.273 -28.297 1.00 19.25 5 SER D O 1
ATOM 2592 N N . SER D 1 6 ? 65.947 98.968 -29.997 1.00 17.44 6 SER D N 1
ATOM 2593 C CA . SER D 1 6 ? 64.843 99.643 -29.327 1.00 15.98 6 SER D CA 1
ATOM 2594 C C . SER D 1 6 ? 63.534 98.852 -29.370 1.00 14.38 6 SER D C 1
ATOM 2595 O O . SER D 1 6 ? 62.527 99.268 -28.781 1.00 15.03 6 SER D O 1
ATOM 2598 N N . GLY D 1 7 ? 63.574 97.693 -30.019 1.00 12.19 7 GLY D N 1
ATOM 2599 C CA . GLY D 1 7 ? 62.393 96.852 -30.200 1.00 9.88 7 GLY D CA 1
ATOM 2600 C C . GLY D 1 7 ? 61.817 96.172 -28.968 1.00 7.86 7 GLY D C 1
ATOM 2601 O O . GLY D 1 7 ? 62.157 96.524 -27.842 1.00 7.93 7 GLY D O 1
ATOM 2602 N N . PRO D 1 8 ? 60.897 95.216 -29.184 1.00 6.40 8 PRO D N 1
ATOM 2603 C CA . PRO D 1 8 ? 60.275 94.472 -28.089 1.00 5.29 8 PRO D CA 1
ATOM 2604 C C . PRO D 1 8 ? 61.184 93.405 -27.490 1.00 4.91 8 PRO D C 1
ATOM 2605 O O . PRO D 1 8 ? 62.066 92.876 -28.165 1.00 4.08 8 PRO D O 1
ATOM 2609 N N . SER D 1 9 ? 60.943 93.098 -26.223 1.00 4.25 9 SER D N 1
ATOM 2610 C CA . SER D 1 9 ? 61.683 92.072 -25.519 1.00 4.43 9 SER D CA 1
ATOM 2611 C C . SER D 1 9 ? 60.709 91.277 -24.662 1.00 4.66 9 SER D C 1
ATOM 2612 O O . SER D 1 9 ? 59.903 91.864 -23.940 1.00 4.68 9 SER D O 1
ATOM 2615 N N . GLN D 1 10 ? 60.770 89.951 -24.763 1.00 4.78 10 GLN D N 1
ATOM 2616 C CA . GLN D 1 10 ? 60.019 89.081 -23.853 1.00 4.81 10 GLN D CA 1
ATOM 2617 C C . GLN D 1 10 ? 60.880 88.915 -22.602 1.00 4.47 10 GLN D C 1
ATOM 2618 O O . GLN D 1 10 ? 61.867 88.171 -22.615 1.00 4.24 10 GLN D O 1
ATOM 2624 N N . VAL D 1 11 ? 60.508 89.619 -21.533 1.00 4.21 11 VAL D N 1
ATOM 2625 C CA . VAL D 1 11 ? 61.279 89.630 -20.303 1.00 4.40 11 VAL D CA 1
ATOM 2626 C C . VAL D 1 11 ? 60.651 88.720 -19.241 1.00 4.70 11 VAL D C 1
ATOM 2627 O O . VAL D 1 11 ? 59.556 88.978 -18.754 1.00 4.41 11 VAL D O 1
ATOM 2631 N N . ALA D 1 12 ? 61.359 87.649 -18.897 1.00 5.47 12 ALA D N 1
ATOM 2632 C CA . ALA D 1 12 ? 60.903 86.724 -17.865 1.00 5.61 12 ALA D CA 1
ATOM 2633 C C . ALA D 1 12 ? 61.494 87.111 -16.517 1.00 6.02 12 ALA D C 1
ATOM 2634 O O . ALA D 1 12 ? 62.699 86.967 -16.308 1.00 6.55 12 ALA D O 1
ATOM 2636 N N . PHE D 1 13 ? 60.645 87.606 -15.616 1.00 5.80 13 PHE D N 1
ATOM 2637 C CA . PHE D 1 13 ? 61.048 87.954 -14.249 1.00 6.09 13 PHE D CA 1
ATOM 2638 C C . PHE D 1 13 ? 60.847 86.719 -13.367 1.00 6.14 13 PHE D C 1
ATOM 2639 O O . PHE D 1 13 ? 59.762 86.133 -13.369 1.00 6.43 13 PHE D O 1
ATOM 2647 N N . GLU D 1 14 ? 61.888 86.336 -12.627 1.00 6.05 14 GLU D N 1
ATOM 2648 C CA . GLU D 1 14 ? 61.861 85.137 -11.777 1.00 6.49 14 GLU D CA 1
ATOM 2649 C C . GLU D 1 14 ? 62.315 85.421 -10.338 1.00 6.20 14 GLU D C 1
ATOM 2650 O O . GLU D 1 14 ? 63.277 86.159 -10.120 1.00 6.33 14 GLU D O 1
ATOM 2656 N N . ILE D 1 15 ? 61.620 84.822 -9.371 1.00 6.19 15 ILE D N 1
ATOM 2657 C CA . ILE D 1 15 ? 61.964 84.953 -7.941 1.00 6.50 15 ILE D CA 1
ATOM 2658 C C . ILE D 1 15 ? 61.585 83.654 -7.202 1.00 6.25 15 ILE D C 1
ATOM 2659 O O . ILE D 1 15 ? 60.714 82.905 -7.660 1.00 5.85 15 ILE D O 1
ATOM 2664 N N . ARG D 1 16 ? 62.247 83.393 -6.073 1.00 6.19 16 ARG D N 1
ATOM 2665 C CA . ARG D 1 16 ? 61.972 82.216 -5.247 1.00 6.47 16 ARG D CA 1
ATOM 2666 C C . ARG D 1 16 ? 61.587 82.640 -3.827 1.00 6.48 16 ARG D C 1
ATOM 2667 O O . ARG D 1 16 ? 62.052 83.663 -3.323 1.00 6.34 16 ARG D O 1
ATOM 2675 N N . GLY D 1 17 ? 60.747 81.842 -3.180 1.00 6.79 17 GLY D N 1
ATOM 2676 C CA . GLY D 1 17 ? 60.391 82.099 -1.787 1.00 7.79 17 GLY D CA 1
ATOM 2677 C C . GLY D 1 17 ? 59.289 81.212 -1.262 1.00 8.29 17 GLY D C 1
ATOM 2678 O O . GLY D 1 17 ? 58.568 80.570 -2.028 1.00 8.57 17 GLY D O 1
ATOM 2679 N N . THR D 1 18 ? 59.162 81.181 0.057 1.00 9.32 18 THR D N 1
ATOM 2680 C CA . THR D 1 18 ? 58.105 80.418 0.701 1.00 9.97 18 THR D CA 1
ATOM 2681 C C . THR D 1 18 ? 56.851 81.286 0.801 1.00 9.67 18 THR D C 1
ATOM 2682 O O . THR D 1 18 ? 56.935 82.502 1.013 1.00 10.00 18 THR D O 1
ATOM 2686 N N . LEU D 1 19 ? 55.695 80.662 0.595 1.00 9.16 19 LEU D N 1
ATOM 2687 C CA . LEU D 1 19 ? 54.415 81.361 0.627 1.00 8.79 19 LEU D CA 1
ATOM 2688 C C . LEU D 1 19 ? 53.383 80.618 1.461 1.00 8.29 19 LEU D C 1
ATOM 2689 O O . LEU D 1 19 ? 53.440 79.389 1.589 1.00 8.47 19 LEU D O 1
ATOM 2694 N N . LEU D 1 20 ? 52.439 81.370 2.022 1.00 7.42 20 LEU D N 1
ATOM 2695 C CA . LEU D 1 20 ? 51.327 80.783 2.758 1.00 7.18 20 LEU D CA 1
ATOM 2696 C C . LEU D 1 20 ? 50.320 80.215 1.750 1.00 6.46 20 LEU D C 1
ATOM 2697 O O . LEU D 1 20 ? 50.388 80.551 0.562 1.00 6.47 20 LEU D O 1
ATOM 2702 N N . PRO D 1 21 ? 49.409 79.328 2.199 1.00 5.87 21 PRO D N 1
ATOM 2703 C CA . PRO D 1 21 ? 48.438 78.766 1.253 1.00 5.60 21 PRO D CA 1
ATOM 2704 C C . PRO D 1 21 ? 47.660 79.830 0.478 1.00 5.16 21 PRO D C 1
ATOM 2705 O O . PRO D 1 21 ? 47.141 80.780 1.069 1.00 4.90 21 PRO D O 1
ATOM 2709 N N . GLY D 1 22 ? 47.619 79.675 -0.841 1.00 4.83 22 GLY D N 1
ATOM 2710 C CA . GLY D 1 22 ? 46.871 80.577 -1.713 1.00 4.51 22 GLY D CA 1
ATOM 2711 C C . GLY D 1 22 ? 47.571 81.858 -2.116 1.00 4.23 22 GLY D C 1
ATOM 2712 O O . GLY D 1 22 ? 47.123 82.549 -3.033 1.00 4.25 22 GLY D O 1
ATOM 2713 N N . GLU D 1 23 ? 48.666 82.173 -1.427 1.00 3.80 23 GLU D N 1
ATOM 2714 C CA A GLU D 1 23 ? 49.435 83.371 -1.697 0.50 3.32 23 GLU D CA 1
ATOM 2715 C CA B GLU D 1 23 ? 49.445 83.384 -1.708 0.50 4.17 23 GLU D CA 1
ATOM 2716 C C . GLU D 1 23 ? 50.263 83.184 -2.970 1.00 3.50 23 GLU D C 1
ATOM 2717 O O . GLU D 1 23 ? 50.624 82.063 -3.316 1.00 3.77 23 GLU D O 1
ATOM 2728 N N . VAL D 1 24 ? 50.554 84.284 -3.656 1.00 3.89 24 VAL D N 1
ATOM 2729 C CA . VAL D 1 24 ? 51.364 84.269 -4.872 1.00 3.55 24 VAL D CA 1
ATOM 2730 C C . VAL D 1 24 ? 52.335 85.433 -4.795 1.00 4.04 24 VAL D C 1
ATOM 2731 O O . VAL D 1 24 ? 52.144 86.355 -3.985 1.00 4.31 24 VAL D O 1
ATOM 2735 N N . PHE D 1 25 ? 53.385 85.369 -5.613 1.00 3.87 25 PHE D N 1
ATOM 2736 C CA . PHE D 1 25 ? 54.256 86.506 -5.851 1.00 4.24 25 PHE D CA 1
ATOM 2737 C C . PHE D 1 25 ? 53.719 87.273 -7.056 1.00 4.60 25 PHE D C 1
ATOM 2738 O O . PHE D 1 25 ? 53.077 86.701 -7.940 1.00 4.04 25 PHE D O 1
ATOM 2746 N N . ALA D 1 26 ? 53.967 88.574 -7.059 1.00 5.27 26 ALA D N 1
ATOM 2747 C CA . ALA D 1 26 ? 53.529 89.446 -8.126 1.00 5.76 26 ALA D CA 1
ATOM 2748 C C . ALA D 1 26 ? 54.577 90.524 -8.326 1.00 6.06 26 ALA D C 1
ATOM 2749 O O . ALA D 1 26 ? 55.383 90.789 -7.427 1.00 6.19 26 ALA D O 1
ATOM 2751 N N . ILE D 1 27 ? 54.567 91.121 -9.515 1.00 5.68 27 ILE D N 1
ATOM 2752 C CA . ILE D 1 27 ? 55.480 92.205 -9.860 1.00 5.72 27 ILE D CA 1
ATOM 2753 C C . ILE D 1 27 ? 54.644 93.452 -10.188 1.00 5.63 27 ILE D C 1
ATOM 2754 O O . ILE D 1 27 ? 53.602 93.364 -10.833 1.00 5.91 27 ILE D O 1
ATOM 2759 N N . CYS D 1 28 ? 55.115 94.600 -9.724 1.00 5.93 28 CYS D N 1
ATOM 2760 C CA . CYS D 1 28 ? 54.415 95.869 -9.867 1.00 5.87 28 CYS D CA 1
ATOM 2761 C C . CYS D 1 28 ? 55.488 96.908 -10.160 1.00 5.38 28 CYS D C 1
ATOM 2762 O O . CYS D 1 28 ? 56.501 96.951 -9.454 1.00 5.59 28 CYS D O 1
ATOM 2765 N N . GLY D 1 29 ? 55.269 97.767 -11.156 1.00 5.26 29 GLY D N 1
ATOM 2766 C CA . GLY D 1 29 ? 56.328 98.677 -11.595 1.00 4.58 29 GLY D CA 1
ATOM 2767 C C . GLY D 1 29 ? 55.966 99.957 -12.330 1.00 4.51 29 GLY D C 1
ATOM 2768 O O . GLY D 1 29 ? 54.804 100.350 -12.382 1.00 4.80 29 GLY D O 1
ATOM 2769 N N . SER D 1 30 ? 56.985 100.581 -12.920 1.00 3.78 30 SER D N 1
ATOM 2770 C CA . SER D 1 30 ? 56.901 101.966 -13.395 1.00 4.13 30 SER D CA 1
ATOM 2771 C C . SER D 1 30 ? 56.270 102.213 -14.778 1.00 3.99 30 SER D C 1
ATOM 2772 O O . SER D 1 30 ? 56.304 103.343 -15.262 1.00 4.27 30 SER D O 1
ATOM 2775 N N . CYS D 1 31 ? 55.697 101.190 -15.408 1.00 4.01 31 CYS D N 1
ATOM 2776 C CA . CYS D 1 31 ? 55.066 101.394 -16.728 1.00 4.54 31 CYS D CA 1
ATOM 2777 C C . CYS D 1 31 ? 53.715 100.670 -16.835 1.00 4.16 31 CYS D C 1
ATOM 2778 O O . CYS D 1 31 ? 53.330 99.932 -15.913 1.00 3.35 31 CYS D O 1
ATOM 2781 N N . ASP D 1 32 ? 53.011 100.875 -17.955 1.00 4.02 32 ASP D N 1
ATOM 2782 C CA . ASP D 1 32 ? 51.699 100.266 -18.193 1.00 4.68 32 ASP D CA 1
ATOM 2783 C C . ASP D 1 32 ? 51.688 98.748 -18.002 1.00 4.62 32 ASP D C 1
ATOM 2784 O O . ASP D 1 32 ? 50.788 98.207 -17.366 1.00 4.48 32 ASP D O 1
ATOM 2789 N N . ALA D 1 33 ? 52.675 98.069 -18.582 1.00 4.96 33 ALA D N 1
ATOM 2790 C CA . ALA D 1 33 ? 52.785 96.609 -18.487 1.00 5.37 33 ALA D CA 1
ATOM 2791 C C . ALA D 1 33 ? 53.041 96.110 -17.060 1.00 5.82 33 ALA D C 1
ATOM 2792 O O . ALA D 1 33 ? 52.735 94.954 -16.727 1.00 6.22 33 ALA D O 1
ATOM 2794 N N . LEU D 1 34 ? 53.595 96.979 -16.220 1.00 5.73 34 LEU D N 1
ATOM 2795 C CA . LEU D 1 34 ? 53.876 96.628 -14.821 1.00 6.09 34 LEU D CA 1
ATOM 2796 C C . LEU D 1 34 ? 52.835 97.211 -13.840 1.00 5.50 34 LEU D C 1
ATOM 2797 O O . LEU D 1 34 ? 52.970 97.101 -12.617 1.00 5.61 34 LEU D O 1
ATOM 2802 N N . GLY D 1 35 ? 51.798 97.830 -14.390 1.00 5.07 35 GLY D N 1
ATOM 2803 C CA . GLY D 1 35 ? 50.701 98.352 -13.589 1.00 4.72 35 GLY D CA 1
ATOM 2804 C C . GLY D 1 35 ? 50.832 99.760 -13.028 1.00 4.35 35 GLY D C 1
ATOM 2805 O O . GLY D 1 35 ? 49.964 100.188 -12.266 1.00 4.14 35 GLY D O 1
ATOM 2806 N N . ASN D 1 36 ? 51.877 100.493 -13.417 1.00 3.80 36 ASN D N 1
ATOM 2807 C CA . ASN D 1 36 ? 52.078 101.869 -12.929 1.00 3.76 36 ASN D CA 1
ATOM 2808 C C . ASN D 1 36 ? 51.966 102.004 -11.402 1.00 4.11 36 ASN D C 1
ATOM 2809 O O . ASN D 1 36 ? 51.265 102.885 -10.886 1.00 3.18 36 ASN D O 1
ATOM 2814 N N . TRP D 1 37 ? 52.650 101.097 -10.701 1.00 4.62 37 TRP D N 1
ATOM 2815 C CA . TRP D 1 37 ? 52.698 101.089 -9.238 1.00 5.39 37 TRP D CA 1
ATOM 2816 C C . TRP D 1 37 ? 51.339 100.889 -8.549 1.00 5.77 37 TRP D C 1
ATOM 2817 O O . TRP D 1 37 ? 51.203 101.163 -7.362 1.00 6.94 37 TRP D O 1
ATOM 2828 N N . ASN D 1 38 ? 50.344 100.402 -9.283 1.00 5.82 38 ASN D N 1
ATOM 2829 C CA . ASN D 1 38 ? 49.036 100.080 -8.697 1.00 5.41 38 ASN D CA 1
ATOM 2830 C C . ASN D 1 38 ? 48.931 98.561 -8.546 1.00 5.06 38 ASN D C 1
ATOM 2831 O O . ASN D 1 38 ? 48.823 97.850 -9.550 1.00 5.02 38 ASN D O 1
ATOM 2836 N N . PRO D 1 39 ? 48.961 98.052 -7.290 1.00 4.86 39 PRO D N 1
ATOM 2837 C CA . PRO D 1 39 ? 48.874 96.611 -7.038 1.00 4.88 39 PRO D CA 1
ATOM 2838 C C . PRO D 1 39 ? 47.675 95.932 -7.691 1.00 4.63 39 PRO D C 1
ATOM 2839 O O . PRO D 1 39 ? 47.754 94.743 -8.010 1.00 4.85 39 PRO D O 1
ATOM 2843 N N . GLN D 1 40 ? 46.585 96.673 -7.893 1.00 4.23 40 GLN D N 1
ATOM 2844 C CA . GLN D 1 40 ? 45.405 96.128 -8.564 1.00 4.62 40 GLN D CA 1
ATOM 2845 C C . GLN D 1 40 ? 45.730 95.700 -9.994 1.00 4.94 40 GLN D C 1
ATOM 2846 O O . GLN D 1 40 ? 45.100 94.790 -10.537 1.00 5.30 40 GLN D O 1
ATOM 2852 N N . ASN D 1 41 ? 46.723 96.365 -10.580 1.00 5.08 41 ASN D N 1
ATOM 2853 C CA . ASN D 1 41 ? 47.170 96.091 -11.944 1.00 5.60 41 ASN D CA 1
ATOM 2854 C C . ASN D 1 41 ? 48.508 95.369 -12.005 1.00 5.15 41 ASN D C 1
ATOM 2855 O O . ASN D 1 41 ? 49.137 95.312 -13.064 1.00 5.57 41 ASN D O 1
ATOM 2860 N N . ALA D 1 42 ? 48.940 94.812 -10.874 1.00 5.12 42 ALA D N 1
ATOM 2861 C CA . ALA D 1 42 ? 50.190 94.069 -10.816 1.00 4.95 42 ALA D CA 1
ATOM 2862 C C . ALA D 1 42 ? 50.085 92.770 -11.613 1.00 4.89 42 ALA D C 1
ATOM 2863 O O . ALA D 1 42 ? 48.981 92.291 -11.909 1.00 4.60 42 ALA D O 1
ATOM 2865 N N . VAL D 1 43 ? 51.236 92.207 -11.961 1.00 4.66 43 VAL D N 1
ATOM 2866 C CA . VAL D 1 43 ? 51.263 90.956 -12.710 1.00 5.31 43 VAL D CA 1
ATOM 2867 C C . VAL D 1 43 ? 51.614 89.817 -11.759 1.00 4.96 43 VAL D C 1
ATOM 2868 O O . VAL D 1 43 ? 52.699 89.800 -11.182 1.00 4.68 43 VAL D O 1
ATOM 2872 N N . ALA D 1 44 ? 50.690 88.875 -11.599 1.00 4.60 44 ALA D N 1
ATOM 2873 C CA . ALA D 1 44 ? 50.931 87.720 -10.748 1.00 5.12 44 ALA D CA 1
ATOM 2874 C C . ALA D 1 44 ? 51.912 86.781 -11.437 1.00 5.49 44 ALA D C 1
ATOM 2875 O O . ALA D 1 44 ? 51.787 86.512 -12.628 1.00 4.18 44 ALA D O 1
ATOM 2877 N N . LEU D 1 45 ? 52.908 86.313 -10.687 1.00 5.85 45 LEU D N 1
ATOM 2878 C CA . LEU D 1 45 ? 53.843 85.326 -11.206 1.00 6.76 45 LEU D CA 1
ATOM 2879 C C . LEU D 1 45 ? 53.166 83.956 -11.143 1.00 7.29 45 LEU D C 1
ATOM 2880 O O . LEU D 1 45 ? 52.223 83.755 -10.362 1.00 7.23 45 LEU D O 1
ATOM 2885 N N . LEU D 1 46 ? 53.643 83.034 -11.971 1.00 8.07 46 LEU D N 1
ATOM 2886 C CA . LEU D 1 46 ? 53.131 81.669 -12.017 1.00 9.58 46 LEU D CA 1
ATOM 2887 C C . LEU D 1 46 ? 54.181 80.692 -11.485 1.00 10.61 46 LEU D C 1
ATOM 2888 O O . LEU D 1 46 ? 55.368 80.827 -11.799 1.00 9.70 46 LEU D O 1
ATOM 2893 N N . PRO D 1 47 ? 53.744 79.703 -10.680 1.00 12.37 47 PRO D N 1
ATOM 2894 C CA . PRO D 1 47 ? 54.666 78.702 -10.144 1.00 14.16 47 PRO D CA 1
ATOM 2895 C C . PRO D 1 47 ? 55.180 77.749 -11.221 1.00 16.15 47 PRO D C 1
ATOM 2896 O O . PRO D 1 47 ? 54.417 77.305 -12.083 1.00 16.35 47 PRO D O 1
ATOM 2900 N N . GLU D 1 48 ? 56.476 77.463 -11.172 1.00 18.48 48 GLU D N 1
ATOM 2901 C CA . GLU D 1 48 ? 57.110 76.549 -12.114 1.00 21.16 48 GLU D CA 1
ATOM 2902 C C . GLU D 1 48 ? 57.911 75.509 -11.337 1.00 22.57 48 GLU D C 1
ATOM 2903 O O . GLU D 1 48 ? 58.601 75.846 -10.370 1.00 22.78 48 GLU D O 1
ATOM 2909 N N . ASN D 1 49 ? 57.810 74.248 -11.755 1.00 24.53 49 ASN D N 1
ATOM 2910 C CA . ASN D 1 49 ? 58.497 73.144 -11.070 1.00 26.36 49 ASN D CA 1
ATOM 2911 C C . ASN D 1 49 ? 59.996 73.037 -11.400 1.00 27.49 49 ASN D C 1
ATOM 2912 O O . ASN D 1 49 ? 60.496 71.965 -11.752 1.00 27.83 49 ASN D O 1
ATOM 2917 N N . ASP D 1 50 ? 60.705 74.159 -11.270 1.00 28.96 50 ASP D N 1
ATOM 2918 C CA . ASP D 1 50 ? 62.140 74.231 -11.559 1.00 30.22 50 ASP D CA 1
ATOM 2919 C C . ASP D 1 50 ? 62.870 75.106 -10.527 1.00 30.82 50 ASP D C 1
ATOM 2920 O O . ASP D 1 50 ? 62.345 75.365 -9.434 1.00 30.92 50 ASP D O 1
ATOM 2925 N N . THR D 1 51 ? 64.091 75.527 -10.868 1.00 31.57 51 THR D N 1
ATOM 2926 C CA . THR D 1 51 ? 64.875 76.460 -10.045 1.00 32.17 51 THR D CA 1
ATOM 2927 C C . THR D 1 51 ? 65.977 77.124 -10.892 1.00 32.40 51 THR D C 1
ATOM 2928 O O . THR D 1 51 ? 67.045 77.473 -10.375 1.00 32.55 51 THR D O 1
ATOM 2932 N N . GLY D 1 52 ? 65.702 77.292 -12.188 1.00 32.63 52 GLY D N 1
ATOM 2933 C CA . GLY D 1 52 ? 66.642 77.875 -13.159 1.00 32.78 52 GLY D CA 1
ATOM 2934 C C . GLY D 1 52 ? 67.709 78.808 -12.606 1.00 32.90 52 GLY D C 1
ATOM 2935 O O . GLY D 1 52 ? 68.880 78.429 -12.484 1.00 32.90 52 GLY D O 1
ATOM 2936 N N . SER D 1 54 ? 64.625 75.392 -5.051 1.00 27.87 54 SER D N 1
ATOM 2937 C CA . SER D 1 54 ? 63.361 74.779 -5.454 1.00 27.70 54 SER D CA 1
ATOM 2938 C C . SER D 1 54 ? 62.198 75.780 -5.475 1.00 27.35 54 SER D C 1
ATOM 2939 O O . SER D 1 54 ? 62.271 76.845 -4.850 1.00 27.51 54 SER D O 1
ATOM 2950 N N . LEU D 1 56 ? 60.149 77.812 -8.159 1.00 21.19 56 LEU D N 1
ATOM 2951 C CA . LEU D 1 56 ? 60.397 79.084 -8.808 1.00 18.26 56 LEU D CA 1
ATOM 2952 C C . LEU D 1 56 ? 59.085 79.718 -9.275 1.00 16.00 56 LEU D C 1
ATOM 2953 O O . LEU D 1 56 ? 58.136 79.023 -9.628 1.00 15.63 56 LEU D O 1
ATOM 2958 N N . TRP D 1 57 ? 59.040 81.043 -9.251 1.00 13.28 57 TRP D N 1
ATOM 2959 C CA . TRP D 1 57 ? 57.883 81.794 -9.719 1.00 11.01 57 TRP D CA 1
ATOM 2960 C C . TRP D 1 57 ? 58.326 82.674 -10.883 1.00 9.77 57 TRP D C 1
ATOM 2961 O O . TRP D 1 57 ? 59.374 83.314 -10.812 1.00 9.46 57 TRP D O 1
ATOM 2972 N N . LYS D 1 58 ? 57.526 82.702 -11.944 1.00 8.38 58 LYS D N 1
ATOM 2973 C CA . LYS D 1 58 ? 57.882 83.451 -13.154 1.00 7.78 58 LYS D CA 1
ATOM 2974 C C . LYS D 1 58 ? 56.705 84.147 -13.838 1.00 6.87 58 LYS D C 1
ATOM 2975 O O . LYS D 1 58 ? 55.583 83.631 -13.854 1.00 6.38 58 LYS D O 1
ATOM 2981 N N . ALA D 1 59 ? 56.984 85.339 -14.367 1.00 6.30 59 ALA D N 1
ATOM 2982 C CA . ALA D 1 59 ? 56.062 86.081 -15.229 1.00 5.93 59 ALA D CA 1
ATOM 2983 C C . ALA D 1 59 ? 56.843 86.617 -16.429 1.00 5.65 59 ALA D C 1
ATOM 2984 O O . ALA D 1 59 ? 57.915 87.210 -16.268 1.00 5.25 59 ALA D O 1
ATOM 2986 N N . THR D 1 60 ? 56.317 86.384 -17.631 1.00 5.46 60 THR D N 1
ATOM 2987 C CA . THR D 1 60 ? 56.934 86.901 -18.844 1.00 5.38 60 THR D CA 1
ATOM 2988 C C . THR D 1 60 ? 56.107 88.079 -19.348 1.00 5.39 60 THR D C 1
ATOM 2989 O O . THR D 1 60 ? 54.890 87.971 -19.526 1.00 5.38 60 THR D O 1
ATOM 2993 N N . ILE D 1 61 ? 56.791 89.201 -19.554 1.00 5.49 61 ILE D N 1
ATOM 2994 C CA A ILE D 1 61 ? 56.146 90.448 -19.961 0.50 5.45 61 ILE D CA 1
ATOM 2995 C CA B ILE D 1 61 ? 56.156 90.451 -19.954 0.50 5.91 61 ILE D CA 1
ATOM 2996 C C . ILE D 1 61 ? 56.891 91.083 -21.143 1.00 5.63 61 ILE D C 1
ATOM 2997 O O . ILE D 1 61 ? 58.127 91.066 -21.201 1.00 6.02 61 ILE D O 1
ATOM 3006 N N . VAL D 1 62 ? 56.133 91.635 -22.083 1.00 5.30 62 VAL D N 1
ATOM 3007 C CA A VAL D 1 62 ? 56.714 92.303 -23.259 0.50 4.82 62 VAL D CA 1
ATOM 3008 C CA B VAL D 1 62 ? 56.730 92.299 -23.244 0.50 5.26 62 VAL D CA 1
ATOM 3009 C C . VAL D 1 62 ? 57.025 93.763 -22.920 1.00 4.79 62 VAL D C 1
ATOM 3010 O O . VAL D 1 62 ? 56.108 94.565 -22.642 1.00 5.35 62 VAL D O 1
ATOM 3017 N N . LEU D 1 63 ? 58.313 94.091 -22.929 1.00 4.17 63 LEU D N 1
ATOM 3018 C CA . LEU D 1 63 ? 58.823 95.431 -22.592 1.00 4.15 63 LEU D CA 1
ATOM 3019 C C . LEU D 1 63 ? 59.681 95.993 -23.730 1.00 4.13 63 LEU D C 1
ATOM 3020 O O . LEU D 1 63 ? 60.033 95.262 -24.644 1.00 4.57 63 LEU D O 1
ATOM 3025 N N . SER D 1 64 ? 60.002 97.286 -23.691 1.00 3.89 64 SER D N 1
ATOM 3026 C CA . SER D 1 64 ? 60.853 97.879 -24.735 1.00 3.60 64 SER D CA 1
ATOM 3027 C C . SER D 1 64 ? 62.331 97.758 -24.383 1.00 3.69 64 SER D C 1
ATOM 3028 O O . SER D 1 64 ? 62.724 98.030 -23.250 1.00 3.32 64 SER D O 1
ATOM 3031 N N . ARG D 1 65 ? 63.139 97.350 -25.358 1.00 3.68 65 ARG D N 1
ATOM 3032 C CA . ARG D 1 65 ? 64.591 97.292 -25.206 1.00 3.93 65 ARG D CA 1
ATOM 3033 C C . ARG D 1 65 ? 65.167 98.699 -25.103 1.00 4.21 65 ARG D C 1
ATOM 3034 O O . ARG D 1 65 ? 64.638 99.637 -25.711 1.00 3.46 65 ARG D O 1
ATOM 3042 N N . GLY D 1 66 ? 66.240 98.848 -24.325 1.00 4.68 66 GLY D N 1
ATOM 3043 C CA . GLY D 1 66 ? 66.946 100.133 -24.214 1.00 5.50 66 GLY D CA 1
ATOM 3044 C C . GLY D 1 66 ? 66.299 101.135 -23.272 1.00 6.14 66 GLY D C 1
ATOM 3045 O O . GLY D 1 66 ? 66.815 102.236 -23.074 1.00 6.14 66 GLY D O 1
ATOM 3046 N N . VAL D 1 67 ? 65.175 100.742 -22.680 1.00 6.86 67 VAL D N 1
ATOM 3047 C CA . VAL D 1 67 ? 64.404 101.590 -21.763 1.00 7.28 67 VAL D CA 1
ATOM 3048 C C . VAL D 1 67 ? 64.410 100.956 -20.370 1.00 7.10 67 VAL D C 1
ATOM 3049 O O . VAL D 1 67 ? 64.022 99.797 -20.209 1.00 7.19 67 VAL D O 1
ATOM 3053 N N . SER D 1 68 ? 64.850 101.708 -19.363 1.00 7.03 68 SER D N 1
ATOM 3054 C CA . SER D 1 68 ? 64.899 101.170 -18.010 1.00 7.35 68 SER D CA 1
ATOM 3055 C C . SER D 1 68 ? 63.513 101.208 -17.384 1.00 7.01 68 SER D C 1
ATOM 3056 O O . SER D 1 68 ? 62.763 102.169 -17.580 1.00 6.83 68 SER D O 1
ATOM 3059 N N . VAL D 1 69 ? 63.164 100.139 -16.670 1.00 6.66 69 VAL D N 1
ATOM 3060 C CA . VAL D 1 69 ? 61.917 100.095 -15.909 1.00 6.47 69 VAL D CA 1
ATOM 3061 C C . VAL D 1 69 ? 62.259 99.790 -14.448 1.00 6.35 69 VAL D C 1
ATOM 3062 O O . VAL D 1 69 ? 63.208 99.062 -14.162 1.00 6.25 69 VAL D O 1
ATOM 3066 N N . GLN D 1 70 ? 61.498 100.372 -13.531 1.00 6.21 70 GLN D N 1
ATOM 3067 C CA . GLN D 1 70 ? 61.687 100.120 -12.112 1.00 6.44 70 GLN D CA 1
ATOM 3068 C C . GLN D 1 70 ? 60.521 99.262 -11.645 1.00 5.91 70 GLN D C 1
ATOM 3069 O O . GLN D 1 70 ? 59.424 99.355 -12.197 1.00 6.06 70 GLN D O 1
ATOM 3075 N N . TYR D 1 71 ? 60.754 98.418 -10.643 1.00 5.36 71 TYR D N 1
ATOM 3076 C CA . TYR D 1 71 ? 59.727 97.490 -10.186 1.00 4.96 71 TYR D CA 1
ATOM 3077 C C . TYR D 1 71 ? 59.990 96.939 -8.798 1.00 4.53 71 TYR D C 1
ATOM 3078 O O . TYR D 1 71 ? 61.090 97.067 -8.268 1.00 4.38 71 TYR D O 1
ATOM 3087 N N . ARG D 1 72 ? 58.958 96.318 -8.236 1.00 4.62 72 ARG D N 1
ATOM 3088 C CA A ARG D 1 72 ? 59.053 95.652 -6.939 0.50 4.07 72 ARG D CA 1
ATOM 3089 C CA B ARG D 1 72 ? 59.039 95.658 -6.936 0.50 4.60 72 ARG D CA 1
ATOM 3090 C C . ARG D 1 72 ? 58.274 94.351 -6.984 1.00 4.33 72 ARG D C 1
ATOM 3091 O O . ARG D 1 72 ? 57.375 94.192 -7.795 1.00 4.28 72 ARG D O 1
ATOM 3106 N N . TYR D 1 73 ? 58.638 93.425 -6.107 1.00 4.38 73 TYR D N 1
ATOM 3107 C CA . TYR D 1 73 ? 57.888 92.199 -5.931 1.00 4.65 73 TYR D CA 1
ATOM 3108 C C . TYR D 1 73 ? 57.072 92.368 -4.655 1.00 4.49 73 TYR D C 1
ATOM 3109 O O . TYR D 1 73 ? 57.478 93.093 -3.737 1.00 4.58 73 TYR D O 1
ATOM 3118 N N . PHE D 1 74 ? 55.912 91.720 -4.614 1.00 4.38 74 PHE D N 1
ATOM 3119 C CA . PHE D 1 74 ? 55.160 91.581 -3.372 1.00 3.99 74 PHE D CA 1
ATOM 3120 C C . PHE D 1 74 ? 54.524 90.191 -3.318 1.00 4.05 74 PHE D C 1
ATOM 3121 O O . PHE D 1 74 ? 54.435 89.498 -4.340 1.00 4.21 74 PHE D O 1
ATOM 3129 N N . LYS D 1 75 ? 54.153 89.760 -2.118 1.00 3.88 75 LYS D N 1
ATOM 3130 C CA . LYS D 1 75 ? 53.343 88.564 -1.962 1.00 3.82 75 LYS D CA 1
ATOM 3131 C C . LYS D 1 75 ? 51.960 89.010 -1.477 1.00 3.52 75 LYS D C 1
ATOM 3132 O O . LYS D 1 75 ? 51.840 89.976 -0.720 1.00 3.03 75 LYS D O 1
ATOM 3138 N N . GLY D 1 76 ? 50.924 88.328 -1.952 1.00 3.30 76 GLY D N 1
ATOM 3139 C CA . GLY D 1 76 ? 49.555 88.663 -1.594 1.00 3.63 76 GLY D CA 1
ATOM 3140 C C . GLY D 1 76 ? 48.547 87.742 -2.243 1.00 3.77 76 GLY D C 1
ATOM 3141 O O . GLY D 1 76 ? 48.912 86.690 -2.773 1.00 3.95 76 GLY D O 1
ATOM 3142 N N . TYR D 1 77 ? 47.281 88.148 -2.182 1.00 3.99 77 TYR D N 1
ATOM 3143 C CA . TYR D 1 77 ? 46.167 87.398 -2.743 1.00 4.55 77 TYR D CA 1
ATOM 3144 C C . TYR D 1 77 ? 45.609 88.122 -3.957 1.00 4.69 77 TYR D C 1
ATOM 3145 O O . TYR D 1 77 ? 45.433 89.344 -3.928 1.00 4.43 77 TYR D O 1
ATOM 3154 N N . PHE D 1 78 ? 45.316 87.353 -5.004 1.00 5.05 78 PHE D N 1
ATOM 3155 C CA . PHE D 1 78 ? 44.591 87.833 -6.176 1.00 5.24 78 PHE D CA 1
ATOM 3156 C C . PHE D 1 78 ? 43.227 87.156 -6.066 1.00 5.54 78 PHE D C 1
ATOM 3157 O O . PHE D 1 78 ? 43.104 85.940 -6.227 1.00 5.54 78 PHE D O 1
ATOM 3165 N N . LEU D 1 79 ? 42.212 87.946 -5.739 1.00 5.75 79 LEU D N 1
ATOM 3166 C CA . LEU D 1 79 ? 40.891 87.411 -5.478 1.00 6.44 79 LEU D CA 1
ATOM 3167 C C . LEU D 1 79 ? 40.033 87.336 -6.724 1.00 7.23 79 LEU D C 1
ATOM 3168 O O . LEU D 1 79 ? 40.196 88.127 -7.655 1.00 6.87 79 LEU D O 1
ATOM 3173 N N . GLU D 1 80 ? 39.112 86.379 -6.717 1.00 8.26 80 GLU D N 1
ATOM 3174 C CA . GLU D 1 80 ? 38.128 86.213 -7.779 1.00 10.04 80 GLU D CA 1
ATOM 3175 C C . GLU D 1 80 ? 37.206 87.444 -7.736 1.00 10.61 80 GLU D C 1
ATOM 3176 O O . GLU D 1 80 ? 36.973 87.993 -6.657 1.00 10.35 80 GLU D O 1
ATOM 3182 N N . PRO D 1 81 ? 36.721 87.916 -8.907 1.00 11.69 81 PRO D N 1
ATOM 3183 C CA . PRO D 1 81 ? 35.785 89.045 -8.916 1.00 12.63 81 PRO D CA 1
ATOM 3184 C C . PRO D 1 81 ? 34.546 88.785 -8.053 1.00 13.69 81 PRO D C 1
ATOM 3185 O O . PRO D 1 81 ? 33.954 87.703 -8.124 1.00 13.81 81 PRO D O 1
ATOM 3189 N N . LYS D 1 82 ? 34.177 89.766 -7.233 1.00 14.78 82 LYS D N 1
ATOM 3190 C CA . LYS D 1 82 ? 33.007 89.651 -6.357 1.00 16.04 82 LYS D CA 1
ATOM 3191 C C . LYS D 1 82 ? 31.694 89.671 -7.124 1.00 16.54 82 LYS D C 1
ATOM 3192 O O . LYS D 1 82 ? 30.765 88.926 -6.796 1.00 16.85 82 LYS D O 1
ATOM 3198 N N . THR D 1 83 ? 31.621 90.527 -8.136 1.00 17.25 83 THR D N 1
ATOM 3199 C CA . THR D 1 83 ? 30.448 90.595 -9.001 1.00 17.79 83 THR D CA 1
ATOM 3200 C C . THR D 1 83 ? 30.836 90.104 -10.391 1.00 18.04 83 THR D C 1
ATOM 3201 O O . THR D 1 83 ? 32.000 90.215 -10.788 1.00 18.04 83 THR D O 1
ATOM 3205 N N . ILE D 1 84 ? 29.864 89.550 -11.115 1.00 18.40 84 ILE D N 1
ATOM 3206 C CA . ILE D 1 84 ? 30.089 89.038 -12.467 1.00 18.75 84 ILE D CA 1
ATOM 3207 C C . ILE D 1 84 ? 30.637 90.132 -13.382 1.00 18.95 84 ILE D C 1
ATOM 3208 O O . ILE D 1 84 ? 30.051 91.214 -13.486 1.00 19.28 84 ILE D O 1
ATOM 3210 N N . GLY D 1 85 ? 31.765 89.848 -14.030 1.00 18.93 85 GLY D N 1
ATOM 3211 C CA . GLY D 1 85 ? 32.412 90.808 -14.923 1.00 18.91 85 GLY D CA 1
ATOM 3212 C C . GLY D 1 85 ? 33.333 91.773 -14.192 1.00 18.92 85 GLY D C 1
ATOM 3213 O O . GLY D 1 85 ? 34.034 92.573 -14.822 1.00 19.12 85 GLY D O 1
ATOM 3214 N N . GLY D 1 86 ? 33.343 91.684 -12.863 1.00 18.64 86 GLY D N 1
ATOM 3215 C CA . GLY D 1 86 ? 34.143 92.565 -12.014 1.00 18.13 86 GLY D CA 1
ATOM 3216 C C . GLY D 1 86 ? 35.651 92.398 -12.130 1.00 17.75 86 GLY D C 1
ATOM 3217 O O . GLY D 1 86 ? 36.138 91.462 -12.774 1.00 17.78 86 GLY D O 1
ATOM 3218 N N . PRO D 1 87 ? 36.408 93.319 -11.512 1.00 17.47 87 PRO D N 1
ATOM 3219 C CA . PRO D 1 87 ? 37.860 93.210 -11.546 1.00 17.08 87 PRO D CA 1
ATOM 3220 C C . PRO D 1 87 ? 38.361 92.251 -10.466 1.00 16.52 87 PRO D C 1
ATOM 3221 O O . PRO D 1 87 ? 37.686 92.049 -9.452 1.00 16.55 87 PRO D O 1
ATOM 3225 N N . CYS D 1 88 ? 39.524 91.652 -10.697 1.00 16.06 88 CYS D N 1
ATOM 3226 C CA . CYS D 1 88 ? 40.172 90.842 -9.679 1.00 15.12 88 CYS D CA 1
ATOM 3227 C C . CYS D 1 88 ? 40.713 91.797 -8.612 1.00 13.85 88 CYS D C 1
ATOM 3228 O O . CYS D 1 88 ? 41.392 92.773 -8.935 1.00 13.68 88 CYS D O 1
ATOM 3231 N N . GLN D 1 89 ? 40.386 91.543 -7.351 1.00 12.25 89 GLN D N 1
ATOM 3232 C CA . GLN D 1 89 ? 40.889 92.390 -6.277 1.00 11.00 89 GLN D CA 1
ATOM 3233 C C . GLN D 1 89 ? 42.211 91.840 -5.752 1.00 9.80 89 GLN D C 1
ATOM 3234 O O . GLN D 1 89 ? 42.345 90.643 -5.531 1.00 9.97 89 GLN D O 1
ATOM 3240 N N . VAL D 1 90 ? 43.177 92.729 -5.547 1.00 8.59 90 VAL D N 1
ATOM 3241 C CA . VAL D 1 90 ? 44.509 92.341 -5.105 1.00 7.23 90 VAL D CA 1
ATOM 3242 C C . VAL D 1 90 ? 44.768 92.862 -3.688 1.00 6.95 90 VAL D C 1
ATOM 3243 O O . VAL D 1 90 ? 44.567 94.044 -3.404 1.00 6.20 90 VAL D O 1
ATOM 3247 N N . ILE D 1 91 ? 45.193 91.965 -2.800 1.00 6.02 91 ILE D N 1
ATOM 3248 C CA . ILE D 1 91 ? 45.544 92.347 -1.439 1.00 6.16 91 ILE D CA 1
ATOM 3249 C C . ILE D 1 91 ? 47.021 92.069 -1.216 1.00 5.70 91 ILE D C 1
ATOM 3250 O O . ILE D 1 91 ? 47.448 90.920 -1.203 1.00 5.83 91 ILE D O 1
ATOM 3255 N N . VAL D 1 92 ? 47.798 93.131 -1.058 1.00 5.33 92 VAL D N 1
ATOM 3256 C CA . VAL D 1 92 ? 49.218 92.993 -0.771 1.00 5.18 92 VAL D CA 1
ATOM 3257 C C . VAL D 1 92 ? 49.387 92.547 0.681 1.00 5.04 92 VAL D C 1
ATOM 3258 O O . VAL D 1 92 ? 48.796 93.139 1.592 1.00 4.50 92 VAL D O 1
ATOM 3262 N N . HIS D 1 93 ? 50.184 91.505 0.895 1.00 5.13 93 HIS D N 1
ATOM 3263 C CA . HIS D 1 93 ? 50.507 91.088 2.265 1.00 5.79 93 HIS D CA 1
ATOM 3264 C C . HIS D 1 93 ? 51.890 91.567 2.675 1.00 5.14 93 HIS D C 1
ATOM 3265 O O . HIS D 1 93 ? 52.083 91.976 3.806 1.00 4.40 93 HIS D O 1
ATOM 3272 N N . LYS D 1 94 ? 52.840 91.553 1.738 1.00 5.20 94 LYS D N 1
ATOM 3273 C CA . LYS D 1 94 ? 54.187 92.051 2.015 1.00 5.19 94 LYS D CA 1
ATOM 3274 C C . LYS D 1 94 ? 54.958 92.436 0.751 1.00 5.17 94 LYS D C 1
ATOM 3275 O O . LYS D 1 94 ? 55.108 91.620 -0.162 1.00 5.06 94 LYS D O 1
ATOM 3281 N N . TRP D 1 95 ? 55.428 93.687 0.697 1.00 4.77 95 TRP D N 1
ATOM 3282 C CA . TRP D 1 95 ? 56.344 94.110 -0.363 1.00 4.53 95 TRP D CA 1
ATOM 3283 C C . TRP D 1 95 ? 57.691 93.522 -0.001 1.00 4.09 95 TRP D C 1
ATOM 3284 O O . TRP D 1 95 ? 58.021 93.410 1.181 1.00 2.94 95 TRP D O 1
ATOM 3295 N N . GLU D 1 96 ? 58.460 93.132 -1.011 1.00 3.36 96 GLU D N 1
ATOM 3296 C CA . GLU D 1 96 ? 59.784 92.582 -0.785 1.00 3.44 96 GLU D CA 1
ATOM 3297 C C . GLU D 1 96 ? 60.610 93.531 0.079 1.00 3.50 96 GLU D C 1
ATOM 3298 O O . GLU D 1 96 ? 60.551 94.747 -0.106 1.00 3.13 96 GLU D O 1
ATOM 3304 N N . THR D 1 97 ? 61.366 92.964 1.017 1.00 4.37 97 THR D N 1
ATOM 3305 C CA . THR D 1 97 ? 62.251 93.730 1.890 1.00 5.46 97 THR D CA 1
ATOM 3306 C C . THR D 1 97 ? 63.525 94.072 1.116 1.00 5.76 97 THR D C 1
ATOM 3307 O O . THR D 1 97 ? 64.605 93.522 1.369 1.00 6.65 97 THR D O 1
ATOM 3311 N N . HIS D 1 98 ? 63.368 94.969 0.155 1.00 5.78 98 HIS D N 1
ATOM 3312 C CA . HIS D 1 98 ? 64.440 95.453 -0.695 1.00 5.23 98 HIS D CA 1
ATOM 3313 C C . HIS D 1 98 ? 64.040 96.902 -0.877 1.00 4.97 98 HIS D C 1
ATOM 3314 O O . HIS D 1 98 ? 63.127 97.201 -1.641 1.00 4.59 98 HIS D O 1
ATOM 3321 N N . LEU D 1 99 ? 64.717 97.794 -0.161 1.00 5.06 99 LEU D N 1
ATOM 3322 C CA . LEU D 1 99 ? 64.312 99.203 -0.067 1.00 5.88 99 LEU D CA 1
ATOM 3323 C C . LEU D 1 99 ? 64.239 99.983 -1.369 1.00 6.12 99 LEU D C 1
ATOM 3324 O O . LEU D 1 99 ? 63.252 100.675 -1.620 1.00 6.23 99 LEU D O 1
ATOM 3329 N N . GLN D 1 100 ? 65.282 99.880 -2.181 1.00 6.67 100 GLN D N 1
ATOM 3330 C CA . GLN D 1 100 ? 65.310 100.541 -3.481 1.00 7.35 100 GLN D CA 1
ATOM 3331 C C . GLN D 1 100 ? 64.530 99.768 -4.537 1.00 6.68 100 GLN D C 1
ATOM 3332 O O . GLN D 1 100 ? 64.611 98.537 -4.592 1.00 6.72 100 GLN D O 1
ATOM 3338 N N . PRO D 1 101 ? 63.754 100.480 -5.377 1.00 6.41 101 PRO D N 1
ATOM 3339 C CA . PRO D 1 101 ? 63.092 99.752 -6.448 1.00 5.86 101 PRO D CA 1
ATOM 3340 C C . PRO D 1 101 ? 64.131 99.032 -7.295 1.00 5.53 101 PRO D C 1
ATOM 3341 O O . PRO D 1 101 ? 65.222 99.567 -7.525 1.00 5.31 101 PRO D O 1
ATOM 3345 N N . ARG D 1 102 ? 63.813 97.813 -7.719 1.00 4.96 102 ARG D N 1
ATOM 3346 C CA . ARG D 1 102 ? 64.674 97.098 -8.667 1.00 4.98 102 ARG D CA 1
ATOM 3347 C C . ARG D 1 102 ? 64.576 97.797 -10.017 1.00 5.02 102 ARG D C 1
ATOM 3348 O O . ARG D 1 102 ? 63.575 98.441 -10.313 1.00 5.28 102 ARG D O 1
ATOM 3356 N N . SER D 1 103 ? 65.612 97.683 -10.835 1.00 5.32 103 SER D N 1
ATOM 3357 C CA . SER D 1 103 ? 65.616 98.363 -12.120 1.00 4.98 103 SER D CA 1
ATOM 3358 C C . SER D 1 103 ? 66.408 97.573 -13.146 1.00 5.08 103 SER D C 1
ATOM 3359 O O . SER D 1 103 ? 67.536 97.156 -12.877 1.00 5.36 103 SER D O 1
ATOM 3362 N N . ILE D 1 104 ? 65.789 97.340 -14.304 1.00 4.87 104 ILE D N 1
ATOM 3363 C CA . ILE D 1 104 ? 66.426 96.646 -15.427 1.00 4.52 104 ILE D CA 1
ATOM 3364 C C . ILE D 1 104 ? 66.183 97.340 -16.773 1.00 4.62 104 ILE D C 1
ATOM 3365 O O . ILE D 1 104 ? 65.191 98.048 -16.960 1.00 4.71 104 ILE D O 1
ATOM 3370 N N . THR D 1 105 ? 67.116 97.130 -17.696 1.00 4.21 105 THR D N 1
ATOM 3371 C CA . THR D 1 105 ? 67.003 97.608 -19.068 1.00 4.50 105 THR D CA 1
ATOM 3372 C C . THR D 1 105 ? 67.147 96.369 -19.956 1.00 4.16 105 THR D C 1
ATOM 3373 O O . THR D 1 105 ? 68.228 95.782 -19.998 1.00 4.15 105 THR D O 1
ATOM 3377 N N . PRO D 1 106 ? 66.055 95.940 -20.634 1.00 4.01 106 PRO D N 1
ATOM 3378 C CA . PRO D 1 106 ? 66.155 94.785 -21.528 1.00 3.92 106 PRO D CA 1
ATOM 3379 C C . PRO D 1 106 ? 67.105 95.098 -22.675 1.00 4.13 106 PRO D C 1
ATOM 3380 O O . PRO D 1 106 ? 67.025 96.173 -23.277 1.00 4.36 106 PRO D O 1
ATOM 3384 N N . LEU D 1 107 ? 67.999 94.167 -22.975 1.00 4.18 107 LEU D N 1
ATOM 3385 C CA . LEU D 1 107 ? 69.015 94.409 -23.996 1.00 4.61 107 LEU D CA 1
ATOM 3386 C C . LEU D 1 107 ? 68.967 93.421 -25.151 1.00 4.69 107 LEU D C 1
ATOM 3387 O O . LEU D 1 107 ? 69.746 93.539 -26.097 1.00 4.70 107 LEU D O 1
ATOM 3392 N N . GLU D 1 108 ? 68.068 92.446 -25.057 1.00 5.12 108 GLU D N 1
ATOM 3393 C CA . GLU D 1 108 ? 67.897 91.421 -26.091 1.00 6.21 108 GLU D CA 1
ATOM 3394 C C . GLU D 1 108 ? 66.408 91.162 -26.312 1.00 5.80 108 GLU D C 1
ATOM 3395 O O . GLU D 1 108 ? 65.581 91.614 -25.520 1.00 5.70 108 GLU D O 1
ATOM 3401 N N . SER D 1 109 ? 66.072 90.431 -27.376 1.00 5.50 109 SER D N 1
ATOM 3402 C CA . SER D 1 109 ? 64.673 90.144 -27.698 1.00 5.55 109 SER D CA 1
ATOM 3403 C C . SER D 1 109 ? 63.986 89.209 -26.688 1.00 5.67 109 SER D C 1
ATOM 3404 O O . SER D 1 109 ? 62.769 89.213 -26.574 1.00 5.38 109 SER D O 1
ATOM 3407 N N . GLU D 1 110 ? 64.778 88.417 -25.968 1.00 6.12 110 GLU D N 1
ATOM 3408 C CA . GLU D 1 110 ? 64.283 87.478 -24.956 1.00 7.06 110 GLU D CA 1
ATOM 3409 C C . GLU D 1 110 ? 65.304 87.448 -23.827 1.00 7.01 110 GLU D C 1
ATOM 3410 O O . GLU D 1 110 ? 66.479 87.164 -24.054 1.00 7.02 110 GLU D O 1
ATOM 3416 N N . ILE D 1 111 ? 64.867 87.779 -22.619 1.00 7.50 111 ILE D N 1
ATOM 3417 C CA . ILE D 1 111 ? 65.764 87.744 -21.466 1.00 7.70 111 ILE D CA 1
ATOM 3418 C C . ILE D 1 111 ? 65.109 87.150 -20.226 1.00 7.64 111 ILE D C 1
ATOM 3419 O O . ILE D 1 111 ? 63.889 87.199 -20.060 1.00 7.62 111 ILE D O 1
ATOM 3424 N N . ILE D 1 112 ? 65.945 86.567 -19.372 1.00 7.43 112 ILE D N 1
ATOM 3425 C CA . ILE D 1 112 ? 65.522 86.079 -18.070 1.00 7.31 112 ILE D CA 1
ATOM 3426 C C . ILE D 1 112 ? 66.196 86.957 -17.020 1.00 6.91 112 ILE D C 1
ATOM 3427 O O . ILE D 1 112 ? 67.425 87.106 -17.014 1.00 6.71 112 ILE D O 1
ATOM 3432 N N . ILE D 1 113 ? 65.370 87.576 -16.183 1.00 6.64 113 ILE D N 1
ATOM 3433 C CA . ILE D 1 113 ? 65.834 88.343 -15.028 1.00 6.44 113 ILE D CA 1
ATOM 3434 C C . ILE D 1 113 ? 65.581 87.454 -13.813 1.00 6.42 113 ILE D C 1
ATOM 3435 O O . ILE D 1 113 ? 64.448 87.346 -13.343 1.00 6.54 113 ILE D O 1
ATOM 3440 N N . ASP D 1 114 ? 66.637 86.805 -13.332 1.00 6.31 114 ASP D N 1
ATOM 3441 C CA . ASP D 1 114 ? 66.546 85.922 -12.184 1.00 6.40 114 ASP D CA 1
ATOM 3442 C C . ASP D 1 114 ? 66.920 86.735 -10.950 1.00 6.48 114 ASP D C 1
ATOM 3443 O O . ASP D 1 114 ? 68.099 86.960 -10.677 1.00 6.05 114 ASP D O 1
ATOM 3448 N N . ASP D 1 115 ? 65.900 87.184 -10.225 1.00 6.50 115 ASP D N 1
ATOM 3449 C CA . ASP D 1 115 ? 66.111 88.012 -9.040 1.00 7.25 115 ASP D CA 1
ATOM 3450 C C . ASP D 1 115 ? 66.399 87.245 -7.754 1.00 7.49 115 ASP D C 1
ATOM 3451 O O . ASP D 1 115 ? 66.489 87.842 -6.667 1.00 8.21 115 ASP D O 1
ATOM 3456 N N . GLY D 1 116 ? 66.551 85.925 -7.879 1.00 7.76 116 GLY D N 1
ATOM 3457 C CA . GLY D 1 116 ? 66.972 85.062 -6.767 1.00 7.65 116 GLY D CA 1
ATOM 3458 C C . GLY D 1 116 ? 65.910 84.701 -5.744 1.00 7.88 116 GLY D C 1
ATOM 3459 O O . GLY D 1 116 ? 64.938 84.016 -6.061 1.00 7.13 116 GLY D O 1
ATOM 3460 N N . GLN D 1 117 ? 66.118 85.157 -4.507 1.00 8.32 117 GLN D N 1
ATOM 3461 C CA . GLN D 1 117 ? 65.216 84.872 -3.393 1.00 9.03 117 GLN D CA 1
ATOM 3462 C C . GLN D 1 117 ? 64.516 86.135 -2.926 1.00 9.46 117 GLN D C 1
ATOM 3463 O O . GLN D 1 117 ? 65.158 87.183 -2.775 1.00 9.52 117 GLN D O 1
ATOM 3469 N N . PHE D 1 118 ? 63.210 86.011 -2.687 1.00 9.81 118 PHE D N 1
ATOM 3470 C CA . PHE D 1 118 ? 62.372 87.093 -2.189 1.00 10.94 118 PHE D CA 1
ATOM 3471 C C . PHE D 1 118 ? 62.861 87.445 -0.782 1.00 12.15 118 PHE D C 1
ATOM 3472 O O . PHE D 1 118 ? 63.181 88.602 -0.507 1.00 12.58 118 PHE D O 1
ATOM 3480 N N . GLY D 1 119 ? 62.958 86.422 0.067 1.00 13.21 119 GLY D N 1
ATOM 3481 C CA . GLY D 1 119 ? 63.379 86.564 1.463 1.00 15.55 119 GLY D CA 1
ATOM 3482 C C . GLY D 1 119 ? 64.874 86.717 1.676 1.00 16.77 119 GLY D C 1
ATOM 3483 O O . GLY D 1 119 ? 65.683 86.417 0.791 1.00 17.22 119 GLY D O 1
ATOM 3484 N N . ILE D 1 120 ? 65.225 87.185 2.869 1.00 17.88 120 ILE D N 1
ATOM 3485 C CA . ILE D 1 120 ? 66.602 87.431 3.284 1.00 18.97 120 ILE D CA 1
ATOM 3486 C C . ILE D 1 120 ? 67.172 86.150 3.903 1.00 19.37 120 ILE D C 1
ATOM 3487 O O . ILE D 1 120 ? 68.381 85.888 3.846 1.00 19.99 120 ILE D O 1
ATOM 3492 N N . PRO E 1 8 ? 13.135 70.910 -9.323 1.00 23.55 8 PRO E N 1
ATOM 3493 C CA . PRO E 1 8 ? 14.122 71.990 -9.349 1.00 23.53 8 PRO E CA 1
ATOM 3494 C C . PRO E 1 8 ? 13.632 73.235 -8.603 1.00 23.49 8 PRO E C 1
ATOM 3495 O O . PRO E 1 8 ? 12.680 73.890 -9.036 1.00 23.43 8 PRO E O 1
ATOM 3499 N N . SER E 1 9 ? 14.285 73.546 -7.487 1.00 23.46 9 SER E N 1
ATOM 3500 C CA . SER E 1 9 ? 13.928 74.701 -6.667 1.00 23.38 9 SER E CA 1
ATOM 3501 C C . SER E 1 9 ? 15.074 75.709 -6.610 1.00 23.30 9 SER E C 1
ATOM 3502 O O . SER E 1 9 ? 16.166 75.392 -6.134 1.00 23.22 9 SER E O 1
ATOM 3505 N N . GLN E 1 10 ? 14.815 76.918 -7.102 1.00 23.17 10 GLN E N 1
ATOM 3506 C CA . GLN E 1 10 ? 15.814 77.988 -7.102 1.00 23.18 10 GLN E CA 1
ATOM 3507 C C . GLN E 1 10 ? 15.753 78.741 -5.777 1.00 22.90 10 GLN E C 1
ATOM 3508 O O . GLN E 1 10 ? 14.810 79.495 -5.522 1.00 22.94 10 GLN E O 1
ATOM 3514 N N . VAL E 1 11 ? 16.764 78.527 -4.940 1.00 22.61 11 VAL E N 1
ATOM 3515 C CA . VAL E 1 11 ? 16.792 79.101 -3.596 1.00 22.36 11 VAL E CA 1
ATOM 3516 C C . VAL E 1 11 ? 17.832 80.211 -3.454 1.00 22.29 11 VAL E C 1
ATOM 3517 O O . VAL E 1 11 ? 19.018 80.010 -3.734 1.00 22.23 11 VAL E O 1
ATOM 3521 N N . ALA E 1 12 ? 17.371 81.379 -3.016 1.00 22.07 12 ALA E N 1
ATOM 3522 C CA . ALA E 1 12 ? 18.242 82.517 -2.769 1.00 22.02 12 ALA E CA 1
ATOM 3523 C C . ALA E 1 12 ? 18.545 82.623 -1.276 1.00 22.02 12 ALA E C 1
ATOM 3524 O O . ALA E 1 12 ? 17.680 82.999 -0.480 1.00 22.00 12 ALA E O 1
ATOM 3526 N N . PHE E 1 13 ? 19.772 82.269 -0.903 1.00 22.02 13 PHE E N 1
ATOM 3527 C CA . PHE E 1 13 ? 20.218 82.341 0.487 1.00 22.01 13 PHE E CA 1
ATOM 3528 C C . PHE E 1 13 ? 20.825 83.710 0.761 1.00 22.17 13 PHE E C 1
ATOM 3529 O O . PHE E 1 13 ? 21.640 84.197 -0.025 1.00 22.27 13 PHE E O 1
ATOM 3537 N N . GLU E 1 14 ? 20.439 84.316 1.882 1.00 22.22 14 GLU E N 1
ATOM 3538 C CA . GLU E 1 14 ? 20.888 85.667 2.228 1.00 22.36 14 GLU E CA 1
ATOM 3539 C C . GLU E 1 14 ? 21.383 85.796 3.667 1.00 22.17 14 GLU E C 1
ATOM 3540 O O . GLU E 1 14 ? 20.828 85.184 4.581 1.00 22.05 14 GLU E O 1
ATOM 3546 N N . ILE E 1 15 ? 22.434 86.594 3.849 1.00 22.13 15 ILE E N 1
ATOM 3547 C CA . ILE E 1 15 ? 22.995 86.882 5.171 1.00 22.13 15 ILE E CA 1
ATOM 3548 C C . ILE E 1 15 ? 23.740 88.224 5.168 1.00 22.14 15 ILE E C 1
ATOM 3549 O O . ILE E 1 15 ? 24.175 88.700 4.114 1.00 22.14 15 ILE E O 1
ATOM 3554 N N . ARG E 1 16 ? 23.862 88.827 6.351 1.00 22.08 16 ARG E N 1
ATOM 3555 C CA . ARG E 1 16 ? 24.540 90.109 6.536 1.00 22.07 16 ARG E CA 1
ATOM 3556 C C . ARG E 1 16 ? 25.675 89.956 7.542 1.00 21.95 16 ARG E C 1
ATOM 3557 O O . ARG E 1 16 ? 25.646 89.056 8.382 1.00 21.96 16 ARG E O 1
ATOM 3565 N N . GLY E 1 17 ? 26.665 90.842 7.464 1.00 21.83 17 GLY E N 1
ATOM 3566 C CA . GLY E 1 17 ? 27.788 90.817 8.399 1.00 21.77 17 GLY E CA 1
ATOM 3567 C C . GLY E 1 17 ? 28.982 91.661 7.993 1.00 21.78 17 GLY E C 1
ATOM 3568 O O . GLY E 1 17 ? 29.075 92.121 6.851 1.00 21.60 17 GLY E O 1
ATOM 3569 N N . THR E 1 18 ? 29.890 91.863 8.947 1.00 21.83 18 THR E N 1
ATOM 3570 C CA . THR E 1 18 ? 31.113 92.640 8.740 1.00 21.75 18 THR E CA 1
ATOM 3571 C C . THR E 1 18 ? 32.194 91.748 8.133 1.00 21.46 18 THR E C 1
ATOM 3572 O O . THR E 1 18 ? 32.319 90.575 8.500 1.00 21.50 18 THR E O 1
ATOM 3576 N N . LEU E 1 19 ? 32.968 92.310 7.206 1.00 21.14 19 LEU E N 1
ATOM 3577 C CA . LEU E 1 19 ? 34.021 91.568 6.513 1.00 20.85 19 LEU E CA 1
ATOM 3578 C C . LEU E 1 19 ? 35.311 92.372 6.354 1.00 20.54 19 LEU E C 1
ATOM 3579 O O . LEU E 1 19 ? 35.291 93.601 6.334 1.00 20.36 19 LEU E O 1
ATOM 3584 N N . LEU E 1 20 ? 36.428 91.658 6.243 1.00 20.18 20 LEU E N 1
ATOM 3585 C CA . LEU E 1 20 ? 37.733 92.263 5.993 1.00 19.98 20 LEU E CA 1
ATOM 3586 C C . LEU E 1 20 ? 37.861 92.608 4.503 1.00 19.82 20 LEU E C 1
ATOM 3587 O O . LEU E 1 20 ? 37.045 92.153 3.699 1.00 19.73 20 LEU E O 1
ATOM 3592 N N . PRO E 1 21 ? 38.859 93.443 4.129 1.00 19.79 21 PRO E N 1
ATOM 3593 C CA . PRO E 1 21 ? 39.054 93.736 2.704 1.00 19.53 21 PRO E CA 1
ATOM 3594 C C . PRO E 1 21 ? 39.190 92.467 1.858 1.00 19.30 21 PRO E C 1
ATOM 3595 O O . PRO E 1 21 ? 39.995 91.588 2.177 1.00 19.40 21 PRO E O 1
ATOM 3599 N N . GLY E 1 22 ? 38.376 92.371 0.809 1.00 18.95 22 GLY E N 1
ATOM 3600 C CA . GLY E 1 22 ? 38.407 91.236 -0.109 1.00 18.55 22 GLY E CA 1
ATOM 3601 C C . GLY E 1 22 ? 37.729 89.960 0.368 1.00 18.28 22 GLY E C 1
ATOM 3602 O O . GLY E 1 22 ? 37.573 89.010 -0.406 1.00 18.21 22 GLY E O 1
ATOM 3603 N N . GLU E 1 23 ? 37.328 89.935 1.638 1.00 18.18 23 GLU E N 1
ATOM 3604 C CA . GLU E 1 23 ? 36.665 88.776 2.232 1.00 17.97 23 GLU E CA 1
ATOM 3605 C C . GLU E 1 23 ? 35.199 88.715 1.802 1.00 18.07 23 GLU E C 1
ATOM 3606 O O . GLU E 1 23 ? 34.567 89.747 1.570 1.00 18.01 23 GLU E O 1
ATOM 3612 N N . VAL E 1 24 ? 34.674 87.499 1.680 1.00 18.24 24 VAL E N 1
ATOM 3613 C CA . VAL E 1 24 ? 33.284 87.284 1.285 1.00 18.21 24 VAL E CA 1
ATOM 3614 C C . VAL E 1 24 ? 32.622 86.255 2.201 1.00 18.61 24 VAL E C 1
ATOM 3615 O O . VAL E 1 24 ? 33.306 85.560 2.961 1.00 18.40 24 VAL E O 1
ATOM 3619 N N . PHE E 1 25 ? 31.294 86.182 2.137 1.00 18.89 25 PHE E N 1
ATOM 3620 C CA . PHE E 1 25 ? 30.548 85.117 2.801 1.00 19.03 25 PHE E CA 1
ATOM 3621 C C . PHE E 1 25 ? 30.329 83.989 1.800 1.00 19.28 25 PHE E C 1
ATOM 3622 O O . PHE E 1 25 ? 30.238 84.229 0.589 1.00 19.14 25 PHE E O 1
ATOM 3630 N N . ALA E 1 26 ? 30.249 82.760 2.301 1.00 19.52 26 ALA E N 1
ATOM 3631 C CA . ALA E 1 26 ? 30.036 81.605 1.441 1.00 19.67 26 ALA E CA 1
ATOM 3632 C C . ALA E 1 26 ? 29.065 80.637 2.089 1.00 19.82 26 ALA E C 1
ATOM 3633 O O . ALA E 1 26 ? 28.907 80.627 3.315 1.00 20.07 26 ALA E O 1
ATOM 3635 N N . ILE E 1 27 ? 28.400 79.843 1.258 1.00 19.90 27 ILE E N 1
ATOM 3636 C CA . ILE E 1 27 ? 27.488 78.811 1.746 1.00 20.02 27 ILE E CA 1
ATOM 3637 C C . ILE E 1 27 ? 28.029 77.432 1.381 1.00 19.96 27 ILE E C 1
ATOM 3638 O O . ILE E 1 27 ? 28.451 77.191 0.249 1.00 20.03 27 ILE E O 1
ATOM 3643 N N . CYS E 1 28 ? 28.038 76.538 2.363 1.00 19.95 28 CYS E N 1
ATOM 3644 C CA . CYS E 1 28 ? 28.543 75.197 2.161 1.00 19.94 28 CYS E CA 1
ATOM 3645 C C . CYS E 1 28 ? 27.625 74.214 2.894 1.00 19.95 28 CYS E C 1
ATOM 3646 O O . CYS E 1 28 ? 27.210 74.473 4.025 1.00 19.95 28 CYS E O 1
ATOM 3649 N N . GLY E 1 29 ? 27.292 73.101 2.245 1.00 19.92 29 GLY E N 1
ATOM 3650 C CA . GLY E 1 29 ? 26.319 72.165 2.813 1.00 20.22 29 GLY E CA 1
ATOM 3651 C C . GLY E 1 29 ? 26.297 70.759 2.250 1.00 20.25 29 GLY E C 1
ATOM 3652 O O . GLY E 1 29 ? 27.187 70.366 1.495 1.00 20.55 29 GLY E O 1
ATOM 3653 N N . SER E 1 30 ? 25.240 70.028 2.596 1.00 20.40 30 SER E N 1
ATOM 3654 C CA . SER E 1 30 ? 25.126 68.582 2.362 1.00 20.44 30 SER E CA 1
ATOM 3655 C C . SER E 1 30 ? 24.589 68.083 1.014 1.00 20.58 30 SER E C 1
ATOM 3656 O O . SER E 1 30 ? 23.892 67.066 0.974 1.00 20.90 30 SER E O 1
ATOM 3659 N N . CYS E 1 31 ? 24.893 68.780 -0.076 1.00 20.73 31 CYS E N 1
ATOM 3660 C CA . CYS E 1 31 ? 24.545 68.281 -1.416 1.00 20.77 31 CYS E CA 1
ATOM 3661 C C . CYS E 1 31 ? 25.567 68.739 -2.461 1.00 20.55 31 CYS E C 1
ATOM 3662 O O . CYS E 1 31 ? 26.485 69.502 -2.138 1.00 20.34 31 CYS E O 1
ATOM 3665 N N . ASP E 1 32 ? 25.420 68.256 -3.696 1.00 20.33 32 ASP E N 1
ATOM 3666 C CA . ASP E 1 32 ? 26.320 68.620 -4.801 1.00 20.27 32 ASP E CA 1
ATOM 3667 C C . ASP E 1 32 ? 26.398 70.127 -5.035 1.00 19.84 32 ASP E C 1
ATOM 3668 O O . ASP E 1 32 ? 27.483 70.665 -5.246 1.00 19.84 32 ASP E O 1
ATOM 3673 N N . ALA E 1 33 ? 25.242 70.791 -5.000 1.00 19.66 33 ALA E N 1
ATOM 3674 C CA . ALA E 1 33 ? 25.140 72.236 -5.226 1.00 19.22 33 ALA E CA 1
ATOM 3675 C C . ALA E 1 33 ? 25.825 73.063 -4.135 1.00 19.08 33 ALA E C 1
ATOM 3676 O O . ALA E 1 33 ? 26.309 74.172 -4.394 1.00 19.04 33 ALA E O 1
ATOM 3678 N N . LEU E 1 34 ? 25.860 72.523 -2.920 1.00 18.55 34 LEU E N 1
ATOM 3679 C CA . LEU E 1 34 ? 26.499 73.203 -1.794 1.00 18.26 34 LEU E CA 1
ATOM 3680 C C . LEU E 1 34 ? 27.899 72.659 -1.493 1.00 18.05 34 LEU E C 1
ATOM 3681 O O . LEU E 1 34 ? 28.535 73.050 -0.509 1.00 18.23 34 LEU E O 1
ATOM 3686 N N . GLY E 1 35 ? 28.364 71.757 -2.356 1.00 17.84 35 GLY E N 1
ATOM 3687 C CA . GLY E 1 35 ? 29.718 71.221 -2.299 1.00 17.64 35 GLY E CA 1
ATOM 3688 C C . GLY E 1 35 ? 29.992 70.057 -1.372 1.00 17.70 35 GLY E C 1
ATOM 3689 O O . GLY E 1 35 ? 31.154 69.734 -1.133 1.00 17.48 35 GLY E O 1
ATOM 3690 N N . ASN E 1 36 ? 28.934 69.423 -0.856 1.00 17.71 36 ASN E N 1
ATOM 3691 C CA . ASN E 1 36 ? 29.056 68.288 0.068 1.00 17.56 36 ASN E CA 1
ATOM 3692 C C . ASN E 1 36 ? 30.045 68.547 1.207 1.00 17.38 36 ASN E C 1
ATOM 3693 O O . ASN E 1 36 ? 30.959 67.753 1.437 1.00 17.17 36 ASN E O 1
ATOM 3698 N N . TRP E 1 37 ? 29.859 69.681 1.888 1.00 17.25 37 TRP E N 1
ATOM 3699 C CA . TRP E 1 37 ? 30.690 70.109 3.023 1.00 17.10 37 TRP E CA 1
ATOM 3700 C C . TRP E 1 37 ? 32.177 70.363 2.714 1.00 17.17 37 TRP E C 1
ATOM 3701 O O . TRP E 1 37 ? 32.966 70.597 3.627 1.00 17.01 37 TRP E O 1
ATOM 3712 N N . ASN E 1 38 ? 32.545 70.322 1.432 1.00 17.02 38 ASN E N 1
ATOM 3713 C CA . ASN E 1 38 ? 33.898 70.629 0.982 1.00 17.08 38 ASN E CA 1
ATOM 3714 C C . ASN E 1 38 ? 33.972 72.148 0.790 1.00 17.20 38 ASN E C 1
ATOM 3715 O O . ASN E 1 38 ? 33.335 72.685 -0.120 1.00 17.36 38 ASN E O 1
ATOM 3720 N N . PRO E 1 39 ? 34.708 72.852 1.676 1.00 17.09 39 PRO E N 1
ATOM 3721 C CA . PRO E 1 39 ? 34.819 74.306 1.553 1.00 17.49 39 PRO E CA 1
ATOM 3722 C C . PRO E 1 39 ? 35.369 74.774 0.189 1.00 17.71 39 PRO E C 1
ATOM 3723 O O . PRO E 1 39 ? 35.038 75.872 -0.256 1.00 17.90 39 PRO E O 1
ATOM 3727 N N . GLN E 1 40 ? 36.175 73.935 -0.465 1.00 18.00 40 GLN E N 1
ATOM 3728 C CA . GLN E 1 40 ? 36.702 74.228 -1.800 1.00 18.41 40 GLN E CA 1
ATOM 3729 C C . GLN E 1 40 ? 35.591 74.284 -2.847 1.00 18.74 40 GLN E C 1
ATOM 3730 O O . GLN E 1 40 ? 35.744 74.940 -3.876 1.00 19.14 40 GLN E O 1
ATOM 3736 N N . ASN E 1 41 ? 34.479 73.597 -2.578 1.00 18.67 41 ASN E N 1
ATOM 3737 C CA . ASN E 1 41 ? 33.325 73.595 -3.484 1.00 18.79 41 ASN E CA 1
ATOM 3738 C C . ASN E 1 41 ? 32.151 74.439 -2.981 1.00 18.99 41 ASN E C 1
ATOM 3739 O O . ASN E 1 41 ? 31.027 74.318 -3.480 1.00 19.12 41 ASN E O 1
ATOM 3744 N N . ALA E 1 42 ? 32.421 75.299 -2.001 1.00 18.86 42 ALA E N 1
ATOM 3745 C CA . ALA E 1 42 ? 31.405 76.163 -1.440 1.00 19.17 42 ALA E CA 1
ATOM 3746 C C . ALA E 1 42 ? 31.011 77.227 -2.457 1.00 19.58 42 ALA E C 1
ATOM 3747 O O . ALA E 1 42 ? 31.730 77.472 -3.430 1.00 19.48 42 ALA E O 1
ATOM 3749 N N . VAL E 1 43 ? 29.862 77.852 -2.234 1.00 19.90 43 VAL E N 1
ATOM 3750 C CA . VAL E 1 43 ? 29.361 78.870 -3.143 1.00 20.12 43 VAL E CA 1
ATOM 3751 C C . VAL E 1 43 ? 29.516 80.243 -2.499 1.00 20.53 43 VAL E C 1
ATOM 3752 O O . VAL E 1 43 ? 28.981 80.494 -1.419 1.00 20.32 43 VAL E O 1
ATOM 3756 N N . ALA E 1 44 ? 30.272 81.120 -3.156 1.00 20.88 44 ALA E N 1
ATOM 3757 C CA . ALA E 1 44 ? 30.449 82.486 -2.672 1.00 21.40 44 ALA E CA 1
ATOM 3758 C C . ALA E 1 44 ? 29.177 83.295 -2.879 1.00 21.94 44 ALA E C 1
ATOM 3759 O O . ALA E 1 44 ? 28.565 83.243 -3.951 1.00 21.80 44 ALA E O 1
ATOM 3761 N N . LEU E 1 45 ? 28.783 84.034 -1.846 1.00 22.47 45 LEU E N 1
ATOM 3762 C CA . LEU E 1 45 ? 27.662 84.952 -1.950 1.00 23.49 45 LEU E CA 1
ATOM 3763 C C . LEU E 1 45 ? 28.146 86.216 -2.660 1.00 24.03 45 LEU E C 1
ATOM 3764 O O . LEU E 1 45 ? 29.344 86.511 -2.667 1.00 23.91 45 LEU E O 1
ATOM 3769 N N . LEU E 1 46 ? 27.216 86.940 -3.274 1.00 24.95 46 LEU E N 1
ATOM 3770 C CA . LEU E 1 46 ? 27.539 88.167 -3.996 1.00 25.81 46 LEU E CA 1
ATOM 3771 C C . LEU E 1 46 ? 27.025 89.384 -3.237 1.00 26.33 46 LEU E C 1
ATOM 3772 O O . LEU E 1 46 ? 25.968 89.309 -2.607 1.00 26.37 46 LEU E O 1
ATOM 3777 N N . PRO E 1 47 ? 27.771 90.510 -3.287 1.00 26.90 47 PRO E N 1
ATOM 3778 C CA . PRO E 1 47 ? 27.287 91.747 -2.673 1.00 27.35 47 PRO E CA 1
ATOM 3779 C C . PRO E 1 47 ? 26.084 92.289 -3.446 1.00 27.83 47 PRO E C 1
ATOM 3780 O O . PRO E 1 47 ? 26.164 92.479 -4.665 1.00 27.91 47 PRO E O 1
ATOM 3784 N N . GLU E 1 48 ? 24.980 92.517 -2.740 1.00 28.30 48 GLU E N 1
ATOM 3785 C CA . GLU E 1 48 ? 23.749 93.009 -3.358 1.00 28.98 48 GLU E CA 1
ATOM 3786 C C . GLU E 1 48 ? 23.080 94.057 -2.464 1.00 29.11 48 GLU E C 1
ATOM 3787 O O . GLU E 1 48 ? 23.106 93.947 -1.236 1.00 29.16 48 GLU E O 1
ATOM 3793 N N . ASN E 1 49 ? 22.494 95.078 -3.086 1.00 29.48 49 ASN E N 1
ATOM 3794 C CA . ASN E 1 49 ? 21.830 96.153 -2.346 1.00 29.66 49 ASN E CA 1
ATOM 3795 C C . ASN E 1 49 ? 20.314 95.973 -2.237 1.00 29.78 49 ASN E C 1
ATOM 3796 O O . ASN E 1 49 ? 19.556 96.361 -3.129 1.00 29.98 49 ASN E O 1
ATOM 3801 N N . SER E 1 54 ? 25.664 94.462 8.325 1.00 40.11 54 SER E N 1
ATOM 3802 C CA . SER E 1 54 ? 26.346 95.574 7.669 1.00 40.16 54 SER E CA 1
ATOM 3803 C C . SER E 1 54 ? 25.840 95.771 6.237 1.00 40.17 54 SER E C 1
ATOM 3804 O O . SER E 1 54 ? 25.311 96.835 5.897 1.00 40.25 54 SER E O 1
ATOM 3815 N N . LEU E 1 56 ? 24.072 93.384 2.689 1.00 37.64 56 LEU E N 1
ATOM 3816 C CA . LEU E 1 56 ? 23.394 92.154 2.284 1.00 36.38 56 LEU E CA 1
ATOM 3817 C C . LEU E 1 56 ? 24.188 91.369 1.238 1.00 35.56 56 LEU E C 1
ATOM 3818 O O . LEU E 1 56 ? 24.654 91.926 0.240 1.00 35.43 56 LEU E O 1
ATOM 3823 N N . TRP E 1 57 ? 24.335 90.071 1.490 1.00 34.46 57 TRP E N 1
ATOM 3824 C CA . TRP E 1 57 ? 25.007 89.151 0.577 1.00 33.43 57 TRP E CA 1
ATOM 3825 C C . TRP E 1 57 ? 24.027 88.060 0.157 1.00 32.82 57 TRP E C 1
ATOM 3826 O O . TRP E 1 57 ? 23.237 87.585 0.977 1.00 32.69 57 TRP E O 1
ATOM 3837 N N . LYS E 1 58 ? 24.071 87.673 -1.117 1.00 31.94 58 LYS E N 1
ATOM 3838 C CA . LYS E 1 58 ? 23.144 86.665 -1.634 1.00 31.19 58 LYS E CA 1
ATOM 3839 C C . LYS E 1 58 ? 23.735 85.698 -2.665 1.00 30.67 58 LYS E C 1
ATOM 3840 O O . LYS E 1 58 ? 24.649 86.040 -3.419 1.00 30.40 58 LYS E O 1
ATOM 3843 N N . ALA E 1 59 ? 23.184 84.488 -2.682 1.00 30.09 59 ALA E N 1
ATOM 3844 C CA . ALA E 1 59 ? 23.558 83.461 -3.642 1.00 29.59 59 ALA E CA 1
ATOM 3845 C C . ALA E 1 59 ? 22.308 82.690 -4.059 1.00 29.19 59 ALA E C 1
ATOM 3846 O O . ALA E 1 59 ? 21.579 82.174 -3.207 1.00 29.15 59 ALA E O 1
ATOM 3848 N N . THR E 1 60 ? 22.053 82.638 -5.364 1.00 28.63 60 THR E N 1
ATOM 3849 C CA . THR E 1 60 ? 20.916 81.887 -5.898 1.00 28.20 60 THR E CA 1
ATOM 3850 C C . THR E 1 60 ? 21.398 80.518 -6.372 1.00 27.90 60 THR E C 1
ATOM 3851 O O . THR E 1 60 ? 22.222 80.416 -7.286 1.00 27.86 60 THR E O 1
ATOM 3855 N N . ILE E 1 61 ? 20.870 79.474 -5.737 1.00 27.46 61 ILE E N 1
ATOM 3856 C CA . ILE E 1 61 ? 21.308 78.100 -5.968 1.00 27.12 61 ILE E CA 1
ATOM 3857 C C . ILE E 1 61 ? 20.133 77.163 -6.233 1.00 26.85 61 ILE E C 1
ATOM 3858 O O . ILE E 1 61 ? 19.126 77.202 -5.527 1.00 26.77 61 ILE E O 1
ATOM 3863 N N . VAL E 1 62 ? 20.278 76.319 -7.252 1.00 26.54 62 VAL E N 1
ATOM 3864 C CA . VAL E 1 62 ? 19.253 75.340 -7.608 1.00 26.30 62 VAL E CA 1
ATOM 3865 C C . VAL E 1 62 ? 19.418 74.071 -6.766 1.00 26.22 62 VAL E C 1
ATOM 3866 O O . VAL E 1 62 ? 20.457 73.407 -6.817 1.00 26.16 62 VAL E O 1
ATOM 3870 N N . LEU E 1 63 ? 18.390 73.753 -5.985 1.00 26.26 63 LEU E N 1
ATOM 3871 C CA . LEU E 1 63 ? 18.390 72.563 -5.133 1.00 26.29 63 LEU E CA 1
ATOM 3872 C C . LEU E 1 63 ? 17.333 71.561 -5.601 1.00 26.31 63 LEU E C 1
ATOM 3873 O O . LEU E 1 63 ? 16.522 71.870 -6.479 1.00 26.28 63 LEU E O 1
ATOM 3878 N N . SER E 1 64 ? 17.351 70.363 -5.018 1.00 26.36 64 SER E N 1
ATOM 3879 C CA . SER E 1 64 ? 16.388 69.316 -5.369 1.00 26.30 64 SER E CA 1
ATOM 3880 C C . SER E 1 64 ? 15.096 69.435 -4.567 1.00 26.26 64 SER E C 1
ATOM 3881 O O . SER E 1 64 ? 15.123 69.713 -3.367 1.00 26.22 64 SER E O 1
ATOM 3884 N N . ARG E 1 65 ? 13.976 69.212 -5.251 1.00 26.14 65 ARG E N 1
ATOM 3885 C CA . ARG E 1 65 ? 12.635 69.261 -4.664 1.00 26.08 65 ARG E CA 1
ATOM 3886 C C . ARG E 1 65 ? 12.377 68.199 -3.593 1.00 25.89 65 ARG E C 1
ATOM 3887 O O . ARG E 1 65 ? 12.556 67.003 -3.835 1.00 25.93 65 ARG E O 1
ATOM 3895 N N . GLY E 1 66 ? 11.951 68.654 -2.416 1.00 25.65 66 GLY E N 1
ATOM 3896 C CA . GLY E 1 66 ? 11.579 67.770 -1.309 1.00 25.41 66 GLY E CA 1
ATOM 3897 C C . GLY E 1 66 ? 12.714 67.064 -0.591 1.00 25.21 66 GLY E C 1
ATOM 3898 O O . GLY E 1 66 ? 12.474 66.165 0.218 1.00 25.18 66 GLY E O 1
ATOM 3899 N N . VAL E 1 67 ? 13.948 67.475 -0.879 1.00 25.05 67 VAL E N 1
ATOM 3900 C CA . VAL E 1 67 ? 15.131 66.870 -0.273 1.00 24.84 67 VAL E CA 1
ATOM 3901 C C . VAL E 1 67 ? 15.674 67.750 0.856 1.00 24.70 67 VAL E C 1
ATOM 3902 O O . VAL E 1 67 ? 15.930 68.942 0.661 1.00 24.72 67 VAL E O 1
ATOM 3906 N N . SER E 1 68 ? 15.832 67.151 2.036 1.00 24.54 68 SER E N 1
ATOM 3907 C CA . SER E 1 68 ? 16.372 67.844 3.202 1.00 24.25 68 SER E CA 1
ATOM 3908 C C . SER E 1 68 ? 17.860 68.117 3.021 1.00 24.09 68 SER E C 1
ATOM 3909 O O . SER E 1 68 ? 18.638 67.211 2.708 1.00 24.05 68 SER E O 1
ATOM 3912 N N . VAL E 1 69 ? 18.239 69.377 3.214 1.00 23.91 69 VAL E N 1
ATOM 3913 C CA . VAL E 1 69 ? 19.618 69.824 3.033 1.00 23.49 69 VAL E CA 1
ATOM 3914 C C . VAL E 1 69 ? 20.094 70.607 4.258 1.00 23.34 69 VAL E C 1
ATOM 3915 O O . VAL E 1 69 ? 19.411 71.523 4.715 1.00 23.41 69 VAL E O 1
ATOM 3919 N N . GLN E 1 70 ? 21.253 70.225 4.793 1.00 23.21 70 GLN E N 1
ATOM 3920 C CA . GLN E 1 70 ? 21.881 70.951 5.902 1.00 23.13 70 GLN E CA 1
ATOM 3921 C C . GLN E 1 70 ? 22.985 71.851 5.345 1.00 22.99 70 GLN E C 1
ATOM 3922 O O . GLN E 1 70 ? 23.653 71.491 4.375 1.00 22.82 70 GLN E O 1
ATOM 3928 N N . TYR E 1 71 ? 23.173 73.018 5.956 1.00 22.88 71 TYR E N 1
ATOM 3929 C CA . TYR E 1 71 ? 24.160 73.988 5.477 1.00 22.71 71 TYR E CA 1
ATOM 3930 C C . TYR E 1 71 ? 24.634 74.942 6.570 1.00 22.63 71 TYR E C 1
ATOM 3931 O O . TYR E 1 71 ? 23.978 75.100 7.596 1.00 22.60 71 TYR E O 1
ATOM 3940 N N . ARG E 1 72 ? 25.783 75.567 6.329 1.00 22.42 72 ARG E N 1
ATOM 3941 C CA . ARG E 1 72 ? 26.340 76.590 7.205 1.00 22.36 72 ARG E CA 1
ATOM 3942 C C . ARG E 1 72 ? 27.018 77.644 6.342 1.00 21.82 72 ARG E C 1
ATOM 3943 O O . ARG E 1 72 ? 27.368 77.387 5.185 1.00 21.44 72 ARG E O 1
ATOM 3951 N N . TYR E 1 73 ? 27.192 78.833 6.907 1.00 21.43 73 TYR E N 1
ATOM 3952 C CA . TYR E 1 73 ? 27.889 79.904 6.222 1.00 21.01 73 TYR E CA 1
ATOM 3953 C C . TYR E 1 73 ? 29.277 80.051 6.803 1.00 20.88 73 TYR E C 1
ATOM 3954 O O . TYR E 1 73 ? 29.486 79.810 7.996 1.00 20.88 73 TYR E O 1
ATOM 3963 N N . PHE E 1 74 ? 30.228 80.429 5.954 1.00 20.57 74 PHE E N 1
ATOM 3964 C CA . PHE E 1 74 ? 31.534 80.842 6.443 1.00 20.33 74 PHE E CA 1
ATOM 3965 C C . PHE E 1 74 ? 31.972 82.128 5.767 1.00 20.13 74 PHE E C 1
ATOM 3966 O O . PHE E 1 74 ? 31.387 82.556 4.767 1.00 20.24 74 PHE E O 1
ATOM 3974 N N . LYS E 1 75 ? 32.962 82.777 6.359 1.00 19.78 75 LYS E N 1
ATOM 3975 C CA . LYS E 1 75 ? 33.588 83.903 5.708 1.00 19.40 75 LYS E CA 1
ATOM 3976 C C . LYS E 1 75 ? 35.003 83.487 5.344 1.00 19.06 75 LYS E C 1
ATOM 3977 O O . LYS E 1 75 ? 35.684 82.803 6.109 1.00 18.92 75 LYS E O 1
ATOM 3983 N N . GLY E 1 76 ? 35.423 83.869 4.150 1.00 18.90 76 GLY E N 1
ATOM 3984 C CA . GLY E 1 76 ? 36.752 83.526 3.681 1.00 18.97 76 GLY E CA 1
ATOM 3985 C C . GLY E 1 76 ? 37.102 84.209 2.386 1.00 18.90 76 GLY E C 1
ATOM 3986 O O . GLY E 1 76 ? 36.512 85.227 2.029 1.00 19.26 76 GLY E O 1
ATOM 3987 N N . TYR E 1 77 ? 38.062 83.628 1.675 1.00 18.95 77 TYR E N 1
ATOM 3988 C CA . TYR E 1 77 ? 38.581 84.211 0.447 1.00 18.70 77 TYR E CA 1
ATOM 3989 C C . TYR E 1 77 ? 38.509 83.224 -0.699 1.00 18.71 77 TYR E C 1
ATOM 3990 O O . TYR E 1 77 ? 38.889 82.059 -0.553 1.00 18.55 77 TYR E O 1
ATOM 3999 N N . PHE E 1 78 ? 38.001 83.705 -1.831 1.00 18.83 78 PHE E N 1
ATOM 4000 C CA . PHE E 1 78 ? 37.935 82.932 -3.066 1.00 18.83 78 PHE E CA 1
ATOM 4001 C C . PHE E 1 78 ? 39.016 83.461 -4.003 1.00 19.12 78 PHE E C 1
ATOM 4002 O O . PHE E 1 78 ? 38.916 84.564 -4.543 1.00 18.59 78 PHE E O 1
ATOM 4010 N N . LEU E 1 79 ? 40.059 82.661 -4.180 1.00 19.39 79 LEU E N 1
ATOM 4011 C CA . LEU E 1 79 ? 41.241 83.101 -4.901 1.00 19.76 79 LEU E CA 1
ATOM 4012 C C . LEU E 1 79 ? 41.246 82.729 -6.370 1.00 20.24 79 LEU E C 1
ATOM 4013 O O . LEU E 1 79 ? 40.740 81.681 -6.760 1.00 20.08 79 LEU E O 1
ATOM 4018 N N . GLU E 1 80 ? 41.830 83.609 -7.175 1.00 20.44 80 GLU E N 1
ATOM 4019 C CA . GLU E 1 80 ? 42.039 83.365 -8.592 1.00 21.77 80 GLU E CA 1
ATOM 4020 C C . GLU E 1 80 ? 42.960 82.139 -8.724 1.00 21.77 80 GLU E C 1
ATOM 4021 O O . GLU E 1 80 ? 43.781 81.890 -7.838 1.00 21.20 80 GLU E O 1
ATOM 4027 N N . PRO E 1 81 ? 42.800 81.346 -9.805 1.00 22.38 81 PRO E N 1
ATOM 4028 C CA . PRO E 1 81 ? 43.690 80.208 -10.053 1.00 22.88 81 PRO E CA 1
ATOM 4029 C C . PRO E 1 81 ? 45.166 80.607 -9.990 1.00 23.39 81 PRO E C 1
ATOM 4030 O O . PRO E 1 81 ? 45.551 81.648 -10.533 1.00 23.12 81 PRO E O 1
ATOM 4034 N N . LYS E 1 82 ? 45.969 79.772 -9.336 1.00 24.23 82 LYS E N 1
ATOM 4035 C CA . LYS E 1 82 ? 47.404 80.002 -9.173 1.00 25.15 82 LYS E CA 1
ATOM 4036 C C . LYS E 1 82 ? 48.115 79.765 -10.503 1.00 25.30 82 LYS E C 1
ATOM 4037 O O . LYS E 1 82 ? 49.046 80.489 -10.863 1.00 24.94 82 LYS E O 1
ATOM 4043 N N . THR E 1 83 ? 47.663 78.738 -11.218 1.00 25.62 83 THR E N 1
ATOM 4044 C CA . THR E 1 83 ? 48.132 78.447 -12.562 1.00 26.56 83 THR E CA 1
ATOM 4045 C C . THR E 1 83 ? 46.905 78.605 -13.453 1.00 26.43 83 THR E C 1
ATOM 4046 O O . THR E 1 83 ? 45.800 78.213 -13.071 1.00 26.62 83 THR E O 1
ATOM 4050 N N . ILE E 1 84 ? 47.095 79.190 -14.628 1.00 26.42 84 ILE E N 1
ATOM 4051 C CA . ILE E 1 84 ? 45.968 79.518 -15.505 1.00 26.44 84 ILE E CA 1
ATOM 4052 C C . ILE E 1 84 ? 45.065 78.313 -15.823 1.00 26.22 84 ILE E C 1
ATOM 4053 O O . ILE E 1 84 ? 45.534 77.244 -16.226 1.00 26.38 84 ILE E O 1
ATOM 4058 N N . GLY E 1 85 ? 43.769 78.501 -15.595 1.00 25.91 85 GLY E N 1
ATOM 4059 C CA . GLY E 1 85 ? 42.782 77.450 -15.792 1.00 25.78 85 GLY E CA 1
ATOM 4060 C C . GLY E 1 85 ? 42.558 76.582 -14.566 1.00 25.76 85 GLY E C 1
ATOM 4061 O O . GLY E 1 85 ? 41.631 75.771 -14.541 1.00 25.72 85 GLY E O 1
ATOM 4062 N N . GLY E 1 86 ? 43.398 76.760 -13.545 1.00 25.54 86 GLY E N 1
ATOM 4063 C CA . GLY E 1 86 ? 43.293 75.996 -12.300 1.00 25.60 86 GLY E CA 1
ATOM 4064 C C . GLY E 1 86 ? 42.018 76.286 -11.526 1.00 25.67 86 GLY E C 1
ATOM 4065 O O . GLY E 1 86 ? 41.253 77.174 -11.897 1.00 25.61 86 GLY E O 1
ATOM 4066 N N . PRO E 1 87 ? 41.765 75.531 -10.443 1.00 25.94 87 PRO E N 1
ATOM 4067 C CA . PRO E 1 87 ? 40.556 75.804 -9.674 1.00 25.92 87 PRO E CA 1
ATOM 4068 C C . PRO E 1 87 ? 40.737 77.027 -8.781 1.00 25.75 87 PRO E C 1
ATOM 4069 O O . PRO E 1 87 ? 41.870 77.400 -8.470 1.00 25.64 87 PRO E O 1
ATOM 4073 N N . CYS E 1 88 ? 39.629 77.661 -8.412 1.00 26.22 88 CYS E N 1
ATOM 4074 C CA . CYS E 1 88 ? 39.652 78.738 -7.433 1.00 25.92 88 CYS E CA 1
ATOM 4075 C C . CYS E 1 88 ? 39.945 78.092 -6.082 1.00 25.15 88 CYS E C 1
ATOM 4076 O O . CYS E 1 88 ? 39.270 77.140 -5.685 1.00 25.26 88 CYS E O 1
ATOM 4079 N N . GLN E 1 89 ? 40.976 78.577 -5.399 1.00 24.09 89 GLN E N 1
ATOM 4080 C CA . GLN E 1 89 ? 41.283 78.076 -4.071 1.00 22.99 89 GLN E CA 1
ATOM 4081 C C . GLN E 1 89 ? 40.470 78.857 -3.037 1.00 22.20 89 GLN E C 1
ATOM 4082 O O . GLN E 1 89 ? 40.372 80.086 -3.102 1.00 22.06 89 GLN E O 1
ATOM 4088 N N . VAL E 1 90 ? 39.881 78.131 -2.096 1.00 21.23 90 VAL E N 1
ATOM 4089 C CA . VAL E 1 90 ? 39.099 78.750 -1.039 1.00 20.60 90 VAL E CA 1
ATOM 4090 C C . VAL E 1 90 ? 39.893 78.725 0.266 1.00 20.32 90 VAL E C 1
ATOM 4091 O O . VAL E 1 90 ? 40.500 77.712 0.630 1.00 20.01 90 VAL E O 1
ATOM 4095 N N . ILE E 1 91 ? 39.916 79.867 0.944 1.00 20.41 91 ILE E N 1
ATOM 4096 C CA . ILE E 1 91 ? 40.539 79.961 2.253 1.00 19.98 91 ILE E CA 1
ATOM 4097 C C . ILE E 1 91 ? 39.462 80.317 3.261 1.00 19.91 91 ILE E C 1
ATOM 4098 O O . ILE E 1 91 ? 38.871 81.396 3.194 1.00 19.58 91 ILE E O 1
ATOM 4103 N N . VAL E 1 92 ? 39.186 79.378 4.165 1.00 19.65 92 VAL E N 1
ATOM 4104 C CA . VAL E 1 92 ? 38.199 79.578 5.214 1.00 19.47 92 VAL E CA 1
ATOM 4105 C C . VAL E 1 92 ? 38.852 80.384 6.329 1.00 19.67 92 VAL E C 1
ATOM 4106 O O . VAL E 1 92 ? 39.888 79.988 6.877 1.00 19.47 92 VAL E O 1
ATOM 4110 N N . HIS E 1 93 ? 38.255 81.528 6.637 1.00 19.87 93 HIS E N 1
ATOM 4111 C CA . HIS E 1 93 ? 38.688 82.330 7.762 1.00 20.01 93 HIS E CA 1
ATOM 4112 C C . HIS E 1 93 ? 37.930 81.832 8.997 1.00 20.23 93 HIS E C 1
ATOM 4113 O O . HIS E 1 93 ? 38.545 81.344 9.951 1.00 20.21 93 HIS E O 1
ATOM 4120 N N . LYS E 1 94 ? 36.600 81.930 8.963 1.00 20.15 94 LYS E N 1
ATOM 4121 C CA . LYS E 1 94 ? 35.763 81.511 10.086 1.00 20.61 94 LYS E CA 1
ATOM 4122 C C . LYS E 1 94 ? 34.394 81.002 9.648 1.00 20.48 94 LYS E C 1
ATOM 4123 O O . LYS E 1 94 ? 33.739 81.594 8.785 1.00 20.29 94 LYS E O 1
ATOM 4129 N N . TRP E 1 95 ? 33.975 79.896 10.250 1.00 20.61 95 TRP E N 1
ATOM 4130 C CA . TRP E 1 95 ? 32.616 79.406 10.095 1.00 20.98 95 TRP E CA 1
ATOM 4131 C C . TRP E 1 95 ? 31.743 80.190 11.069 1.00 21.71 95 TRP E C 1
ATOM 4132 O O . TRP E 1 95 ? 32.242 80.710 12.076 1.00 21.41 95 TRP E O 1
ATOM 4143 N N . GLU E 1 96 ? 30.450 80.285 10.773 1.00 22.72 96 GLU E N 1
ATOM 4144 C CA . GLU E 1 96 ? 29.522 80.932 11.698 1.00 23.69 96 GLU E CA 1
ATOM 4145 C C . GLU E 1 96 ? 29.415 80.118 12.986 1.00 24.50 96 GLU E C 1
ATOM 4146 O O . GLU E 1 96 ? 29.502 78.885 12.961 1.00 24.69 96 GLU E O 1
ATOM 4152 N N . THR E 1 97 ? 29.232 80.818 14.102 1.00 25.44 97 THR E N 1
ATOM 4153 C CA . THR E 1 97 ? 29.151 80.188 15.425 1.00 26.34 97 THR E CA 1
ATOM 4154 C C . THR E 1 97 ? 27.736 79.701 15.795 1.00 26.66 97 THR E C 1
ATOM 4155 O O . THR E 1 97 ? 27.427 79.480 16.972 1.00 27.05 97 THR E O 1
ATOM 4159 N N . HIS E 1 98 ? 26.892 79.526 14.778 1.00 27.15 98 HIS E N 1
ATOM 4160 C CA . HIS E 1 98 ? 25.526 79.035 14.947 1.00 27.55 98 HIS E CA 1
ATOM 4161 C C . HIS E 1 98 ? 25.517 77.594 15.465 1.00 27.66 98 HIS E C 1
ATOM 4162 O O . HIS E 1 98 ? 26.111 76.700 14.856 1.00 27.90 98 HIS E O 1
ATOM 4169 N N . PRO E 1 101 ? 23.544 72.703 12.874 1.00 27.45 101 PRO E N 1
ATOM 4170 C CA . PRO E 1 101 ? 23.636 73.621 11.740 1.00 27.41 101 PRO E CA 1
ATOM 4171 C C . PRO E 1 101 ? 22.261 74.070 11.238 1.00 27.25 101 PRO E C 1
ATOM 4172 O O . PRO E 1 101 ? 21.260 73.886 11.933 1.00 27.33 101 PRO E O 1
ATOM 4176 N N . ARG E 1 102 ? 22.225 74.661 10.044 1.00 27.03 102 ARG E N 1
ATOM 4177 C CA . ARG E 1 102 ? 20.978 75.136 9.442 1.00 26.75 102 ARG E CA 1
ATOM 4178 C C . ARG E 1 102 ? 20.445 74.084 8.482 1.00 26.55 102 ARG E C 1
ATOM 4179 O O . ARG E 1 102 ? 21.215 73.300 7.933 1.00 26.39 102 ARG E O 1
ATOM 4187 N N . SER E 1 103 ? 19.129 74.068 8.283 1.00 26.44 103 SER E N 1
ATOM 4188 C CA . SER E 1 103 ? 18.499 73.088 7.394 1.00 26.42 103 SER E CA 1
ATOM 4189 C C . SER E 1 103 ? 17.351 73.659 6.557 1.00 26.27 103 SER E C 1
ATOM 4190 O O . SER E 1 103 ? 16.665 74.598 6.974 1.00 26.22 103 SER E O 1
ATOM 4193 N N . ILE E 1 104 ? 17.158 73.076 5.374 1.00 26.06 104 ILE E N 1
ATOM 4194 C CA . ILE E 1 104 ? 16.109 73.492 4.443 1.00 25.85 104 ILE E CA 1
ATOM 4195 C C . ILE E 1 104 ? 15.546 72.322 3.621 1.00 25.74 104 ILE E C 1
ATOM 4196 O O . ILE E 1 104 ? 16.295 71.487 3.110 1.00 25.68 104 ILE E O 1
ATOM 4201 N N . THR E 1 105 ? 14.220 72.270 3.517 1.00 25.69 105 THR E N 1
ATOM 4202 C CA . THR E 1 105 ? 13.536 71.289 2.676 1.00 25.64 105 THR E CA 1
ATOM 4203 C C . THR E 1 105 ? 12.651 72.045 1.676 1.00 25.54 105 THR E C 1
ATOM 4204 O O . THR E 1 105 ? 11.499 72.366 1.981 1.00 25.47 105 THR E O 1
ATOM 4208 N N . PRO E 1 106 ? 13.206 72.359 0.489 1.00 25.48 106 PRO E N 1
ATOM 4209 C CA . PRO E 1 106 ? 12.488 73.085 -0.562 1.00 25.38 106 PRO E CA 1
ATOM 4210 C C . PRO E 1 106 ? 11.243 72.366 -1.080 1.00 25.29 106 PRO E C 1
ATOM 4211 O O . PRO E 1 106 ? 11.324 71.230 -1.549 1.00 25.23 106 PRO E O 1
ATOM 4215 N N . LEU E 1 107 ? 10.102 73.043 -0.976 1.00 25.30 107 LEU E N 1
ATOM 4216 C CA . LEU E 1 107 ? 8.815 72.520 -1.439 1.00 25.26 107 LEU E CA 1
ATOM 4217 C C . LEU E 1 107 ? 8.107 73.558 -2.317 1.00 25.16 107 LEU E C 1
ATOM 4218 O O . LEU E 1 107 ? 6.893 73.491 -2.534 1.00 25.22 107 LEU E O 1
ATOM 4223 N N . GLU E 1 108 ? 8.888 74.514 -2.816 1.00 25.03 108 GLU E N 1
ATOM 4224 C CA . GLU E 1 108 ? 8.398 75.585 -3.682 1.00 24.91 108 GLU E CA 1
ATOM 4225 C C . GLU E 1 108 ? 9.347 75.777 -4.868 1.00 24.79 108 GLU E C 1
ATOM 4226 O O . GLU E 1 108 ? 10.505 75.359 -4.816 1.00 24.71 108 GLU E O 1
ATOM 4232 N N . SER E 1 109 ? 8.847 76.404 -5.931 1.00 24.70 109 SER E N 1
ATOM 4233 C CA . SER E 1 109 ? 9.633 76.654 -7.144 1.00 24.56 109 SER E CA 1
ATOM 4234 C C . SER E 1 109 ? 10.779 77.639 -6.889 1.00 24.44 109 SER E C 1
ATOM 4235 O O . SER E 1 109 ? 11.928 77.373 -7.253 1.00 24.35 109 SER E O 1
ATOM 4238 N N . GLU E 1 110 ? 10.453 78.770 -6.266 1.00 24.31 110 GLU E N 1
ATOM 4239 C CA . GLU E 1 110 ? 11.435 79.797 -5.912 1.00 24.19 110 GLU E CA 1
ATOM 4240 C C . GLU E 1 110 ? 11.299 80.170 -4.438 1.00 23.92 110 GLU E C 1
ATOM 4241 O O . GLU E 1 110 ? 10.200 80.476 -3.966 1.00 23.94 110 GLU E O 1
ATOM 4247 N N . ILE E 1 111 ? 12.418 80.132 -3.719 1.00 23.63 111 ILE E N 1
ATOM 4248 C CA . ILE E 1 111 ? 12.445 80.421 -2.283 1.00 23.39 111 ILE E CA 1
ATOM 4249 C C . ILE E 1 111 ? 13.535 81.445 -1.943 1.00 23.13 111 ILE E C 1
ATOM 4250 O O . ILE E 1 111 ? 14.626 81.421 -2.518 1.00 22.90 111 ILE E O 1
ATOM 4255 N N . ILE E 1 112 ? 13.222 82.345 -1.012 1.00 22.80 112 ILE E N 1
ATOM 4256 C CA . ILE E 1 112 ? 14.179 83.334 -0.524 1.00 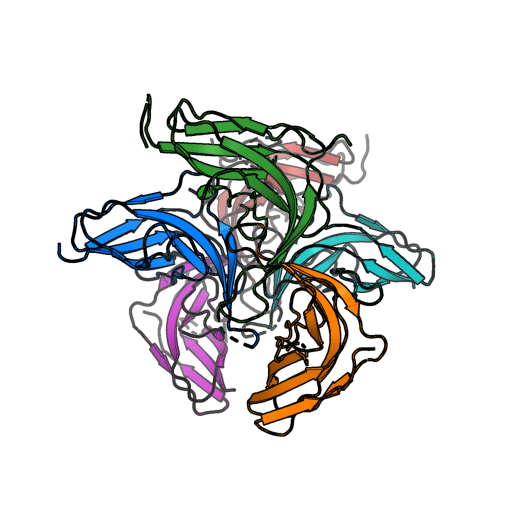22.50 112 ILE E CA 1
ATOM 4257 C C . ILE E 1 112 ? 14.396 83.125 0.976 1.00 22.28 112 ILE E C 1
ATOM 4258 O O . ILE E 1 112 ? 13.473 83.291 1.780 1.00 22.30 112 ILE E O 1
ATOM 4263 N N . ILE E 1 113 ? 15.619 82.742 1.334 1.00 22.02 113 ILE E N 1
ATOM 4264 C CA . ILE E 1 113 ? 15.989 82.476 2.723 1.00 21.72 113 ILE E CA 1
ATOM 4265 C C . ILE E 1 113 ? 16.852 83.605 3.286 1.00 21.59 113 ILE E C 1
ATOM 4266 O O . ILE E 1 113 ? 17.950 83.867 2.788 1.00 21.51 113 ILE E O 1
ATOM 4271 N N . ASP E 1 114 ? 16.340 84.272 4.317 1.00 21.32 114 ASP E N 1
ATOM 4272 C CA . ASP E 1 114 ? 17.073 85.330 4.999 1.00 21.20 114 ASP E CA 1
ATOM 4273 C C . ASP E 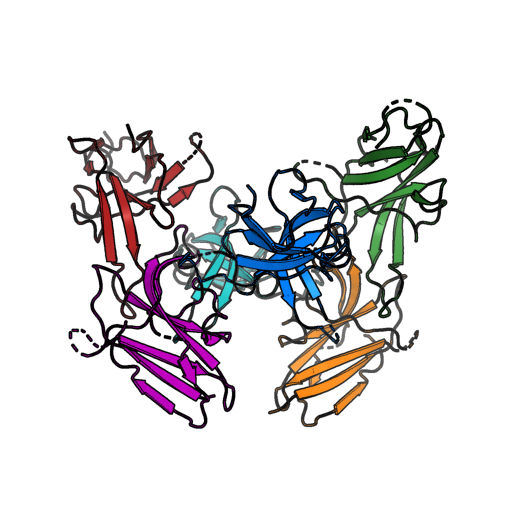1 114 ? 17.473 84.814 6.376 1.00 21.19 114 ASP E C 1
ATOM 4274 O O . ASP E 1 114 ? 16.638 84.702 7.276 1.00 21.14 114 ASP E O 1
ATOM 4279 N N . ASP E 1 115 ? 18.756 84.496 6.525 1.00 21.21 115 ASP E N 1
ATOM 4280 C CA . ASP E 1 115 ? 19.284 83.938 7.773 1.00 21.32 115 ASP E CA 1
ATOM 4281 C C . ASP E 1 115 ? 19.825 84.990 8.747 1.00 21.48 115 ASP E C 1
ATOM 4282 O O . ASP E 1 115 ? 20.571 84.669 9.677 1.00 21.52 115 ASP E O 1
ATOM 4287 N N . GLY E 1 116 ? 19.435 86.243 8.521 1.00 21.77 116 GLY E N 1
ATOM 4288 C CA . GLY E 1 116 ? 19.767 87.350 9.415 1.00 22.06 116 GLY E CA 1
ATOM 4289 C C . GLY E 1 116 ? 21.213 87.801 9.407 1.00 22.32 116 GLY E C 1
ATOM 4290 O O . GLY E 1 116 ? 21.743 88.200 8.369 1.00 22.22 116 GLY E O 1
ATOM 4291 N N . GLN E 1 117 ? 21.840 87.740 10.580 1.00 22.65 117 GLN E N 1
ATOM 4292 C CA . GLN E 1 117 ? 23.219 88.188 10.769 1.00 23.03 117 GLN E CA 1
ATOM 4293 C C . GLN E 1 117 ? 24.165 87.025 11.033 1.00 23.20 117 GLN E C 1
ATOM 4294 O O . GLN E 1 117 ? 23.817 86.077 11.740 1.00 23.36 117 GLN E O 1
ATOM 4300 N N . PHE E 1 118 ? 25.366 87.125 10.467 1.00 23.35 118 PHE E N 1
ATOM 4301 C CA . PHE E 1 118 ? 26.424 86.127 10.620 1.00 23.63 118 PHE E CA 1
ATOM 4302 C C . PHE E 1 118 ? 27.008 86.175 12.035 1.00 23.89 118 PHE E C 1
ATOM 4303 O O . PHE E 1 118 ? 27.347 87.250 12.540 1.00 23.94 118 PHE E O 1
ATOM 4311 N N . GLY E 1 119 ? 27.124 85.004 12.661 1.00 24.17 119 GLY E N 1
ATOM 4312 C CA . GLY E 1 119 ? 27.608 84.886 14.042 1.00 24.69 119 GLY E CA 1
ATOM 4313 C C . GLY E 1 119 ? 29.019 85.391 14.290 1.00 24.98 119 GLY E C 1
ATOM 4314 O O . GLY E 1 119 ? 29.310 85.941 15.358 1.00 25.07 119 GLY E O 1
ATOM 4315 N N . PRO F 1 8 ? 38.794 81.117 -45.088 1.00 19.57 8 PRO F N 1
ATOM 4316 C CA . PRO F 1 8 ? 38.832 80.325 -43.865 1.00 19.42 8 PRO F CA 1
ATOM 4317 C C . PRO F 1 8 ? 39.283 78.882 -44.088 1.00 19.23 8 PRO F C 1
ATOM 4318 O O . PRO F 1 8 ? 39.075 78.321 -45.167 1.00 19.30 8 PRO F O 1
ATOM 4322 N N . SER F 1 9 ? 39.904 78.301 -43.065 1.00 18.67 9 SER F N 1
ATOM 4323 C CA . SER F 1 9 ? 40.343 76.907 -43.090 1.00 18.43 9 SER F CA 1
ATOM 4324 C C . SER F 1 9 ? 39.602 76.134 -42.019 1.00 17.89 9 SER F C 1
ATOM 4325 O O . SER F 1 9 ? 39.581 76.547 -40.864 1.00 17.80 9 SER F O 1
ATOM 4328 N N . GLN F 1 10 ? 38.979 75.028 -42.418 1.00 17.70 10 GLN F N 1
ATOM 4329 C CA . GLN F 1 10 ? 38.307 74.127 -41.491 1.00 17.66 10 GLN F CA 1
ATOM 4330 C C . GLN F 1 10 ? 39.374 73.146 -41.034 1.00 17.27 10 GLN F C 1
ATOM 4331 O O . GLN F 1 10 ? 39.834 72.313 -41.818 1.00 17.22 10 GLN F O 1
ATOM 4337 N N . VAL F 1 11 ? 39.786 73.264 -39.773 1.00 16.96 11 VAL F N 1
ATOM 4338 C CA . VAL F 1 11 ? 40.893 72.466 -39.256 1.00 16.67 11 VAL F CA 1
ATOM 4339 C C . VAL F 1 11 ? 40.454 71.465 -38.185 1.00 16.78 11 VAL F C 1
ATOM 4340 O O . VAL F 1 11 ? 39.831 71.827 -37.181 1.00 16.44 11 VAL F O 1
ATOM 4344 N N . ALA F 1 12 ? 40.784 70.200 -38.420 1.00 16.81 12 ALA F N 1
ATOM 4345 C CA . ALA F 1 12 ? 40.531 69.152 -37.450 1.00 16.90 12 ALA F CA 1
ATOM 4346 C C . ALA F 1 12 ? 41.826 68.893 -36.685 1.00 16.99 12 ALA F C 1
ATOM 4347 O O . ALA F 1 12 ? 42.844 68.527 -37.282 1.00 17.18 12 ALA F O 1
ATOM 4349 N N . PHE F 1 13 ? 41.788 69.126 -35.375 1.00 16.62 13 PHE F N 1
ATOM 4350 C CA . PHE F 1 13 ? 42.921 68.875 -34.492 1.00 16.58 13 PHE F CA 1
ATOM 4351 C C . PHE F 1 13 ? 42.656 67.572 -33.753 1.00 16.61 13 PHE F C 1
ATOM 4352 O O . PHE F 1 13 ? 41.570 67.389 -33.203 1.00 16.68 13 PHE F O 1
ATOM 4360 N N . GLU F 1 14 ? 43.650 66.685 -33.722 1.00 16.68 14 GLU F N 1
ATOM 4361 C CA . GLU F 1 14 ? 43.498 65.369 -33.099 1.00 16.60 14 GLU F CA 1
ATOM 4362 C C . GLU F 1 14 ? 44.612 65.053 -32.116 1.00 16.11 14 GLU F C 1
ATOM 4363 O O . GLU F 1 14 ? 45.788 65.352 -32.363 1.00 16.02 14 GLU F O 1
ATOM 4369 N N . ILE F 1 15 ? 44.225 64.421 -31.011 1.00 14.99 15 ILE F N 1
ATOM 4370 C CA . ILE F 1 15 ? 45.151 64.010 -29.969 1.00 14.21 15 ILE F CA 1
ATOM 4371 C C . ILE F 1 15 ? 44.603 62.754 -29.269 1.00 13.66 15 ILE F C 1
ATOM 4372 O O . ILE F 1 15 ? 43.387 62.519 -29.260 1.00 13.36 15 ILE F O 1
ATOM 4377 N N . ARG F 1 16 ? 45.508 61.950 -28.710 1.00 13.18 16 ARG F N 1
ATOM 4378 C CA . ARG F 1 16 ? 45.157 60.706 -28.017 1.00 12.52 16 ARG F CA 1
ATOM 4379 C C . ARG F 1 16 ? 45.686 60.694 -26.591 1.00 12.17 16 ARG F C 1
ATOM 4380 O O . ARG F 1 16 ? 46.721 61.305 -26.298 1.00 12.08 16 ARG F O 1
ATOM 4388 N N . GLY F 1 17 ? 44.986 59.978 -25.710 1.00 11.69 17 GLY F N 1
ATOM 4389 C CA . GLY F 1 17 ? 45.430 59.817 -24.328 1.00 11.66 17 GLY F CA 1
ATOM 4390 C C . GLY F 1 17 ? 44.336 59.378 -23.376 1.00 11.51 17 GLY F C 1
ATOM 4391 O O . GLY F 1 17 ? 43.169 59.237 -23.760 1.00 11.49 17 GLY F O 1
ATOM 4392 N N . THR F 1 18 ? 44.721 59.174 -22.123 1.00 11.33 18 THR F N 1
ATOM 4393 C CA . THR F 1 18 ? 43.801 58.711 -21.096 1.00 11.85 18 THR F CA 1
ATOM 4394 C C . THR F 1 18 ? 43.176 59.890 -20.365 1.00 11.80 18 THR F C 1
ATOM 4395 O O . THR F 1 18 ? 43.730 60.990 -20.360 1.00 11.79 18 THR F O 1
ATOM 4399 N N . LEU F 1 19 ? 42.017 59.651 -19.755 1.00 11.51 19 LEU F N 1
ATOM 4400 C CA . LEU F 1 19 ? 41.305 60.692 -19.022 1.00 11.23 19 LEU F CA 1
ATOM 4401 C C . LEU F 1 19 ? 40.687 60.118 -17.765 1.00 10.93 19 LEU F C 1
ATOM 4402 O O . LEU F 1 19 ? 40.373 58.923 -17.706 1.00 10.91 19 LEU F O 1
ATOM 4407 N N . LEU F 1 20 ? 40.513 60.981 -16.766 1.00 10.52 20 LEU F N 1
ATOM 4408 C CA . LEU F 1 20 ? 39.856 60.612 -15.521 1.00 10.02 20 LEU F CA 1
ATOM 4409 C C . LEU F 1 20 ? 38.344 60.732 -15.709 1.00 9.87 20 LEU F C 1
ATOM 4410 O O . LEU F 1 20 ? 37.902 61.344 -16.682 1.00 9.87 20 LEU F O 1
ATOM 4415 N N . PRO F 1 21 ? 37.537 60.130 -14.805 1.00 9.82 21 PRO F N 1
ATOM 4416 C CA . PRO F 1 21 ? 36.075 60.266 -14.929 1.00 9.79 21 PRO F CA 1
ATOM 4417 C C . PRO F 1 21 ? 35.619 61.731 -14.994 1.00 9.85 21 PRO F C 1
ATOM 4418 O O . PRO F 1 21 ? 36.025 62.547 -14.165 1.00 9.68 21 PRO F O 1
ATOM 4422 N N . GLY F 1 22 ? 34.790 62.054 -15.984 1.00 10.43 22 GLY F N 1
ATOM 4423 C CA . GLY F 1 22 ? 34.297 63.423 -16.186 1.00 10.41 22 GLY F CA 1
ATOM 4424 C C . GLY F 1 22 ? 35.268 64.367 -16.885 1.00 10.77 22 GLY F C 1
ATOM 4425 O O . GLY F 1 22 ? 34.937 65.536 -17.153 1.00 10.71 22 GLY F O 1
ATOM 4426 N N . GLU F 1 23 ? 36.465 63.869 -17.185 1.00 10.74 23 GLU F N 1
ATOM 4427 C CA . GLU F 1 23 ? 37.510 64.678 -17.818 1.00 10.68 23 GLU F CA 1
ATOM 4428 C C . GLU F 1 23 ? 37.487 64.539 -19.341 1.00 10.66 23 GLU F C 1
ATOM 4429 O O . GLU F 1 23 ? 37.157 63.482 -19.874 1.00 10.37 23 GLU F O 1
ATOM 4435 N N . VAL F 1 24 ? 37.825 65.622 -20.036 1.00 10.80 24 VAL F N 1
ATOM 4436 C CA . VAL F 1 24 ? 37.874 65.625 -21.498 1.00 10.71 24 VAL F CA 1
ATOM 4437 C C . VAL F 1 24 ? 39.166 66.281 -21.977 1.00 10.74 24 VAL F C 1
ATOM 4438 O O . VAL F 1 24 ? 39.896 66.880 -21.184 1.00 10.77 24 VAL F O 1
ATOM 4442 N N . PHE F 1 25 ? 39.455 66.140 -23.271 1.00 10.84 25 PHE F N 1
ATOM 4443 C CA . PHE F 1 25 ? 40.538 66.885 -23.898 1.00 10.95 25 PHE F CA 1
ATOM 4444 C C . PHE F 1 25 ? 39.976 68.209 -24.412 1.00 11.08 25 PHE F C 1
ATOM 4445 O O . PHE F 1 25 ? 38.805 68.291 -24.794 1.00 10.52 25 PHE F O 1
ATOM 4453 N N . ALA F 1 26 ? 40.815 69.242 -24.375 1.00 11.22 26 ALA F N 1
ATOM 4454 C CA . ALA F 1 26 ? 40.462 70.566 -24.866 1.00 11.59 26 ALA F CA 1
ATOM 4455 C C . ALA F 1 26 ? 41.647 71.194 -25.575 1.00 11.82 26 ALA F C 1
ATOM 4456 O O . ALA F 1 26 ? 42.800 70.860 -25.297 1.00 12.33 26 ALA F O 1
ATOM 4458 N N . ILE F 1 27 ? 41.357 72.086 -26.512 1.00 11.97 27 ILE F N 1
ATOM 4459 C CA . ILE F 1 27 ? 42.396 72.825 -27.225 1.00 11.97 27 ILE F CA 1
ATOM 4460 C C . ILE F 1 27 ? 42.241 74.311 -26.905 1.00 12.35 27 ILE F C 1
ATOM 4461 O O . ILE F 1 27 ? 41.128 74.839 -26.874 1.00 12.54 27 ILE F O 1
ATOM 4466 N N . CYS F 1 28 ? 43.355 74.973 -26.628 1.00 12.89 28 CYS F N 1
ATOM 4467 C CA . CYS F 1 28 ? 43.327 76.380 -26.263 1.00 13.34 28 CYS F CA 1
ATOM 4468 C C . CYS F 1 28 ? 44.500 77.052 -26.955 1.00 13.62 28 CYS F C 1
ATOM 4469 O O . CYS F 1 28 ? 45.572 76.453 -27.078 1.00 14.18 28 CYS F O 1
ATOM 4472 N N . GLY F 1 29 ? 44.301 78.283 -27.418 1.00 13.79 29 GLY F N 1
ATOM 4473 C CA . GLY F 1 29 ? 45.324 78.947 -28.223 1.00 13.48 29 GLY F CA 1
ATOM 4474 C C . GLY F 1 29 ? 45.201 80.436 -28.461 1.00 13.72 29 GLY F C 1
ATOM 4475 O O . GLY F 1 29 ? 44.318 81.100 -27.919 1.00 13.31 29 GLY F O 1
ATOM 4476 N N . SER F 1 30 ? 46.081 80.931 -29.332 1.00 13.98 30 SER F N 1
ATOM 4477 C CA . SER F 1 30 ? 46.328 82.357 -29.556 1.00 14.68 30 SER F CA 1
ATOM 4478 C C . SER F 1 30 ? 45.301 83.196 -30.331 1.00 15.40 30 SER F C 1
ATOM 4479 O O . SER F 1 30 ? 45.576 84.363 -30.635 1.00 15.91 30 SER F O 1
ATOM 4482 N N . CYS F 1 31 ? 44.149 82.629 -30.672 1.00 16.06 31 CYS F N 1
ATOM 4483 C CA . CYS F 1 31 ? 43.137 83.380 -31.433 1.00 16.70 31 CYS F CA 1
ATOM 4484 C C . CYS F 1 31 ? 41.758 83.256 -30.789 1.00 16.51 31 CYS F C 1
ATOM 4485 O O . CYS F 1 31 ? 41.592 82.498 -29.834 1.00 16.31 31 CYS F O 1
ATOM 4488 N N . ASP F 1 32 ? 40.783 84.002 -31.314 1.00 16.31 32 ASP F N 1
ATOM 4489 C CA . ASP F 1 32 ? 39.399 83.967 -30.812 1.00 16.07 32 ASP F CA 1
ATOM 4490 C C . ASP F 1 32 ? 38.796 82.568 -30.796 1.00 15.68 32 ASP F C 1
ATOM 4491 O O . ASP F 1 32 ? 38.234 82.138 -29.787 1.00 15.87 32 ASP F O 1
ATOM 4496 N N . ALA F 1 33 ? 38.931 81.863 -31.915 1.00 15.21 33 ALA F N 1
ATOM 4497 C CA . ALA F 1 33 ? 38.365 80.532 -32.083 1.00 14.84 33 ALA F CA 1
ATOM 4498 C C . ALA F 1 33 ? 38.918 79.522 -31.075 1.00 14.55 33 ALA F C 1
ATOM 4499 O O . ALA F 1 33 ? 38.266 78.528 -30.775 1.00 14.74 33 ALA F O 1
ATOM 4501 N N . LEU F 1 34 ? 40.115 79.791 -30.559 1.00 14.19 34 LEU F N 1
ATOM 4502 C CA . LEU F 1 34 ? 40.752 78.924 -29.575 1.00 14.21 34 LEU F CA 1
ATOM 4503 C C . LEU F 1 34 ? 40.764 79.524 -28.165 1.00 14.05 34 LEU F C 1
ATOM 4504 O O . LEU F 1 34 ? 41.409 78.995 -27.257 1.00 13.92 34 LEU F O 1
ATOM 4509 N N . GLY F 1 35 ? 40.062 80.642 -27.996 1.00 14.17 35 GLY F N 1
ATOM 4510 C CA . GLY F 1 35 ? 39.878 81.245 -26.677 1.00 14.39 35 GLY F CA 1
ATOM 4511 C C . GLY F 1 35 ? 40.933 82.203 -26.156 1.00 14.33 35 GLY F C 1
ATOM 4512 O O . GLY F 1 35 ? 40.892 82.569 -24.989 1.00 14.49 35 GLY F O 1
ATOM 4513 N N . ASN F 1 36 ? 41.874 82.609 -27.008 1.00 14.55 36 ASN F N 1
ATOM 4514 C CA . ASN F 1 36 ? 42.931 83.566 -26.625 1.00 14.54 36 ASN F CA 1
ATOM 4515 C C . ASN F 1 36 ? 43.703 83.200 -25.348 1.00 14.43 36 ASN F C 1
ATOM 4516 O O . ASN F 1 36 ? 43.903 84.042 -24.470 1.00 14.33 36 ASN F O 1
ATOM 4521 N N . TRP F 1 37 ? 44.132 81.942 -25.264 1.00 14.27 37 TRP F N 1
ATOM 4522 C CA . TRP F 1 37 ? 44.866 81.402 -24.105 1.00 14.35 37 TRP F CA 1
ATOM 4523 C C . TRP F 1 37 ? 44.078 81.360 -22.781 1.00 14.27 37 TRP F C 1
ATOM 4524 O O . TRP F 1 37 ? 44.647 81.068 -21.726 1.00 14.37 37 TRP F O 1
ATOM 4535 N N . ASN F 1 38 ? 42.777 81.646 -22.857 1.00 14.18 38 ASN F N 1
ATOM 4536 C CA . ASN F 1 38 ? 41.872 81.569 -21.707 1.00 14.11 38 ASN F CA 1
ATOM 4537 C C . ASN F 1 38 ? 41.109 80.232 -21.733 1.00 13.91 38 ASN F C 1
ATOM 4538 O O . ASN F 1 38 ? 40.221 80.034 -22.568 1.00 13.67 38 ASN F O 1
ATOM 4543 N N . PRO F 1 39 ? 41.447 79.315 -20.810 1.00 13.84 39 PRO F N 1
ATOM 4544 C CA . PRO F 1 39 ? 40.814 77.993 -20.768 1.00 13.73 39 PRO F CA 1
ATOM 4545 C C . PRO F 1 39 ? 39.291 78.055 -20.666 1.00 13.44 39 PRO F C 1
ATOM 4546 O O . PRO F 1 39 ? 38.622 77.123 -21.102 1.00 13.11 39 PRO F O 1
ATOM 4550 N N . GLN F 1 40 ? 38.758 79.147 -20.112 1.00 13.07 40 GLN F N 1
ATOM 4551 C CA . GLN F 1 40 ? 37.306 79.331 -20.000 1.00 12.99 40 GLN F CA 1
ATOM 4552 C C . GLN F 1 40 ? 36.629 79.343 -21.368 1.00 13.03 40 GLN F C 1
ATOM 4553 O O . GLN F 1 40 ? 35.486 78.906 -21.505 1.00 12.79 40 GLN F O 1
ATOM 4559 N N . ASN F 1 41 ? 37.354 79.838 -22.374 1.00 12.85 41 ASN F N 1
ATOM 4560 C CA . ASN F 1 41 ? 36.854 79.898 -23.746 1.00 12.87 41 ASN F CA 1
ATOM 4561 C C . ASN F 1 41 ? 37.501 78.876 -24.683 1.00 12.66 41 ASN F C 1
ATOM 4562 O O . ASN F 1 41 ? 37.422 79.011 -25.904 1.00 13.02 41 ASN F O 1
ATOM 4567 N N . ALA F 1 42 ? 38.131 77.855 -24.105 1.00 12.42 42 ALA F N 1
ATOM 4568 C CA . ALA F 1 42 ? 38.768 76.791 -24.876 1.00 12.26 42 ALA F CA 1
ATOM 4569 C C . ALA F 1 42 ? 37.712 75.914 -25.551 1.00 12.09 42 ALA F C 1
ATOM 4570 O O . ALA F 1 42 ? 36.527 75.971 -25.206 1.00 12.05 42 ALA F O 1
ATOM 4572 N N . VAL F 1 43 ? 38.141 75.121 -26.525 1.00 11.75 43 VAL F N 1
ATOM 4573 C CA . VAL F 1 43 ? 37.226 74.230 -27.224 1.00 11.71 43 VAL F CA 1
ATOM 4574 C C . VAL F 1 43 ? 37.417 72.795 -26.739 1.00 11.62 43 VAL F C 1
ATOM 4575 O O . VAL F 1 43 ? 38.517 72.247 -26.817 1.00 11.19 43 VAL F O 1
ATOM 4579 N N . ALA F 1 44 ? 36.341 72.205 -26.225 1.00 11.55 44 ALA F N 1
ATOM 4580 C CA . ALA F 1 44 ? 36.358 70.809 -25.809 1.00 12.04 44 ALA F CA 1
ATOM 4581 C C . 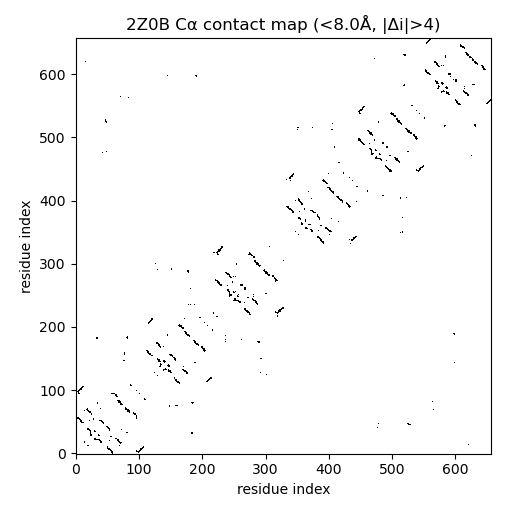ALA F 1 44 ? 36.385 69.904 -27.041 1.00 12.20 44 ALA F C 1
ATOM 4582 O O . ALA F 1 44 ? 35.621 70.112 -27.989 1.00 12.38 44 ALA F O 1
ATOM 4584 N N . LEU F 1 45 ? 37.287 68.926 -27.039 1.00 12.34 45 LEU F N 1
ATOM 4585 C CA . LEU F 1 45 ? 37.311 67.914 -28.094 1.00 12.43 45 LEU F CA 1
ATOM 4586 C C . LEU F 1 45 ? 36.226 66.864 -27.833 1.00 12.76 45 LEU F C 1
ATOM 4587 O O . LEU F 1 45 ? 35.659 66.796 -26.735 1.00 12.58 45 LEU F O 1
ATOM 4592 N N . LEU F 1 46 ? 35.929 66.065 -28.853 1.00 13.12 46 LEU F N 1
ATOM 4593 C CA . LEU F 1 46 ? 34.973 64.968 -28.733 1.00 13.84 46 LEU F CA 1
ATOM 4594 C C . LEU F 1 46 ? 35.666 63.678 -29.170 1.00 14.14 46 LEU F C 1
ATOM 4595 O O . LEU F 1 46 ? 36.621 63.735 -29.953 1.00 14.15 46 LEU F O 1
ATOM 4600 N N . PRO F 1 47 ? 35.212 62.515 -28.651 1.00 14.34 47 PRO F N 1
ATOM 4601 C CA . PRO F 1 47 ? 35.807 61.253 -29.095 1.00 14.62 47 PRO F CA 1
ATOM 4602 C C . PRO F 1 47 ? 35.641 61.048 -30.604 1.00 15.10 47 PRO F C 1
ATOM 4603 O O . PRO F 1 47 ? 34.565 61.320 -31.161 1.00 15.08 47 PRO F O 1
ATOM 4607 N N . GLU F 1 48 ? 36.703 60.594 -31.261 1.00 15.54 48 GLU F N 1
ATOM 4608 C CA . GLU F 1 48 ? 36.641 60.303 -32.688 1.00 15.98 48 GLU F CA 1
ATOM 4609 C C . GLU F 1 48 ? 36.696 58.792 -32.908 1.00 15.97 48 GLU F C 1
ATOM 4610 O O . GLU F 1 48 ? 37.703 58.147 -32.608 1.00 15.97 48 GLU F O 1
ATOM 4616 N N . ASN F 1 49 ? 35.602 58.245 -33.432 1.00 16.02 49 ASN F N 1
ATOM 4617 C CA . ASN F 1 49 ? 35.460 56.810 -33.644 1.00 15.91 49 ASN F CA 1
ATOM 4618 C C . ASN F 1 49 ? 35.475 56.375 -35.113 1.00 16.27 49 ASN F C 1
ATOM 4619 O O . ASN F 1 49 ? 35.324 55.184 -35.399 1.00 16.19 49 ASN F O 1
ATOM 4624 N N . ASP F 1 50 ? 35.670 57.322 -36.034 1.00 16.39 50 ASP F N 1
ATOM 4625 C CA . ASP F 1 50 ? 35.605 57.005 -37.472 1.00 16.65 50 ASP F CA 1
ATOM 4626 C C . ASP F 1 50 ? 36.763 56.145 -38.020 1.00 16.31 50 ASP F C 1
ATOM 4627 O O . ASP F 1 50 ? 36.676 55.640 -39.141 1.00 16.11 50 ASP F O 1
ATOM 4632 N N . THR F 1 51 ? 37.836 55.999 -37.237 1.00 15.66 51 THR F N 1
ATOM 4633 C CA . THR F 1 51 ? 38.972 55.152 -37.636 1.00 15.19 51 THR F CA 1
ATOM 4634 C C . THR F 1 51 ? 39.146 53.910 -36.748 1.00 14.61 51 THR F C 1
ATOM 4635 O O . THR F 1 51 ? 40.082 53.128 -36.931 1.00 14.43 51 THR F O 1
ATOM 4639 N N . GLY F 1 52 ? 38.226 53.730 -35.803 1.00 13.86 52 GLY F N 1
ATOM 4640 C CA . GLY F 1 52 ? 38.239 52.573 -34.916 1.00 13.21 52 GLY F CA 1
ATOM 4641 C C . GLY F 1 52 ? 39.321 52.601 -33.854 1.00 12.57 52 GLY F C 1
ATOM 4642 O O . GLY F 1 52 ? 39.678 51.559 -33.306 1.00 12.39 52 GLY F O 1
ATOM 4643 N N . GLU F 1 53 ? 39.855 53.789 -33.573 1.00 12.06 53 GLU F N 1
ATOM 4644 C CA . GLU F 1 53 ? 40.848 53.944 -32.506 1.00 11.78 53 GLU F CA 1
ATOM 4645 C C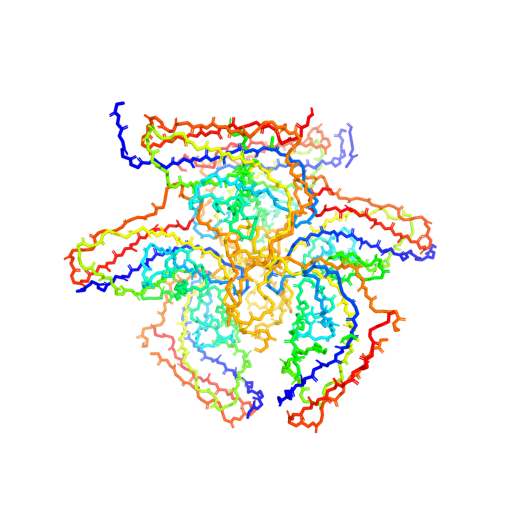 . GLU F 1 53 ? 40.165 53.909 -31.146 1.00 11.65 53 GLU F C 1
ATOM 4646 O O . GLU F 1 53 ? 38.967 54.172 -31.042 1.00 11.61 53 GLU F O 1
ATOM 4652 N N . SER F 1 54 ? 40.937 53.603 -30.106 1.00 11.38 54 SER F N 1
ATOM 4653 C CA . SER F 1 54 ? 40.393 53.465 -28.760 1.00 11.64 54 SER F CA 1
ATOM 4654 C C . SER F 1 54 ? 40.409 54.738 -27.911 1.00 12.25 54 SER F C 1
ATOM 4655 O O . SER F 1 54 ? 39.584 54.881 -27.002 1.00 11.96 54 SER F O 1
ATOM 4666 N N . LEU F 1 56 ? 41.131 58.261 -29.322 1.00 12.85 56 LEU F N 1
ATOM 4667 C CA . LEU F 1 56 ? 41.282 59.433 -30.178 1.00 12.07 56 LEU F CA 1
ATOM 4668 C C . LEU F 1 56 ? 40.195 60.479 -29.932 1.00 11.74 56 LEU F C 1
ATOM 4669 O O . LEU F 1 56 ? 39.009 60.152 -29.846 1.00 11.30 56 LEU F O 1
ATOM 4674 N N . TRP F 1 57 ? 40.625 61.735 -29.825 1.00 11.44 57 TRP F N 1
ATOM 4675 C CA . TRP F 1 57 ? 39.730 62.874 -29.631 1.00 11.32 57 TRP F CA 1
ATOM 4676 C C . TRP F 1 57 ? 39.975 63.902 -30.735 1.00 11.77 57 TRP F C 1
ATOM 4677 O O . TRP F 1 57 ? 41.103 64.033 -31.221 1.00 11.72 57 TRP F O 1
ATOM 4688 N N . LYS F 1 58 ? 38.919 64.615 -31.127 1.00 11.96 58 LYS F N 1
ATOM 4689 C CA A LYS F 1 58 ? 38.998 65.585 -32.219 0.50 12.17 58 LYS F CA 1
ATOM 4690 C CA B LYS F 1 58 ? 39.015 65.597 -32.209 0.50 12.14 58 LYS F CA 1
ATOM 4691 C C . LYS F 1 58 ? 38.155 66.841 -31.976 1.00 12.26 58 LYS F C 1
ATOM 4692 O O . LYS F 1 58 ? 37.105 66.781 -31.336 1.00 12.21 58 LYS F O 1
ATOM 4703 N N . ALA F 1 59 ? 38.629 67.968 -32.504 1.00 12.38 59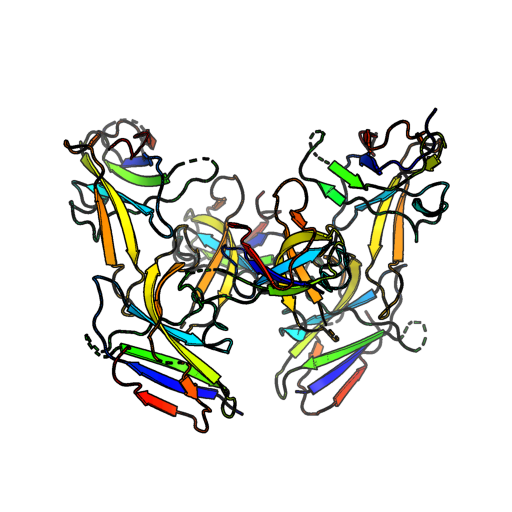 ALA F N 1
ATOM 4704 C CA . ALA F 1 59 ? 37.907 69.229 -32.487 1.00 12.82 59 ALA F CA 1
ATOM 4705 C C . ALA F 1 59 ? 38.087 69.850 -33.861 1.00 13.14 59 ALA F C 1
ATOM 4706 O O . ALA F 1 59 ? 39.211 69.945 -34.365 1.00 13.22 59 ALA F O 1
ATOM 4708 N N . THR F 1 60 ? 36.976 70.233 -34.484 1.00 13.40 60 THR F N 1
ATOM 4709 C CA . THR F 1 60 ? 37.017 70.915 -35.770 1.00 13.58 60 THR F CA 1
ATOM 4710 C C . THR F 1 60 ? 36.815 72.407 -35.523 1.00 13.85 60 THR F C 1
ATOM 4711 O O . THR F 1 60 ? 35.832 72.820 -34.895 1.00 14.09 60 THR F O 1
ATOM 4715 N N . ILE F 1 61 ? 37.758 73.205 -36.019 1.00 13.71 61 ILE F N 1
ATOM 4716 C CA . ILE F 1 61 ? 37.799 74.640 -35.755 1.00 13.63 61 ILE F CA 1
ATOM 4717 C C . ILE F 1 61 ? 38.070 75.426 -37.035 1.00 13.64 61 ILE F C 1
ATOM 4718 O O . ILE F 1 61 ? 38.919 75.047 -37.848 1.00 13.75 61 ILE F O 1
ATOM 4723 N N . VAL F 1 62 ? 37.324 76.509 -37.213 1.00 13.46 62 VAL F N 1
ATOM 4724 C CA . VAL F 1 62 ? 37.484 77.366 -38.377 1.00 13.41 62 VAL F CA 1
ATOM 4725 C C . VAL F 1 62 ? 38.525 78.427 -38.035 1.00 13.52 62 VAL F C 1
ATOM 4726 O O . VAL F 1 62 ? 38.365 79.172 -37.065 1.00 13.79 62 VAL F O 1
ATOM 4730 N N . LEU F 1 63 ? 39.605 78.455 -38.813 1.00 13.51 63 LEU F N 1
ATOM 4731 C CA . LEU F 1 63 ? 40.687 79.426 -38.628 1.00 13.28 63 LEU F CA 1
ATOM 4732 C C . LEU F 1 63 ? 40.862 80.251 -39.894 1.00 13.20 63 LEU F C 1
ATOM 4733 O O . LEU F 1 63 ? 40.429 79.841 -40.964 1.00 13.45 63 LEU F O 1
ATOM 4738 N N . SER F 1 64 ? 41.495 81.413 -39.772 1.00 13.01 64 SER F N 1
ATOM 4739 C CA . SER F 1 64 ? 41.764 82.255 -40.934 1.00 12.86 64 SER F CA 1
ATOM 4740 C C . SER F 1 64 ? 42.975 81.738 -41.697 1.00 12.47 64 SER F C 1
ATOM 4741 O O . SER F 1 64 ? 44.001 81.414 -41.093 1.00 12.12 64 SER F O 1
ATOM 4744 N N . ARG F 1 65 ? 42.849 81.650 -43.019 1.00 12.17 65 ARG F N 1
ATOM 4745 C CA . ARG F 1 65 ? 43.970 81.257 -43.872 1.00 12.25 65 ARG F CA 1
ATOM 4746 C C . ARG F 1 65 ? 45.115 82.258 -43.771 1.00 11.56 65 ARG F C 1
ATOM 4747 O O . ARG F 1 65 ? 44.889 83.470 -43.737 1.00 11.66 65 ARG F O 1
ATOM 4755 N N . GLY F 1 66 ? 46.338 81.739 -43.723 1.00 10.99 66 GLY F N 1
ATOM 4756 C CA . GLY F 1 66 ? 47.540 82.567 -43.713 1.00 10.43 66 GLY F CA 1
ATOM 4757 C C . GLY F 1 66 ? 47.862 83.220 -42.380 1.00 10.00 66 GLY F C 1
ATOM 4758 O O . GLY F 1 66 ? 48.842 83.948 -42.271 1.00 9.45 66 GLY F O 1
ATOM 4759 N N . VAL F 1 67 ? 47.044 82.956 -41.365 1.00 9.91 67 VAL F N 1
ATOM 4760 C CA . VAL F 1 67 ? 47.278 83.532 -40.037 1.00 9.91 67 VAL F CA 1
ATOM 4761 C C . VAL F 1 67 ? 47.873 82.469 -39.116 1.00 10.05 67 VAL F C 1
ATOM 4762 O O . VAL F 1 67 ? 47.268 81.418 -38.898 1.00 9.88 67 VAL F O 1
ATOM 4766 N N . SER F 1 68 ? 49.071 82.744 -38.603 1.00 10.16 68 SER F N 1
ATOM 4767 C CA . SER F 1 68 ? 49.746 81.823 -37.696 1.00 10.57 68 SER F CA 1
ATOM 4768 C C . SER F 1 68 ? 49.075 81.812 -36.321 1.00 10.57 68 SER F C 1
ATOM 4769 O O . SER F 1 68 ? 48.797 82.863 -35.741 1.00 9.76 68 SER F O 1
ATOM 4772 N N . VAL F 1 69 ? 48.818 80.604 -35.827 1.00 10.90 69 VAL F N 1
ATOM 4773 C CA . VAL F 1 69 ? 48.134 80.373 -34.558 1.00 11.14 69 VAL F CA 1
ATOM 4774 C C . VAL F 1 69 ? 48.942 79.391 -33.718 1.00 11.39 69 VAL F C 1
ATOM 4775 O O . VAL F 1 69 ? 49.400 78.365 -34.230 1.00 11.52 69 VAL F O 1
ATOM 4779 N N . GLN F 1 70 ? 49.133 79.728 -32.441 1.00 11.49 70 GLN F N 1
ATOM 4780 C CA . GLN F 1 70 ? 49.793 78.847 -31.477 1.00 11.82 70 GLN F CA 1
ATOM 4781 C C . GLN F 1 70 ? 48.718 78.246 -30.575 1.00 12.16 70 GLN F C 1
ATOM 4782 O O . GLN F 1 70 ? 47.713 78.897 -30.271 1.00 11.82 70 GLN F O 1
ATOM 4788 N N . TYR F 1 71 ? 48.928 77.003 -30.154 1.00 12.67 71 TYR F N 1
ATOM 4789 C CA . TYR F 1 71 ? 47.930 76.303 -29.356 1.00 13.18 71 TYR F CA 1
ATOM 4790 C C . TYR F 1 71 ? 48.529 75.208 -28.483 1.00 13.86 71 TYR F C 1
ATOM 4791 O O . TYR F 1 71 ? 49.657 74.753 -28.708 1.00 13.79 71 TYR F O 1
ATOM 4800 N N . ARG F 1 72 ? 47.749 74.784 -27.490 1.00 14.12 72 ARG F N 1
ATOM 4801 C CA . ARG F 1 72 ? 48.151 73.722 -26.597 1.00 14.84 72 ARG F CA 1
ATOM 4802 C C . ARG F 1 72 ? 46.913 72.923 -26.187 1.00 14.71 72 ARG F C 1
ATOM 4803 O O . ARG F 1 72 ? 45.821 73.483 -26.034 1.00 14.92 72 ARG F O 1
ATOM 4811 N N . TYR F 1 73 ? 47.078 71.613 -26.030 1.00 14.26 73 TYR F N 1
ATOM 4812 C CA . TYR F 1 73 ? 46.004 70.774 -25.515 1.00 13.58 73 TYR F CA 1
ATOM 4813 C C . TYR F 1 73 ? 46.059 70.739 -23.994 1.00 13.29 73 TYR F C 1
ATOM 4814 O O . TYR F 1 73 ? 47.121 70.927 -23.391 1.00 13.10 73 TYR F O 1
ATOM 4823 N N . PHE F 1 74 ? 44.904 70.527 -23.375 1.00 13.01 74 PHE F N 1
ATOM 4824 C CA . PHE F 1 74 ? 44.865 70.243 -21.949 1.00 12.69 74 PHE F CA 1
ATOM 4825 C C . PHE F 1 74 ? 43.779 69.224 -21.626 1.00 12.87 74 PHE F C 1
ATOM 4826 O O . PHE F 1 74 ? 42.844 69.021 -22.420 1.00 12.39 74 PHE F O 1
ATOM 4834 N N . LYS F 1 75 ? 43.964 68.555 -20.487 1.00 12.22 75 LYS F N 1
ATOM 4835 C CA . LYS F 1 75 ? 42.993 67.634 -19.910 1.00 12.61 75 LYS F CA 1
ATOM 4836 C C . LYS F 1 75 ? 42.321 68.456 -18.828 1.00 11.84 75 LYS F C 1
ATOM 4837 O O . LYS F 1 75 ? 43.002 69.048 -17.983 1.00 11.31 75 LYS F O 1
ATOM 4843 N N . GLY F 1 76 ? 40.994 68.496 -18.845 1.00 11.50 76 GLY F N 1
ATOM 4844 C CA . GLY F 1 76 ? 40.270 69.267 -17.855 1.00 11.42 76 GLY F CA 1
ATOM 4845 C C . GLY F 1 76 ? 38.787 68.997 -17.767 1.00 11.50 76 GLY F C 1
ATOM 4846 O O . GLY F 1 76 ? 38.271 68.056 -18.370 1.00 11.09 76 GLY F O 1
ATOM 4847 N N . TYR F 1 77 ? 38.104 69.859 -17.025 1.00 11.56 77 TYR F N 1
ATOM 4848 C CA . TYR F 1 77 ? 36.695 69.692 -16.725 1.00 12.46 77 TYR F CA 1
ATOM 4849 C C . TYR F 1 77 ? 35.872 70.867 -17.202 1.00 13.03 77 TYR F C 1
ATOM 4850 O O . TYR F 1 77 ? 36.222 72.016 -16.946 1.00 13.30 77 TYR F O 1
ATOM 4859 N N . PHE F 1 78 ? 34.782 70.564 -17.900 1.00 14.01 78 PHE F N 1
ATOM 4860 C CA . PHE F 1 78 ? 33.822 71.571 -18.348 1.00 14.95 78 PHE F CA 1
ATOM 4861 C C . PHE F 1 78 ? 32.560 71.401 -17.509 1.00 15.77 78 PHE F C 1
ATOM 4862 O O . PHE F 1 78 ? 31.775 70.482 -17.733 1.00 15.86 78 PHE F O 1
ATOM 4870 N N . LEU F 1 79 ? 32.381 72.294 -16.537 1.00 17.17 79 LEU F N 1
ATOM 4871 C CA . LEU F 1 79 ? 31.296 72.197 -15.562 1.00 18.65 79 LEU F CA 1
ATOM 4872 C C . LEU F 1 79 ? 30.257 73.312 -15.698 1.00 19.67 79 LEU F C 1
ATOM 4873 O O . LEU F 1 79 ? 30.545 74.376 -16.251 1.00 19.82 79 LEU F O 1
ATOM 4878 N N . GLU F 1 80 ? 29.056 73.060 -15.176 1.00 20.85 80 GLU F N 1
ATOM 4879 C CA . GLU F 1 80 ? 27.962 74.033 -15.197 1.00 22.08 80 GLU F CA 1
ATOM 4880 C C . GLU F 1 80 ? 28.208 75.143 -14.171 1.00 22.68 80 GLU F C 1
ATOM 4881 O O . GLU F 1 80 ? 28.937 74.924 -13.198 1.00 22.80 80 GLU F O 1
ATOM 4887 N N . PRO F 1 81 ? 27.610 76.341 -14.384 1.00 23.34 81 PRO F N 1
ATOM 4888 C CA . PRO F 1 81 ? 27.729 77.436 -13.413 1.00 23.62 81 PRO F CA 1
ATOM 4889 C C . PRO F 1 81 ? 27.222 77.022 -12.033 1.00 23.97 81 PRO F C 1
ATOM 4890 O O . PRO F 1 81 ? 26.286 76.219 -11.936 1.00 24.12 81 PRO F O 1
ATOM 4894 N N . LYS F 1 82 ? 27.836 77.566 -10.981 1.00 24.24 82 LYS F N 1
ATOM 4895 C CA A LYS F 1 82 ? 27.480 77.267 -9.586 0.50 24.34 82 LYS F CA 1
ATOM 4896 C CA B LYS F 1 82 ? 27.407 77.208 -9.632 0.50 24.34 82 LYS F CA 1
ATOM 4897 C C . LYS F 1 82 ? 26.289 78.095 -9.089 1.00 24.45 82 LYS F C 1
ATOM 4898 O O . LYS F 1 82 ? 25.737 77.831 -8.015 1.00 24.41 82 LYS F O 1
ATOM 4909 N N . THR F 1 83 ? 25.927 79.118 -9.864 1.00 24.61 83 THR F N 1
ATOM 4910 C CA . THR F 1 83 ? 24.799 80.005 -9.556 1.00 24.85 83 THR F CA 1
ATOM 4911 C C . THR F 1 83 ? 23.983 80.247 -10.823 1.00 24.92 83 THR F C 1
ATOM 4912 O O . THR F 1 83 ? 24.543 80.430 -11.909 1.00 24.97 83 THR F O 1
ATOM 4916 N N . CYS F 1 88 ? 29.565 79.354 -16.618 1.00 26.06 88 CYS F N 1
ATOM 4917 C CA . CYS F 1 88 ? 30.304 78.100 -16.728 1.00 26.15 88 CYS F CA 1
ATOM 4918 C C . CYS F 1 88 ? 31.685 78.192 -16.093 1.00 25.41 88 CYS F C 1
ATOM 4919 O O . CYS F 1 88 ? 32.193 79.288 -15.842 1.00 25.59 88 CYS F O 1
ATOM 4922 N N . GLN F 1 89 ? 32.279 77.032 -15.825 1.00 24.32 89 GLN F N 1
ATOM 4923 C CA . GLN F 1 89 ? 33.628 76.974 -15.284 1.00 23.11 89 GLN F CA 1
ATOM 4924 C C . GLN F 1 89 ? 34.413 75.853 -15.961 1.00 21.80 89 GLN F C 1
ATOM 4925 O O . GLN F 1 89 ? 33.922 74.734 -16.121 1.00 21.67 89 GLN F O 1
ATOM 4931 N N . VAL F 1 90 ? 35.628 76.186 -16.373 1.00 20.21 90 VAL F N 1
ATOM 4932 C CA . VAL F 1 90 ? 36.535 75.236 -16.987 1.00 18.94 90 VAL F CA 1
ATOM 4933 C C . VAL F 1 90 ? 37.735 75.125 -16.062 1.00 18.39 90 VAL F C 1
ATOM 4934 O O . VAL F 1 90 ? 38.386 76.126 -15.738 1.00 18.02 90 VAL F O 1
ATOM 4938 N N . ILE F 1 91 ? 38.003 73.904 -15.619 1.00 17.58 91 ILE F N 1
ATOM 4939 C CA . ILE F 1 91 ? 39.121 73.643 -14.731 1.00 17.15 91 ILE F CA 1
ATOM 4940 C C . ILE F 1 91 ? 40.127 72.773 -15.463 1.00 16.59 91 ILE F C 1
ATOM 4941 O O . ILE F 1 91 ? 39.812 71.657 -15.877 1.00 16.66 91 ILE F O 1
ATOM 4946 N N . VAL F 1 92 ? 41.329 73.307 -15.638 1.00 15.91 92 VAL F N 1
ATOM 4947 C CA . VAL F 1 92 ? 42.420 72.571 -16.253 1.00 15.43 92 VAL F CA 1
ATOM 4948 C C . VAL F 1 92 ? 43.072 71.675 -15.202 1.00 15.26 92 VAL F C 1
ATOM 4949 O O . VAL F 1 92 ? 43.441 72.135 -14.121 1.00 14.91 92 VAL F O 1
ATOM 4953 N N . HIS F 1 93 ? 43.182 70.392 -15.515 1.00 15.09 93 HIS F N 1
ATOM 4954 C CA . HIS F 1 93 ? 43.907 69.475 -14.660 1.00 15.21 93 HIS F CA 1
ATOM 4955 C C . HIS F 1 93 ? 45.384 69.512 -15.043 1.00 15.72 93 HIS F C 1
ATOM 4956 O O . HIS F 1 93 ? 46.250 69.748 -14.197 1.00 15.09 93 HIS F O 1
ATOM 4963 N N . LYS F 1 94 ? 45.658 69.309 -16.327 1.00 16.30 94 LYS F N 1
ATOM 4964 C CA . LYS F 1 94 ? 47.024 69.207 -16.804 1.00 17.34 94 LYS F CA 1
ATOM 4965 C C . LYS F 1 94 ? 47.166 69.735 -18.230 1.00 17.43 94 LYS F C 1
ATOM 4966 O O . LYS F 1 94 ? 46.429 69.318 -19.122 1.00 17.32 94 LYS F O 1
ATOM 4972 N N . TRP F 1 95 ? 48.091 70.673 -18.429 1.00 17.91 95 TRP F N 1
ATOM 4973 C CA . TRP F 1 95 ? 48.443 71.137 -19.771 1.00 18.58 95 TRP F CA 1
ATOM 4974 C C . TRP F 1 95 ? 49.498 70.189 -20.309 1.00 19.35 95 TRP F C 1
ATOM 4975 O O . TRP F 1 95 ? 50.156 69.482 -1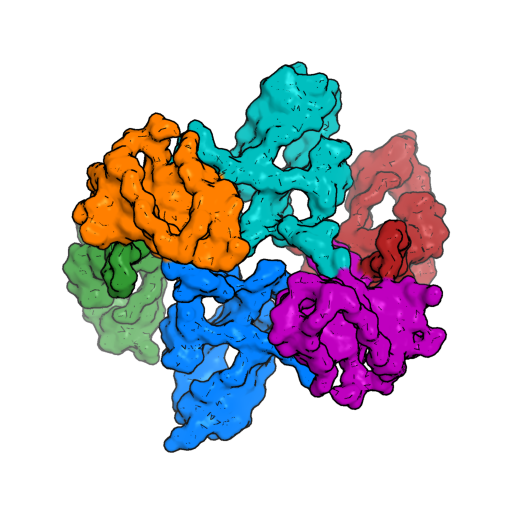9.540 1.00 19.21 95 TRP F O 1
ATOM 4986 N N . GLU F 1 96 ? 49.664 70.168 -21.627 1.00 20.52 96 GLU F N 1
ATOM 4987 C CA . GLU F 1 96 ? 50.764 69.429 -22.227 1.00 21.85 96 GLU F CA 1
ATOM 4988 C C . GLU F 1 96 ? 52.084 70.011 -21.748 1.00 22.91 96 GLU F C 1
ATOM 4989 O O . GLU F 1 96 ? 52.256 71.236 -21.726 1.00 22.83 96 GLU F O 1
ATOM 4995 N N . THR F 1 97 ? 53.004 69.129 -21.358 1.00 24.52 97 THR F N 1
ATOM 4996 C CA . THR F 1 97 ? 54.348 69.533 -20.927 1.00 26.02 97 THR F CA 1
ATOM 4997 C C . THR F 1 97 ? 55.280 69.442 -22.145 1.00 26.81 97 THR F C 1
ATOM 4998 O O . THR F 1 97 ? 56.510 69.359 -22.022 1.00 27.17 97 THR F O 1
ATOM 5002 N N . HIS F 1 98 ? 54.648 69.452 -23.319 1.00 27.76 98 HIS F N 1
ATOM 5003 C CA . HIS F 1 98 ? 55.305 69.496 -24.620 1.00 28.53 98 HIS F CA 1
ATOM 5004 C C . HIS F 1 98 ? 55.968 70.869 -24.738 1.00 28.75 98 HIS F C 1
ATOM 5005 O O . HIS F 1 98 ? 55.324 71.850 -25.122 1.00 29.08 98 HIS F O 1
ATOM 5012 N N . LEU F 1 99 ? 57.245 70.935 -24.357 1.00 28.78 99 LEU F N 1
ATOM 5013 C CA . LEU F 1 99 ? 58.024 72.177 -24.420 1.00 28.71 99 LEU F CA 1
ATOM 5014 C C . LEU F 1 99 ? 57.736 72.909 -25.729 1.00 28.48 99 LEU F C 1
ATOM 5015 O O . LEU F 1 99 ? 57.773 72.304 -26.808 1.00 28.57 99 LEU F O 1
ATOM 5020 N N . GLN F 1 100 ? 57.436 74.205 -25.614 1.00 27.95 100 GLN F N 1
ATOM 5021 C CA . GLN F 1 100 ? 57.043 75.058 -26.745 1.00 27.17 100 GLN F CA 1
ATOM 5022 C C . GLN F 1 100 ? 55.621 74.730 -27.216 1.00 26.45 100 GLN F C 1
ATOM 5023 O O . GLN F 1 100 ? 55.311 73.571 -27.516 1.00 26.56 100 GLN F O 1
ATOM 5026 N N . PRO F 1 101 ? 54.737 75.747 -27.252 1.00 25.60 101 PRO F N 1
ATOM 5027 C CA . PRO F 1 101 ? 53.381 75.535 -27.764 1.00 24.62 101 PRO F CA 1
ATOM 5028 C C . PRO F 1 101 ? 53.409 75.073 -29.218 1.00 23.51 101 PRO F C 1
ATOM 5029 O O . PRO F 1 101 ? 54.380 75.327 -29.933 1.00 23.22 101 PRO F O 1
ATOM 5033 N N . ARG F 1 102 ? 52.352 74.382 -29.632 1.00 22.35 102 ARG F N 1
ATOM 5034 C CA . ARG F 1 102 ? 52.206 73.922 -31.007 1.00 21.15 102 ARG F CA 1
ATOM 5035 C C . ARG F 1 102 ? 51.802 75.112 -31.868 1.00 20.53 102 ARG F C 1
ATOM 5036 O O . ARG F 1 102 ? 51.338 76.126 -31.349 1.00 20.23 102 ARG F O 1
ATOM 5044 N N . SER F 1 103 ? 51.988 74.998 -33.179 1.00 19.95 103 SER F N 1
ATOM 5045 C CA . SER F 1 103 ? 51.678 76.099 -34.083 1.00 19.48 103 SER F CA 1
ATOM 5046 C C . SER F 1 103 ? 51.226 75.626 -35.460 1.00 18.71 103 SER F C 1
ATOM 5047 O O . SER F 1 103 ? 51.648 74.571 -35.941 1.00 18.73 103 SER F O 1
ATOM 5050 N N . ILE F 1 104 ? 50.364 76.423 -36.080 1.00 17.67 104 ILE F N 1
ATOM 5051 C CA . ILE F 1 104 ? 49.847 76.134 -37.417 1.00 17.01 104 ILE F CA 1
ATOM 5052 C C . ILE F 1 104 ? 49.629 77.431 -38.193 1.00 16.16 104 ILE F C 1
ATOM 5053 O O . ILE F 1 104 ? 49.174 78.429 -37.635 1.00 15.57 104 ILE F O 1
ATOM 5058 N N . THR F 1 105 ? 49.989 77.411 -39.472 1.00 15.80 105 THR F N 1
ATOM 5059 C CA . THR F 1 105 ? 49.674 78.493 -40.387 1.00 15.48 105 THR F CA 1
ATOM 5060 C C . THR F 1 105 ? 48.853 77.849 -41.513 1.00 15.43 105 THR F C 1
ATOM 5061 O O . THR F 1 105 ? 49.418 77.330 -42.478 1.00 15.22 105 THR F O 1
ATOM 5065 N N . PRO F 1 106 ? 47.514 77.846 -41.365 1.00 15.56 106 PRO F N 1
ATOM 5066 C CA . PRO F 1 106 ? 46.616 77.190 -42.318 1.00 15.68 106 PRO F CA 1
ATOM 5067 C C . PRO F 1 106 ? 46.621 77.839 -43.696 1.00 15.96 106 PRO F C 1
ATOM 5068 O O . PRO F 1 106 ? 46.529 79.065 -43.808 1.00 15.41 106 PRO F O 1
ATOM 5072 N N . LEU F 1 107 ? 46.731 77.012 -44.733 1.00 16.56 107 LEU F N 1
ATOM 5073 C CA . LEU F 1 107 ? 46.780 77.513 -46.104 1.00 17.25 107 LEU F CA 1
ATOM 5074 C C . LEU F 1 107 ? 45.717 76.880 -46.997 1.00 17.91 107 LEU F C 1
ATOM 5075 O O . LEU F 1 107 ? 45.275 77.496 -47.970 1.00 18.46 107 LEU F O 1
ATOM 5080 N N . GLU F 1 108 ? 45.316 75.655 -46.660 1.00 18.52 108 GLU F N 1
ATOM 5081 C CA . GLU F 1 108 ? 44.311 74.914 -47.424 1.00 19.23 108 GLU F CA 1
ATOM 5082 C C . GLU F 1 108 ? 42.918 75.042 -46.793 1.00 19.46 108 GLU F C 1
ATOM 5083 O O . GLU F 1 108 ? 42.785 75.405 -45.617 1.00 19.01 108 GLU F O 1
ATOM 5089 N N . SER F 1 109 ? 41.897 74.748 -47.597 1.00 19.64 109 SER F N 1
ATOM 5090 C CA . SER F 1 109 ? 40.487 74.814 -47.204 1.00 20.17 109 SER F CA 1
ATOM 5091 C C . SER F 1 109 ? 40.154 73.834 -46.086 1.00 20.21 109 SER F C 1
ATOM 5092 O O . SER F 1 109 ? 39.458 74.183 -45.128 1.00 20.35 109 SER F O 1
ATOM 5095 N N . GLU F 1 110 ? 40.655 72.609 -46.227 1.00 20.24 110 GLU F N 1
ATOM 5096 C CA . GLU F 1 110 ? 40.450 71.539 -45.261 1.00 20.32 110 GLU F CA 1
ATOM 5097 C C . GLU F 1 110 ? 41.809 71.047 -44.800 1.00 19.84 110 GLU F C 1
ATOM 5098 O O . GLU F 1 110 ? 42.700 70.805 -45.621 1.00 19.79 110 GLU F O 1
ATOM 5104 N N . ILE F 1 111 ? 41.966 70.901 -43.487 1.00 19.38 111 ILE F N 1
ATOM 5105 C CA . ILE F 1 111 ? 43.215 70.422 -42.906 1.00 18.64 111 ILE F CA 1
ATOM 5106 C C . ILE F 1 111 ? 42.928 69.477 -41.743 1.00 18.39 111 ILE F C 1
ATOM 5107 O O . ILE F 1 111 ? 42.014 69.709 -40.946 1.00 18.11 111 ILE F O 1
ATOM 5112 N N . ILE F 1 112 ? 43.708 68.404 -41.658 1.00 17.88 112 ILE F N 1
ATOM 5113 C CA . ILE F 1 112 ? 43.638 67.502 -40.521 1.00 17.64 112 ILE F CA 1
ATOM 5114 C C . ILE F 1 112 ? 45.011 67.534 -39.864 1.00 17.11 112 ILE F C 1
ATOM 5115 O O . ILE F 1 112 ? 46.028 67.249 -40.512 1.00 16.95 112 ILE F O 1
ATOM 5120 N N . ILE F 1 113 ? 45.031 67.926 -38.594 1.00 16.34 113 ILE F N 1
ATOM 5121 C CA . ILE F 1 113 ? 46.257 67.968 -37.812 1.00 15.83 113 ILE F CA 1
ATOM 5122 C C . ILE F 1 113 ? 46.220 66.849 -36.776 1.00 15.50 113 ILE F C 1
ATOM 5123 O O . ILE F 1 113 ? 45.529 66.948 -35.755 1.00 15.56 113 ILE F O 1
ATOM 5128 N N . ASP F 1 114 ? 46.953 65.776 -37.056 1.00 14.89 114 ASP F N 1
ATOM 5129 C CA . ASP F 1 114 ? 47.066 64.668 -36.118 1.00 14.70 114 ASP F CA 1
ATOM 5130 C C . ASP F 1 114 ? 48.282 64.918 -35.234 1.00 14.29 114 ASP F C 1
ATOM 5131 O O . ASP F 1 114 ? 49.419 64.667 -35.642 1.00 14.19 114 ASP F O 1
ATOM 5136 N N . ASP F 1 115 ? 48.037 65.411 -34.022 1.00 13.90 115 ASP F N 1
ATOM 5137 C CA . ASP F 1 115 ? 49.125 65.732 -33.093 1.00 13.49 115 ASP F CA 1
ATOM 5138 C C . ASP F 1 115 ? 49.647 64.561 -32.253 1.00 13.59 115 ASP F C 1
ATOM 5139 O O . ASP F 1 115 ? 50.470 64.753 -31.354 1.00 13.53 115 ASP F O 1
ATOM 5144 N N . GLY F 1 116 ? 49.176 63.352 -32.557 1.00 13.60 116 GLY F N 1
ATOM 5145 C CA . GLY F 1 116 ? 49.692 62.134 -31.931 1.00 13.84 116 GLY F CA 1
ATOM 5146 C C . GLY F 1 116 ? 49.209 61.866 -30.519 1.00 14.14 116 GLY F C 1
ATOM 5147 O O . GLY F 1 116 ? 48.014 61.675 -30.295 1.00 14.06 116 GLY F O 1
ATOM 5148 N N . GLN F 1 117 ? 50.155 61.842 -29.578 1.00 14.37 117 GLN F N 1
ATOM 5149 C CA . GLN F 1 117 ? 49.886 61.569 -28.163 1.00 14.77 117 GLN F CA 1
ATOM 5150 C C . GLN F 1 117 ? 50.023 62.819 -27.302 1.00 14.70 117 GLN F C 1
ATOM 5151 O O . GLN F 1 117 ? 50.959 63.601 -27.468 1.00 14.61 117 GLN F O 1
ATOM 5157 N N . PHE F 1 118 ? 49.090 62.985 -26.370 1.00 14.92 118 PHE F N 1
ATOM 5158 C CA . PHE F 1 118 ? 49.072 64.128 -25.462 1.00 14.76 118 PHE F CA 1
ATOM 5159 C C . PHE F 1 118 ? 50.392 64.279 -24.707 1.00 14.83 118 PHE F C 1
ATOM 5160 O O . PHE F 1 118 ? 50.877 63.326 -24.101 1.00 15.08 118 PHE F O 1
#